Protein 2VXV (pdb70)

Foldseek 3Di:
DWAKAKDAAAEAAFFAKDKIKIATDPDQLQVWKKWKWWAAVPGDIHTAWIARQVVGDIGGDPVNVVQWDWGHDVVRNMIMIMGNGDDQRSFTWMKMFTADDPPNHRDRPYIYPTYGYGYHPDDFDFWDKAKQAWDPVPDAQAKTKIWIKTDFGDDDDKDKDKPVNPDDPQKDWDDWDQDPVRGIITMIMGMDGPVCQVPDWIWMWMADVVVRDTDIHIHHHD/DKAKAKPDQEAAEAAQAKDKIKIFIPWWLFQQKWKWWDAPPDDTDTADGSFFHGDDPHDPQWGKDDGTTMIMIMGGRHDLVRQTKMKMKGCSPPPDMDIYPIYGYAYDDDWDFWDKDKDWFDPVVLVVFKTKIKMKTPFGPDPDKDKWKAFLRRTDDDQKDKDKDDQDSPRRTIMMMIIGMDTSVVVVVTFKIKIWMDDPVDPHIDIDIGTPPD

Structure (mmCIF, N/CA/C/O backbone):
data_2VXV
#
_entry.id   2VXV
#
_cell.length_a   64.406
_cell.length_b   74.069
_cell.length_c   107.271
_cell.angle_alpha   90.00
_cell.angle_beta   90.00
_cell.angle_gamma   90.00
#
_symmetry.space_group_name_H-M   'P 21 21 21'
#
loop_
_entity.id
_entity.type
_entity.pdbx_description
1 polymer 'HUMAN IGG ABT-325'
2 polymer 'HUMAN IGG ABT-325'
3 non-polymer '3-CYCLOHEXYL-1-PROPYLSULFONIC ACID'
4 non-polymer GLYCEROL
5 water water
#
loop_
_atom_site.group_PDB
_atom_site.id
_atom_site.type_symbol
_atom_site.label_atom_id
_atom_site.label_alt_id
_atom_site.label_comp_id
_atom_site.label_asym_id
_atom_site.label_entity_id
_atom_site.label_seq_id
_atom_site.pdbx_PDB_ins_code
_atom_site.Cartn_x
_atom_site.Cartn_y
_atom_site.Cartn_z
_atom_site.occupancy
_atom_site.B_iso_or_equiv
_atom_site.auth_seq_id
_atom_site.auth_comp_id
_atom_site.auth_asym_id
_atom_site.auth_atom_id
_atom_site.pdbx_PDB_model_num
ATOM 1 N N . GLU A 1 1 ? 11.622 29.689 11.171 1.00 25.24 1 GLU H N 1
ATOM 2 C CA . GLU A 1 1 ? 12.424 28.484 11.529 1.00 24.01 1 GLU H CA 1
ATOM 3 C C . GLU A 1 1 ? 13.577 28.244 10.556 1.00 21.84 1 GLU H C 1
ATOM 4 O O . GLU A 1 1 ? 13.376 28.221 9.355 1.00 21.07 1 GLU H O 1
ATOM 10 N N . VAL A 1 2 ? 14.764 28.011 11.098 1.00 20.57 2 VAL H N 1
ATOM 11 C CA . VAL A 1 2 ? 15.958 27.789 10.278 1.00 19.89 2 VAL H CA 1
ATOM 12 C C . VAL A 1 2 ? 15.942 26.349 9.783 1.00 18.64 2 VAL H C 1
ATOM 13 O O . VAL A 1 2 ? 15.937 25.399 10.585 1.00 19.22 2 VAL H O 1
ATOM 17 N N . GLN A 1 3 ? 15.895 26.173 8.466 1.00 17.68 3 GLN H N 1
ATOM 18 C CA . GLN A 1 3 ? 15.873 24.834 7.920 1.00 18.02 3 GLN H CA 1
ATOM 19 C C . GLN A 1 3 ? 16.471 24.719 6.545 1.00 16.56 3 GLN H C 1
ATOM 20 O O . GLN A 1 3 ? 16.602 25.707 5.815 1.00 15.84 3 GLN H O 1
ATOM 26 N N . LEU A 1 4 ? 16.856 23.491 6.226 1.00 14.75 4 LEU H N 1
ATOM 27 C CA . LEU A 1 4 ? 17.291 23.083 4.910 1.00 14.21 4 LEU H CA 1
ATOM 28 C C . LEU A 1 4 ? 16.367 21.986 4.476 1.00 15.20 4 LEU H C 1
ATOM 29 O O . LEU A 1 4 ? 16.153 21.015 5.200 1.00 15.03 4 LEU H O 1
ATOM 34 N N . VAL A 1 5 ? 15.825 22.128 3.274 1.00 13.82 5 VAL H N 1
ATOM 35 C CA . VAL A 1 5 ? 14.849 21.161 2.725 1.00 13.58 5 VAL H CA 1
ATOM 36 C C . VAL A 1 5 ? 15.416 20.570 1.452 1.00 13.18 5 VAL H C 1
ATOM 37 O O . VAL A 1 5 ? 15.768 21.295 0.514 1.00 14.08 5 VAL H O 1
ATOM 41 N N . GLN A 1 6 ? 15.587 19.259 1.453 1.00 13.54 6 GLN H N 1
ATOM 42 C CA . GLN A 1 6 ? 16.147 18.549 0.318 1.00 13.51 6 GLN H CA 1
ATOM 43 C C . GLN A 1 6 ? 15.053 17.977 -0.587 1.00 13.49 6 GLN H C 1
ATOM 44 O O . GLN A 1 6 ? 13.909 17.779 -0.146 1.00 14.26 6 GLN H O 1
ATOM 50 N N . SER A 1 7 ? 15.429 17.711 -1.834 1.00 13.23 7 SER H N 1
ATOM 51 C CA . SER A 1 7 ? 14.539 17.141 -2.822 1.00 13.89 7 SER H CA 1
ATOM 52 C C . SER A 1 7 ? 14.262 15.657 -2.535 1.00 14.08 7 SER H C 1
ATOM 53 O O . SER A 1 7 ? 14.923 15.054 -1.675 1.00 13.89 7 SER H O 1
ATOM 56 N N . GLY A 1 8 ? 13.302 15.087 -3.243 1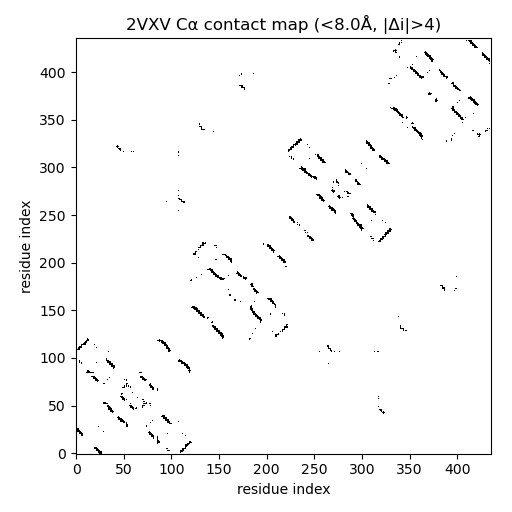.00 13.93 8 GLY H N 1
ATOM 57 C CA . GLY A 1 8 ? 12.792 13.792 -2.908 1.00 13.90 8 GLY H CA 1
ATOM 58 C C . GLY A 1 8 ? 13.627 12.605 -3.369 1.00 13.71 8 GLY H C 1
ATOM 59 O O . GLY A 1 8 ? 14.599 12.738 -4.109 1.00 13.97 8 GLY H O 1
ATOM 60 N N . THR A 1 9 ? 13.200 11.427 -2.925 1.00 14.38 9 THR H N 1
ATOM 61 C CA . THR A 1 9 ? 13.847 10.175 -3.227 1.00 14.75 9 THR H CA 1
ATOM 62 C C . THR A 1 9 ? 13.973 9.996 -4.737 1.00 14.43 9 THR H C 1
ATOM 63 O O . THR A 1 9 ? 13.052 10.302 -5.525 1.00 13.99 9 THR H O 1
ATOM 67 N N . GLU A 1 10 ? 15.142 9.512 -5.165 1.00 14.03 10 GLU H N 1
ATOM 68 C CA . GLU A 1 10 ? 15.477 9.238 -6.552 1.00 14.39 10 GLU H CA 1
ATOM 69 C C . GLU A 1 10 ? 15.770 7.760 -6.765 1.00 14.16 10 GLU H C 1
ATOM 70 O O . GLU A 1 10 ? 16.469 7.141 -5.967 1.00 14.12 10 GLU H O 1
ATOM 76 N N . VAL A 1 11 ? 15.283 7.220 -7.878 1.00 14.13 11 VAL H N 1
ATOM 77 C CA . VAL A 1 11 ? 15.631 5.867 -8.347 1.00 14.29 11 VAL H CA 1
ATOM 78 C C . VAL A 1 11 ? 16.033 6.008 -9.784 1.00 14.14 11 VAL H C 1
ATOM 79 O O . VAL A 1 11 ? 15.223 6.444 -10.607 1.00 15.02 11 VAL H O 1
ATOM 83 N N . LYS A 1 12 ? 17.299 5.699 -10.067 1.00 13.47 12 LYS H N 1
ATOM 84 C CA . LYS A 1 12 ? 17.886 5.933 -11.386 1.00 14.63 12 LYS H CA 1
ATOM 85 C C . LYS A 1 12 ? 18.635 4.724 -11.879 1.00 14.16 12 LYS H C 1
ATOM 86 O O . LYS A 1 12 ? 18.849 3.780 -11.129 1.00 15.01 12 LYS H O 1
ATOM 92 N N . LYS A 1 13 ? 18.992 4.752 -13.160 1.00 15.02 13 LYS H N 1
ATOM 93 C CA . LYS A 1 13 ? 19.780 3.715 -13.801 1.00 15.83 13 LYS H CA 1
ATOM 94 C C . LYS A 1 13 ? 21.207 4.194 -14.029 1.00 15.70 13 LYS H C 1
ATOM 95 O O . LYS A 1 13 ? 21.446 5.394 -14.181 1.00 14.92 13 LYS H O 1
ATOM 101 N N . PRO A 1 14 ? 22.170 3.269 -13.995 1.00 15.04 14 PRO H N 1
ATOM 102 C CA . PRO A 1 14 ? 23.554 3.648 -14.305 1.00 15.13 14 PRO H CA 1
ATOM 103 C C . PRO A 1 14 ? 23.628 4.377 -15.645 1.00 14.14 14 PRO H C 1
ATOM 104 O O . PRO A 1 14 ? 22.957 3.990 -16.622 1.00 14.56 14 PRO H O 1
ATOM 108 N N . GLY A 1 15 ? 24.431 5.440 -15.678 1.00 13.76 15 GLY H N 1
ATOM 109 C CA . GLY A 1 15 ? 24.612 6.240 -16.870 1.00 14.02 15 GLY H CA 1
ATOM 110 C C . GLY A 1 15 ? 23.704 7.448 -16.959 1.00 14.66 15 GLY H C 1
ATOM 111 O O . GLY A 1 15 ? 23.922 8.311 -17.803 1.00 16.34 15 GLY H O 1
ATOM 112 N N . GLU A 1 16 ? 22.639 7.491 -16.182 1.00 13.52 16 GLU H N 1
ATOM 113 C CA . GLU A 1 16 ? 21.755 8.650 -16.161 1.00 13.98 16 GLU H CA 1
ATOM 114 C C . GLU A 1 16 ? 22.401 9.823 -15.407 1.00 13.14 16 GLU H C 1
ATOM 115 O O . GLU A 1 16 ? 23.240 9.637 -14.496 1.00 13.65 16 GLU H O 1
ATOM 121 N N . SER A 1 17 ? 21.978 11.036 -15.739 1.00 13.95 17 SER H N 1
ATOM 122 C CA . SER A 1 17 ? 22.369 12.207 -14.978 1.00 14.84 17 SER H CA 1
ATOM 123 C C . SER A 1 17 ? 21.374 12.429 -13.847 1.00 15.00 17 SER H C 1
ATOM 124 O O . SER A 1 17 ? 20.241 11.911 -13.854 1.00 15.51 17 SER H O 1
ATOM 127 N N . LEU A 1 18 ? 21.793 13.228 -12.878 1.00 13.84 18 LEU H N 1
ATOM 128 C CA . LEU A 1 18 ? 20.952 13.513 -11.707 1.00 13.90 18 LEU H CA 1
ATOM 129 C C . LEU A 1 18 ? 21.412 14.80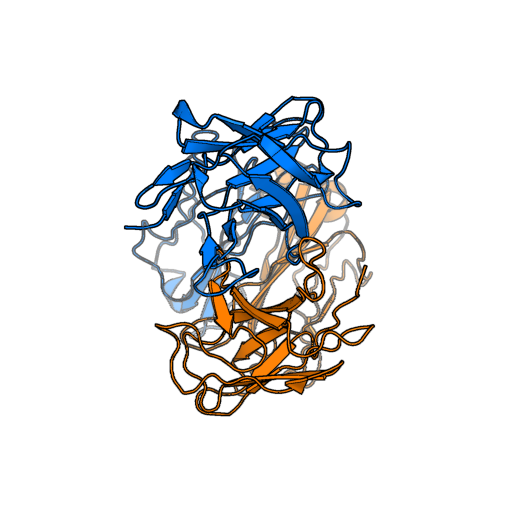8 -11.027 1.00 14.25 18 LEU H C 1
ATOM 130 O O . LEU A 1 18 ? 22.595 15.025 -10.903 1.00 15.44 18 LEU H O 1
ATOM 135 N N . LYS A 1 19 ? 20.454 15.646 -10.647 1.00 13.87 19 LYS H N 1
ATOM 136 C CA . LYS A 1 19 ? 20.702 16.871 -9.875 1.00 14.65 19 LYS H CA 1
ATOM 137 C C . LYS A 1 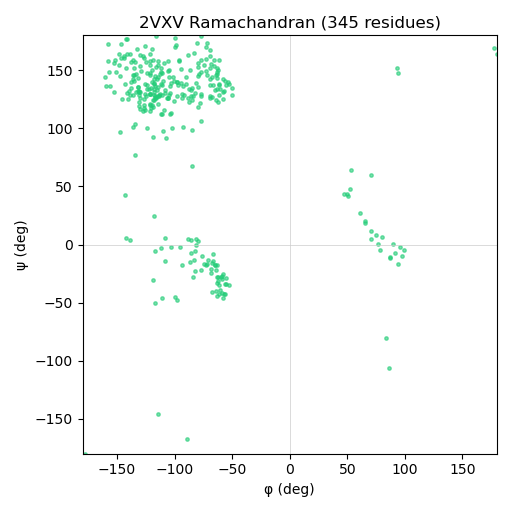19 ? 19.719 16.836 -8.726 1.00 15.51 19 LYS H C 1
ATOM 138 O O . LYS A 1 19 ? 18.505 16.684 -8.944 1.00 17.10 19 LYS H O 1
ATOM 144 N N . ILE A 1 20 ? 20.246 16.902 -7.503 1.00 14.81 20 ILE H N 1
ATOM 145 C CA . ILE A 1 20 ? 19.396 16.977 -6.304 1.00 14.58 20 ILE H CA 1
ATOM 146 C C . ILE A 1 20 ? 19.638 18.352 -5.649 1.00 14.28 20 ILE H C 1
ATOM 147 O O . ILE A 1 20 ? 20.656 18.980 -5.898 1.00 14.61 20 ILE H O 1
ATOM 152 N N . SER A 1 21 ? 18.685 18.803 -4.851 1.00 14.28 21 SER H N 1
ATOM 153 C CA . SER A 1 21 ? 18.709 20.164 -4.340 1.00 14.59 21 SER H CA 1
ATOM 154 C C . SER A 1 21 ? 18.547 20.243 -2.846 1.00 14.38 21 SER H C 1
ATOM 155 O O . SER A 1 21 ? 18.050 19.305 -2.197 1.00 13.95 21 SER H O 1
ATOM 158 N N A CYS A 1 22 ? 18.925 21.406 -2.319 0.30 14.04 22 CYS H N 1
ATOM 159 N N B CYS A 1 22 ? 18.942 21.389 -2.314 0.70 14.33 22 CYS H N 1
ATOM 160 C CA A CYS A 1 22 ? 18.971 21.719 -0.887 0.30 14.45 22 CYS H CA 1
ATOM 161 C CA B CYS A 1 22 ? 18.906 21.712 -0.891 0.70 14.94 22 CYS H CA 1
ATOM 162 C C A CYS A 1 22 ? 18.612 23.204 -0.720 0.30 14.69 22 CYS H C 1
ATOM 163 C C B CYS A 1 22 ? 18.570 23.201 -0.791 0.70 15.24 22 CYS H C 1
ATOM 164 O O A CYS A 1 22 ? 19.462 24.068 -0.969 0.30 14.89 22 CYS H O 1
ATOM 165 O O B CYS A 1 22 ? 19.368 24.058 -1.181 0.70 15.92 22 CYS H O 1
ATOM 170 N N . LYS A 1 23 ? 17.373 23.497 -0.315 1.00 14.35 23 LYS H N 1
ATOM 171 C CA . LYS A 1 23 ? 16.903 24.874 -0.198 1.00 15.08 23 LYS H CA 1
ATOM 172 C C . LYS A 1 23 ? 16.906 25.323 1.251 1.00 15.01 23 LYS H C 1
ATOM 173 O O . LYS A 1 23 ? 16.283 24.692 2.105 1.00 14.61 23 LYS H O 1
ATOM 179 N N . GLY A 1 24 ? 17.566 26.449 1.521 1.00 15.20 24 GLY H N 1
ATOM 180 C CA . GLY A 1 24 ? 17.559 27.055 2.837 1.00 14.63 24 GLY H CA 1
ATOM 181 C C . GLY A 1 24 ? 16.437 28.047 3.010 1.00 15.39 24 GLY H C 1
ATOM 182 O O . GLY A 1 24 ? 16.082 28.796 2.083 1.00 15.91 24 GLY H O 1
ATOM 183 N N . SER A 1 25 ? 15.903 28.075 4.220 1.00 15.12 25 SER H N 1
ATOM 184 C CA . SER A 1 25 ? 14.915 29.088 4.598 1.00 15.51 25 SER H CA 1
ATOM 185 C C . SER A 1 25 ? 15.049 29.463 6.056 1.00 14.63 25 SER H C 1
ATOM 186 O O . SER A 1 25 ? 15.607 28.712 6.838 1.00 14.56 25 SER H O 1
ATOM 189 N N . GLY A 1 26 ? 14.507 30.622 6.426 1.00 14.73 26 GLY H N 1
ATOM 190 C CA . GLY A 1 26 ? 14.549 31.058 7.818 1.00 14.82 26 GLY H CA 1
ATOM 191 C C . GLY A 1 26 ? 15.847 31.668 8.264 1.00 15.02 26 GLY H C 1
ATOM 192 O O . GLY A 1 26 ? 16.008 31.956 9.438 1.00 15.23 26 GLY H O 1
ATOM 193 N N . TYR A 1 27 ? 16.784 31.876 7.325 1.00 14.97 27 TYR H N 1
ATOM 194 C CA . TYR A 1 27 ? 18.062 32.502 7.590 1.00 15.25 27 TYR H CA 1
ATOM 195 C C . TYR A 1 27 ? 18.609 33.071 6.281 1.00 15.31 27 TYR H C 1
ATOM 196 O O . TYR A 1 27 ? 18.072 32.815 5.215 1.00 15.79 27 TYR H O 1
ATOM 205 N N . THR A 1 28 ? 19.697 33.817 6.384 1.00 16.01 28 THR H N 1
ATOM 206 C CA . THR A 1 28 ? 20.299 34.448 5.229 1.00 15.59 28 THR H CA 1
ATOM 207 C C . THR A 1 28 ? 21.236 33.449 4.555 1.00 15.19 28 THR H C 1
ATOM 208 O O . THR A 1 28 ? 22.370 33.287 4.984 1.00 14.08 28 THR H O 1
ATOM 212 N N . VAL A 1 29 ? 20.747 32.799 3.509 1.00 15.49 29 VAL H N 1
ATOM 213 C CA . VAL A 1 29 ? 21.432 31.660 2.905 1.00 15.38 29 VAL H CA 1
ATOM 214 C C . VAL A 1 29 ? 22.807 32.053 2.344 1.00 15.24 29 VAL H C 1
ATOM 215 O O . VAL A 1 29 ? 23.752 31.270 2.373 1.00 15.63 29 VAL H O 1
ATOM 219 N N . THR A 1 30 ? 22.937 33.280 1.891 1.00 13.32 30 THR H N 1
ATOM 220 C CA . THR A 1 30 ? 24.170 33.738 1.267 1.00 13.28 30 THR H CA 1
ATOM 221 C C . THR A 1 30 ? 25.269 34.122 2.256 1.00 14.09 30 THR H C 1
ATOM 222 O O . THR A 1 30 ? 26.323 34.585 1.847 1.00 15.49 30 THR H O 1
ATOM 226 N N . SER A 1 31 ? 25.000 33.944 3.544 1.00 12.70 31 SER H N 1
ATOM 227 C CA . SER A 1 31 ? 25.989 34.228 4.594 1.00 13.17 31 SER H CA 1
ATOM 228 C C . SER A 1 31 ? 26.661 32.983 5.198 1.00 12.79 31 SER H C 1
ATOM 229 O O . SER A 1 31 ? 27.532 33.156 6.070 1.00 13.71 31 SER H O 1
ATOM 232 N N . TYR A 1 32 ? 26.275 31.788 4.779 1.00 11.93 32 TYR H N 1
ATOM 233 C CA . TYR A 1 32 ? 26.809 30.557 5.326 1.00 11.86 32 TYR H CA 1
ATOM 234 C C . TYR A 1 32 ? 27.192 29.591 4.232 1.00 12.98 32 TYR H C 1
ATOM 235 O O . TYR A 1 32 ? 26.534 29.532 3.183 1.00 14.36 32 TYR H O 1
ATOM 244 N N . TRP A 1 33 ? 28.229 28.816 4.482 1.00 11.67 33 TRP H N 1
ATOM 245 C CA . TRP A 1 33 ? 28.534 27.680 3.618 1.00 12.10 33 TRP H CA 1
ATOM 246 C C . TRP A 1 33 ? 27.541 26.548 3.827 1.00 11.96 33 TRP H C 1
ATOM 247 O O . TRP A 1 33 ? 26.977 26.385 4.931 1.00 12.79 33 TRP H O 1
ATOM 258 N N A ILE A 1 34 ? 27.327 25.791 2.757 0.50 12.52 34 ILE H N 1
ATOM 259 N N B ILE A 1 34 ? 27.346 25.757 2.772 0.50 12.92 34 ILE H N 1
ATOM 260 C CA A ILE A 1 34 ? 26.614 24.522 2.816 0.50 12.59 34 ILE H CA 1
ATOM 261 C CA B ILE A 1 34 ? 26.564 24.512 2.822 0.50 12.89 34 ILE H CA 1
ATOM 262 C C A ILE A 1 34 ? 27.600 23.405 2.467 0.50 12.39 34 ILE H C 1
ATOM 263 C C B ILE A 1 34 ? 27.464 23.365 2.395 0.50 12.73 34 ILE H C 1
ATOM 264 O O A ILE A 1 34 ? 28.502 23.585 1.633 0.50 11.96 34 ILE H O 1
ATOM 265 O O B ILE A 1 34 ? 28.117 23.462 1.365 0.50 13.46 34 ILE H O 1
ATOM 274 N N . GLY A 1 35 ? 27.486 22.294 3.180 1.00 12.09 35 GLY H N 1
ATOM 275 C CA . GLY A 1 35 ? 28.225 21.091 2.874 1.00 12.24 35 GLY H CA 1
ATOM 276 C C . GLY A 1 35 ? 27.306 19.977 2.421 1.00 12.10 35 GLY H C 1
ATOM 277 O O . GLY A 1 35 ? 26.101 19.947 2.753 1.00 13.56 35 GLY H O 1
ATOM 278 N N . TRP A 1 36 ? 27.869 19.089 1.595 1.00 12.98 36 TRP H N 1
ATOM 279 C CA . TRP A 1 36 ? 27.236 17.851 1.201 1.00 12.57 36 TRP H CA 1
ATOM 280 C C . TRP A 1 36 ? 27.954 16.659 1.795 1.00 12.49 36 TRP H C 1
ATOM 281 O O . TRP A 1 36 ? 29.178 16.629 1.780 1.00 13.89 36 TRP H O 1
ATOM 292 N N . VAL A 1 37 ? 27.189 15.691 2.281 1.00 11.74 37 VAL H N 1
ATOM 293 C CA . VAL A 1 37 ? 27.695 14.523 3.015 1.00 12.25 37 VAL H CA 1
ATOM 294 C C . VAL A 1 37 ? 27.016 13.295 2.437 1.00 13.48 37 VAL H C 1
ATOM 295 O O . VAL A 1 37 ? 25.803 13.296 2.249 1.00 13.94 37 VAL H O 1
ATOM 299 N N . ARG A 1 38 ? 27.808 12.291 2.126 1.00 12.84 38 ARG H N 1
ATOM 300 C CA . ARG A 1 38 ? 27.329 11.011 1.603 1.00 12.57 38 ARG H CA 1
ATOM 301 C C . ARG A 1 38 ? 27.302 9.985 2.712 1.00 12.88 38 ARG H C 1
ATOM 302 O O . ARG A 1 38 ? 28.245 9.895 3.518 1.00 12.56 38 ARG H O 1
ATOM 310 N N . GLN A 1 39 ? 26.264 9.155 2.724 1.00 12.15 39 GLN H N 1
ATOM 311 C CA . GLN A 1 39 ? 26.188 8.027 3.659 1.00 12.80 39 GLN H CA 1
ATOM 312 C C . GLN A 1 39 ? 25.704 6.810 2.888 1.00 13.20 39 GLN H C 1
ATOM 313 O O . GLN A 1 39 ? 24.522 6.647 2.635 1.00 13.68 39 GLN H O 1
ATOM 319 N N . MET A 1 40 ? 26.655 5.941 2.541 1.00 13.89 40 MET H N 1
ATOM 320 C CA . MET A 1 40 ? 26.330 4.745 1.782 1.00 15.54 40 MET H CA 1
ATOM 321 C C . MET A 1 40 ? 25.604 3.764 2.687 1.00 15.93 40 MET H C 1
ATOM 322 O O . MET A 1 40 ? 25.714 3.870 3.922 1.00 15.55 40 MET H O 1
ATOM 327 N N . PRO A 1 41 ? 24.864 2.816 2.099 1.00 16.95 41 PRO H N 1
ATOM 328 C CA . PRO A 1 41 ? 24.068 1.918 2.941 1.00 17.23 41 PRO H CA 1
ATOM 329 C C . PRO A 1 41 ? 24.911 1.158 3.944 1.00 17.45 41 PRO H C 1
ATOM 330 O O . PRO A 1 41 ? 25.906 0.526 3.591 1.00 18.02 41 PRO H O 1
ATOM 334 N N . GLY A 1 42 ? 24.533 1.279 5.201 1.00 17.67 42 GLY H N 1
ATOM 335 C CA . GLY A 1 42 ? 25.217 0.612 6.294 1.00 16.84 42 GLY H CA 1
ATOM 336 C C . GLY A 1 42 ? 26.543 1.204 6.704 1.00 17.29 42 GLY H C 1
ATOM 337 O O . GLY A 1 42 ? 27.256 0.612 7.536 1.00 17.81 42 GLY H O 1
ATOM 338 N N . LYS A 1 43 ? 26.872 2.372 6.144 1.00 15.79 43 LYS H N 1
ATOM 339 C CA . LYS A 1 43 ? 28.159 3.017 6.384 1.00 15.80 43 LYS H CA 1
ATOM 340 C C . LYS A 1 43 ? 28.030 4.361 7.108 1.00 14.78 43 LYS H C 1
ATOM 341 O O . LYS A 1 43 ? 26.938 4.829 7.420 1.00 13.80 43 LYS H O 1
ATOM 347 N N . GLY A 1 44 ? 29.172 4.980 7.364 1.00 13.75 44 GLY H N 1
ATOM 348 C CA . GLY A 1 44 ? 29.237 6.252 8.059 1.00 14.71 44 GLY H CA 1
ATOM 349 C C . GLY A 1 44 ? 29.147 7.447 7.147 1.00 14.18 44 GLY H C 1
ATOM 350 O O . GLY A 1 44 ? 28.728 7.353 6.010 1.00 14.72 44 GLY H O 1
ATOM 351 N N . LEU A 1 45 ? 29.463 8.597 7.713 1.00 13.08 45 LEU H N 1
ATOM 352 C CA . LEU A 1 45 ? 29.327 9.879 7.032 1.00 13.67 45 LEU H CA 1
ATOM 353 C C . LEU A 1 45 ? 30.622 10.226 6.295 1.00 13.20 45 LEU H C 1
ATOM 354 O O . LEU A 1 45 ? 31.728 10.041 6.847 1.00 15.05 45 LEU H O 1
ATOM 359 N N . GLU A 1 46 ? 30.475 10.748 5.067 1.00 13.10 46 GLU H N 1
ATOM 360 C CA . GLU A 1 46 ? 31.616 11.190 4.284 1.00 13.86 46 GLU H CA 1
ATOM 361 C C . GLU A 1 46 ? 31.380 12.598 3.753 1.00 13.45 46 GLU H C 1
ATOM 362 O O . GLU A 1 46 ? 30.413 12.863 3.068 1.00 15.03 46 GLU H O 1
ATOM 368 N N . TRP A 1 47 ? 32.301 13.508 4.013 1.00 13.65 47 TRP H N 1
ATOM 369 C CA . TRP A 1 47 ? 32.210 14.850 3.495 1.00 13.83 47 TRP H CA 1
ATOM 370 C C . TRP A 1 47 ? 32.618 14.857 2.018 1.00 13.20 47 TRP H C 1
ATOM 371 O O . TRP A 1 47 ? 33.655 14.354 1.636 1.00 13.64 47 TRP H O 1
ATOM 382 N N . MET A 1 48 ? 31.747 15.468 1.207 1.00 12.33 48 MET H N 1
ATOM 383 C CA . MET A 1 48 ? 31.924 15.610 -0.262 1.00 12.59 48 MET H CA 1
ATOM 384 C C . MET A 1 48 ? 32.467 16.932 -0.677 1.00 13.40 48 MET H C 1
ATOM 385 O O . MET A 1 48 ? 33.325 16.986 -1.546 1.00 12.95 48 MET H O 1
ATOM 390 N N . GLY A 1 49 ? 31.893 17.993 -0.149 1.00 13.56 49 GLY H N 1
ATOM 391 C CA . GLY A 1 49 ? 32.368 19.382 -0.540 1.00 12.55 49 GLY H CA 1
ATOM 392 C C . GLY A 1 49 ? 31.528 20.418 0.128 1.00 12.86 49 GLY H C 1
ATOM 393 O O . GLY A 1 49 ? 30.494 20.111 0.700 1.00 13.36 49 GLY H O 1
ATOM 394 N N . PHE A 1 50 ? 32.000 21.650 0.032 1.00 12.98 50 PHE H N 1
ATOM 395 C CA . PHE A 1 50 ? 31.288 22.864 0.501 1.00 11.58 50 PHE H CA 1
ATOM 396 C C . PHE A 1 50 ? 31.054 23.806 -0.682 1.00 12.60 50 PHE H C 1
ATOM 397 O O . PHE A 1 50 ? 31.866 23.891 -1.586 1.00 12.93 50 PHE H O 1
ATOM 405 N N . ILE A 1 51 ? 29.970 24.567 -0.605 1.00 12.06 51 ILE H N 1
ATOM 406 C CA . ILE A 1 51 ? 29.767 25.738 -1.467 1.00 12.20 51 ILE H CA 1
ATOM 407 C C . ILE A 1 51 ? 29.258 26.911 -0.626 1.00 11.97 51 ILE H C 1
ATOM 408 O O . ILE A 1 51 ? 28.529 26.745 0.329 1.00 12.00 51 ILE H O 1
ATOM 413 N N . TYR A 1 52 ? 29.690 28.112 -1.018 1.00 11.48 52 TYR H N 1
ATOM 414 C CA . TYR A 1 52 ? 29.223 29.379 -0.427 1.00 11.71 52 TYR H CA 1
ATOM 415 C C . TYR A 1 52 ? 28.225 29.969 -1.400 1.00 12.29 52 TYR H C 1
ATOM 416 O O . TYR A 1 52 ? 28.599 30.507 -2.429 1.00 11.36 52 TYR H O 1
ATOM 425 N N . PRO A 1 53 A 26.920 29.807 -1.141 1.00 13.63 52 PRO H N 1
ATOM 426 C CA . PRO A 1 53 A 25.968 30.219 -2.154 1.00 13.98 52 PRO H CA 1
ATOM 427 C C . PRO A 1 53 A 26.022 31.675 -2.583 1.00 13.78 52 PRO H C 1
ATOM 428 O O . PRO A 1 53 A 25.591 32.019 -3.699 1.00 14.56 52 PRO H O 1
ATOM 432 N N . GLY A 1 54 ? 26.515 32.562 -1.730 1.00 13.26 53 GLY H N 1
ATOM 433 C CA . GLY A 1 54 ? 26.619 33.960 -2.090 1.00 14.05 53 GLY H CA 1
ATOM 434 C C . GLY A 1 54 ? 27.479 34.236 -3.310 1.00 14.13 53 GLY H C 1
ATOM 435 O O . GLY A 1 54 ? 27.249 35.199 -4.042 1.00 16.24 53 GLY H O 1
ATOM 436 N N . ASP A 1 55 ? 28.455 33.385 -3.576 1.00 13.92 54 ASP H N 1
ATOM 437 C CA . ASP A 1 55 ? 29.310 33.578 -4.755 1.00 13.56 54 ASP H CA 1
ATOM 438 C C . ASP A 1 55 ? 29.724 32.300 -5.479 1.00 14.00 54 ASP H C 1
ATOM 439 O O . ASP A 1 55 ? 30.505 32.362 -6.423 1.00 13.81 54 ASP H O 1
ATOM 444 N N . SER A 1 56 ? 29.187 31.169 -5.057 1.00 14.06 55 SER H N 1
ATOM 445 C CA . SER A 1 56 ? 29.463 29.872 -5.646 1.00 14.52 55 SER H CA 1
ATOM 446 C C . SER A 1 56 ? 30.912 29.387 -5.498 1.00 14.54 55 SER H C 1
ATOM 447 O O . SER A 1 56 ? 31.313 28.435 -6.189 1.00 15.31 55 SER H O 1
ATOM 450 N N . GLU A 1 57 ? 31.662 29.954 -4.578 1.00 14.37 56 GLU H N 1
ATOM 451 C CA . GLU A 1 57 ? 32.961 29.381 -4.243 1.00 14.30 56 GLU H CA 1
ATOM 452 C C . GLU A 1 57 ? 32.775 27.982 -3.724 1.00 13.83 56 GLU H C 1
ATOM 453 O O . GLU A 1 57 ? 31.918 27.743 -2.878 1.00 13.38 56 GLU H O 1
ATOM 459 N N . THR A 1 58 ? 33.599 27.051 -4.227 1.00 13.45 57 THR H N 1
ATOM 460 C CA . THR A 1 58 ? 33.502 25.659 -3.840 1.00 14.53 57 THR H CA 1
ATOM 461 C C . THR A 1 58 ? 34.810 25.182 -3.235 1.00 15.88 57 THR H C 1
ATOM 462 O O . THR A 1 58 ? 35.899 25.649 -3.617 1.00 17.37 57 THR H O 1
ATOM 466 N N . ARG A 1 59 ? 34.695 24.266 -2.284 1.00 14.11 58 ARG H N 1
ATOM 467 C CA . ARG A 1 59 ? 35.854 23.590 -1.709 1.00 15.11 58 ARG H CA 1
ATOM 468 C C . ARG A 1 59 ? 35.467 22.124 -1.670 1.00 15.27 58 ARG H C 1
ATOM 469 O O . ARG A 1 59 ? 34.652 21.718 -0.830 1.00 14.93 58 ARG H O 1
ATOM 477 N N . TYR A 1 60 ? 35.991 21.331 -2.586 1.00 14.88 59 TYR H N 1
ATOM 478 C CA . TYR A 1 60 ? 35.707 19.917 -2.660 1.00 14.89 59 TYR H CA 1
ATOM 479 C C . TYR A 1 60 ? 36.615 19.073 -1.796 1.00 15.89 59 TYR H C 1
ATOM 480 O O . TYR A 1 60 ? 37.791 19.392 -1.616 1.00 16.25 59 TYR H O 1
ATOM 489 N N . SER A 1 61 ? 36.101 17.946 -1.315 1.00 16.22 60 SER H N 1
ATOM 490 C CA . SER A 1 61 ? 36.950 16.923 -0.757 1.00 17.01 60 SER H CA 1
ATOM 491 C C . SER A 1 61 ? 37.799 16.329 -1.869 1.00 17.33 60 SER H C 1
ATOM 492 O O . SER A 1 61 ? 37.311 16.173 -2.974 1.00 16.89 60 SER H O 1
ATOM 495 N N . PRO A 1 62 ? 39.054 15.969 -1.558 1.00 17.68 61 PRO H N 1
ATOM 496 C CA . PRO A 1 62 ? 39.854 15.284 -2.562 1.00 18.43 61 PRO H CA 1
ATOM 497 C C . PRO A 1 62 ? 39.221 14.018 -3.129 1.00 18.80 61 PRO H C 1
ATOM 498 O O . PRO A 1 62 ? 39.459 13.692 -4.306 1.00 20.35 61 PRO H O 1
ATOM 502 N N . THR A 1 63 ? 38.481 13.279 -2.315 1.00 19.07 62 THR H N 1
ATOM 503 C CA . THR A 1 63 ? 37.819 12.061 -2.756 1.00 18.63 62 THR H CA 1
ATOM 504 C C . THR A 1 63 ? 36.770 12.327 -3.833 1.00 17.43 62 THR H C 1
ATOM 505 O O . THR A 1 63 ? 36.567 11.499 -4.689 1.00 17.63 62 THR H O 1
ATOM 509 N N . PHE A 1 64 ? 36.104 13.477 -3.785 1.00 16.30 63 PHE H N 1
ATOM 510 C CA . PHE A 1 64 ? 34.963 13.750 -4.651 1.00 16.24 63 PHE H CA 1
ATOM 511 C C . PHE A 1 64 ? 35.227 14.760 -5.753 1.00 16.41 63 PHE H C 1
ATOM 512 O O . PHE A 1 64 ? 34.425 14.890 -6.675 1.00 16.16 63 PHE H O 1
ATOM 520 N N . GLN A 1 65 ? 36.331 15.485 -5.640 1.00 17.61 64 GLN H N 1
ATOM 521 C CA . GLN A 1 65 ? 36.738 16.425 -6.669 1.00 18.73 64 GLN H CA 1
ATOM 522 C C . GLN A 1 65 ? 36.722 15.731 -8.025 1.00 19.18 64 GLN H C 1
ATOM 523 O O . GLN A 1 65 ? 37.303 14.655 -8.183 1.00 20.13 64 GLN H O 1
ATOM 529 N N . GLY A 1 66 ? 36.048 16.336 -9.000 1.00 19.21 65 GLY H N 1
ATOM 530 C CA . GLY A 1 66 ? 35.979 15.780 -10.356 1.00 19.43 65 GLY H CA 1
ATOM 531 C C . GLY A 1 66 ? 35.003 14.628 -10.553 1.00 20.00 65 GLY H C 1
ATOM 532 O O . GLY A 1 66 ? 34.837 14.164 -11.690 1.00 20.66 65 GLY H O 1
ATOM 533 N N . GLN A 1 67 ? 34.367 14.161 -9.469 1.00 19.01 66 GLN H N 1
ATOM 534 C CA . GLN A 1 67 ? 33.363 13.074 -9.495 1.00 18.45 66 GLN H CA 1
ATOM 535 C C . GLN A 1 67 ? 31.902 13.568 -9.434 1.00 17.96 66 GLN H C 1
ATOM 536 O O . GLN A 1 67 ? 30.978 12.865 -9.862 1.00 18.43 66 GLN H O 1
ATOM 542 N N A VAL A 1 68 ? 31.701 14.758 -8.879 0.50 16.88 67 VAL H N 1
ATOM 543 N N B VAL A 1 68 ? 31.723 14.767 -8.899 0.50 16.78 67 VAL H N 1
ATOM 544 C CA A VAL A 1 68 ? 30.379 15.346 -8.707 0.50 16.58 67 VAL H CA 1
ATOM 545 C CA B VAL A 1 68 ? 30.424 15.384 -8.752 0.50 16.53 67 VAL H CA 1
ATOM 546 C C A VAL A 1 68 ? 30.574 16.847 -8.853 0.50 16.39 67 VAL H C 1
ATOM 547 C C B VAL A 1 68 ? 30.613 16.865 -8.979 0.50 16.16 67 VAL H C 1
ATOM 548 O O A VAL A 1 68 ? 31.681 17.339 -8.644 0.50 16.33 67 VAL H O 1
ATOM 549 O O B VAL A 1 68 ? 31.740 17.368 -8.947 0.50 16.03 67 VAL H O 1
ATOM 556 N N . THR A 1 69 ? 29.513 17.571 -9.198 1.00 15.73 68 THR H N 1
ATOM 557 C CA . THR A 1 69 ? 29.540 19.022 -9.273 1.00 15.79 68 THR H CA 1
ATOM 558 C C . THR A 1 69 ? 28.611 19.568 -8.224 1.00 15.33 68 THR H C 1
ATOM 559 O O . THR A 1 69 ? 27.435 19.176 -8.169 1.00 15.04 68 THR H O 1
ATOM 563 N N . ILE A 1 70 ? 29.136 20.486 -7.408 1.00 14.76 69 ILE H N 1
ATOM 564 C CA . ILE A 1 70 ? 28.325 21.221 -6.426 1.00 14.44 69 ILE H CA 1
ATOM 565 C C . ILE A 1 70 ? 28.092 22.611 -6.966 1.00 14.69 69 ILE H C 1
ATOM 566 O O . ILE A 1 70 ? 29.037 23.271 -7.463 1.00 15.22 69 ILE H O 1
ATOM 571 N N . SER A 1 71 ? 26.830 23.053 -6.954 1.00 13.79 70 SER H N 1
ATOM 572 C CA . SER A 1 71 ? 26.505 24.373 -7.459 1.00 13.99 70 SER H CA 1
ATOM 573 C C . SER A 1 71 ? 25.435 25.046 -6.618 1.00 13.36 70 SER H C 1
ATOM 574 O O . SER A 1 71 ? 24.967 24.479 -5.624 1.00 13.70 70 SER H O 1
ATOM 577 N N . ALA A 1 72 ? 25.125 26.287 -6.966 1.00 14.90 71 ALA H N 1
ATOM 578 C CA . ALA A 1 72 ? 24.144 27.042 -6.223 1.00 15.14 71 ALA H CA 1
ATOM 579 C C . ALA A 1 72 ? 23.444 28.031 -7.093 1.00 16.43 71 ALA H C 1
ATOM 580 O O . ALA A 1 72 ? 24.041 28.532 -8.051 1.00 16.47 71 ALA H O 1
ATOM 582 N N . ASP A 1 73 ? 22.182 28.282 -6.766 1.00 17.48 72 ASP H N 1
ATOM 583 C CA . ASP A 1 73 ? 21.435 29.389 -7.346 1.00 18.45 72 ASP H CA 1
ATOM 584 C C . ASP A 1 73 ? 20.924 30.247 -6.227 1.00 17.55 72 ASP H C 1
ATOM 585 O O . ASP A 1 73 ? 19.916 29.933 -5.603 1.00 17.91 72 ASP H O 1
ATOM 590 N N . LYS A 1 74 ? 21.623 31.351 -5.988 1.00 17.44 73 LYS H N 1
ATOM 591 C CA . LYS A 1 74 ? 21.301 32.178 -4.843 1.00 18.41 73 LYS H CA 1
ATOM 592 C C . LYS A 1 74 ? 19.961 32.858 -4.985 1.00 17.78 73 LYS H C 1
ATOM 593 O O . LYS A 1 74 ? 19.342 33.111 -3.977 1.00 18.36 73 LYS H O 1
ATOM 599 N N . SER A 1 75 ? 19.479 33.066 -6.208 1.00 17.96 74 SER H N 1
ATOM 600 C CA . SER A 1 75 ? 18.135 33.629 -6.383 1.00 19.14 74 SER H CA 1
ATOM 601 C C . SER A 1 75 ? 17.030 32.707 -5.843 1.00 19.79 74 SER H C 1
ATOM 602 O O . SER A 1 75 ? 15.937 33.179 -5.524 1.00 20.4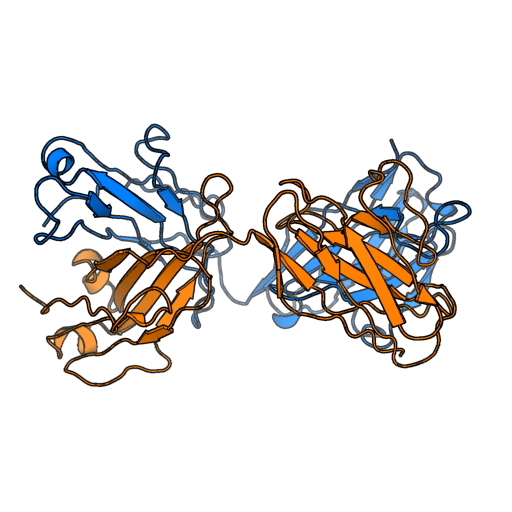1 74 SER H O 1
ATOM 605 N N . PHE A 1 76 ? 17.336 31.412 -5.723 1.00 19.06 75 PHE H N 1
ATOM 606 C CA . PHE A 1 76 ? 16.419 30.412 -5.187 1.00 19.54 75 PHE H CA 1
ATOM 607 C C . PHE A 1 76 ? 16.834 29.922 -3.796 1.00 18.72 75 PHE H C 1
ATOM 608 O O . PHE A 1 76 ? 16.235 28.970 -3.259 1.00 19.26 75 PHE H O 1
ATOM 616 N N . ASN A 1 77 ? 17.866 30.526 -3.217 1.00 17.65 76 ASN H N 1
ATOM 617 C CA . ASN A 1 77 ? 18.392 30.081 -1.906 1.00 17.45 76 ASN H CA 1
ATOM 618 C C . ASN A 1 77 ? 18.669 28.566 -1.876 1.00 16.64 76 ASN H C 1
ATOM 619 O O . ASN A 1 77 ? 18.504 27.898 -0.852 1.00 15.63 76 ASN H O 1
ATOM 624 N N . THR A 1 78 ? 19.240 28.069 -2.964 1.00 15.48 77 THR H N 1
ATOM 625 C CA . THR A 1 78 ? 19.353 26.628 -3.186 1.00 15.18 77 THR H CA 1
ATOM 626 C C . THR A 1 78 ? 20.755 26.211 -3.603 1.00 14.93 77 THR H C 1
ATOM 627 O O . THR A 1 78 ? 21.398 26.892 -4.413 1.00 15.19 77 THR H O 1
ATOM 631 N N . ALA A 1 79 ? 21.241 25.127 -3.000 1.00 13.68 78 ALA H N 1
ATOM 632 C CA . ALA A 1 79 ? 22.468 24.456 -3.425 1.00 13.59 78 ALA H CA 1
ATOM 633 C C . ALA A 1 79 ? 22.094 23.125 -4.062 1.00 14.00 78 ALA H C 1
ATOM 634 O O . ALA A 1 79 ? 21.011 22.569 -3.796 1.00 14.59 78 ALA H O 1
ATOM 636 N N . PHE A 1 80 ? 22.986 22.633 -4.908 1.00 13.70 79 PHE H N 1
ATOM 637 C CA . PHE A 1 80 ? 22.737 21.437 -5.686 1.00 13.59 79 PHE H CA 1
ATOM 638 C C . PHE A 1 80 ? 23.962 20.543 -5.716 1.00 13.75 79 PHE H C 1
ATOM 639 O O . PHE A 1 80 ? 25.110 20.995 -5.560 1.00 15.08 79 PHE H O 1
ATOM 647 N N . LEU A 1 81 ? 23.700 19.259 -5.966 1.00 14.31 80 LEU H N 1
ATOM 648 C CA . LEU A 1 81 ? 24.719 18.242 -6.179 1.00 15.16 80 LEU H CA 1
ATOM 649 C C . LEU A 1 81 ? 24.307 17.508 -7.452 1.00 16.27 80 LEU H C 1
ATOM 650 O O . LEU A 1 81 ? 23.135 17.154 -7.587 1.00 17.35 80 LEU H O 1
ATOM 655 N N . GLN A 1 82 ? 25.252 17.335 -8.364 1.00 15.88 81 GLN H N 1
ATOM 656 C CA . GLN A 1 82 ? 24.988 16.830 -9.723 1.00 17.70 81 GLN H CA 1
ATOM 657 C C . GLN A 1 82 ? 25.973 15.798 -10.156 1.00 17.17 81 GLN H C 1
ATOM 658 O O . GLN A 1 82 ? 27.185 15.938 -9.932 1.00 17.36 81 GLN H O 1
ATOM 664 N N . TRP A 1 83 ? 25.467 14.779 -10.845 1.00 15.22 82 TRP H N 1
ATOM 665 C CA . TRP A 1 83 ? 26.283 13.777 -11.507 1.00 15.69 82 TRP H CA 1
ATOM 666 C C . TRP A 1 83 ? 25.894 13.758 -12.972 1.00 15.18 82 TRP H C 1
ATOM 667 O O . TRP A 1 83 ? 24.711 13.846 -13.305 1.00 15.72 82 TRP H O 1
ATOM 678 N N . SER A 1 84 A 26.875 13.675 -13.855 1.00 17.24 82 SER H N 1
ATOM 679 C CA . SER A 1 84 A 26.552 13.508 -15.266 1.00 17.28 82 SER H CA 1
ATOM 680 C C . SER A 1 84 A 26.300 12.064 -15.662 1.00 17.50 82 SER H C 1
ATOM 681 O O . SER A 1 84 A 25.568 11.832 -16.617 1.00 19.05 82 SER H O 1
ATOM 684 N N . SER A 1 85 B 26.909 11.110 -14.951 1.00 16.02 82 SER H N 1
ATOM 685 C CA . SER A 1 85 B 26.773 9.691 -15.299 1.00 15.88 82 SER H CA 1
ATOM 686 C C . SER A 1 85 B 26.821 8.829 -14.045 1.00 15.64 82 SER H C 1
ATOM 687 O O . SER A 1 85 B 27.879 8.491 -13.567 1.00 16.33 82 SER H O 1
ATOM 690 N N . LEU A 1 86 C 25.657 8.464 -13.527 1.00 14.59 82 LEU H N 1
ATOM 691 C CA . LEU A 1 86 C 25.576 7.752 -12.254 1.00 14.93 82 LEU H CA 1
ATOM 692 C C . LEU A 1 86 C 26.111 6.334 -12.369 1.00 14.69 82 LEU H C 1
ATOM 693 O O . LEU A 1 86 C 26.035 5.715 -13.426 1.00 13.72 82 LEU H O 1
ATOM 698 N N . LYS A 1 87 ? 26.617 5.828 -11.241 1.00 14.92 83 LYS H N 1
ATOM 699 C CA . LYS A 1 87 ? 27.082 4.452 -11.095 1.00 16.22 83 LYS H CA 1
ATOM 700 C C . LYS A 1 87 ? 26.272 3.822 -9.984 1.00 14.83 83 LYS H C 1
ATOM 701 O O . LYS A 1 87 ? 25.788 4.512 -9.081 1.00 14.72 83 LYS H O 1
ATOM 707 N N . ALA A 1 88 ? 26.137 2.505 -10.019 1.00 15.11 84 ALA H N 1
ATOM 708 C CA . ALA A 1 88 ? 25.403 1.817 -8.954 1.00 15.27 84 ALA H CA 1
ATOM 709 C C . ALA A 1 88 ? 25.999 2.135 -7.584 1.00 16.04 84 ALA H C 1
ATOM 710 O O . ALA A 1 88 ? 25.289 2.259 -6.583 1.00 15.24 84 ALA H O 1
ATOM 712 N N . SER A 1 89 ? 27.319 2.301 -7.557 1.00 15.43 85 SER H N 1
ATOM 713 C CA . SER A 1 89 ? 28.036 2.639 -6.316 1.00 16.05 85 SER H CA 1
ATOM 714 C C . SER A 1 89 ? 27.711 4.028 -5.771 1.00 16.40 85 SER H C 1
ATOM 715 O O . SER A 1 89 ? 28.128 4.353 -4.657 1.00 17.31 85 SER H O 1
ATOM 718 N N . ASP A 1 90 ? 26.970 4.855 -6.527 1.00 15.32 86 ASP H N 1
ATOM 719 C CA . ASP A 1 90 ? 26.491 6.151 -6.016 1.00 15.15 86 ASP H CA 1
ATOM 720 C C . ASP A 1 90 ? 25.219 6.022 -5.161 1.00 14.56 86 ASP H C 1
ATOM 721 O O . ASP A 1 90 ? 24.711 6.997 -4.625 1.00 14.04 86 ASP H O 1
ATOM 726 N N . THR A 1 91 ? 24.727 4.805 -5.001 1.00 13.34 87 THR H N 1
ATOM 727 C CA . THR A 1 91 ? 23.569 4.542 -4.161 1.00 14.22 87 THR H CA 1
ATOM 728 C C . THR A 1 91 ? 23.927 4.936 -2.740 1.00 14.06 87 THR H C 1
ATOM 729 O O . THR A 1 91 ? 24.883 4.396 -2.156 1.00 16.32 87 THR H O 1
ATOM 733 N N . ALA A 1 92 ? 23.155 5.835 -2.139 1.00 13.43 88 ALA H N 1
ATOM 734 C CA . ALA A 1 92 ? 23.469 6.425 -0.851 1.00 13.20 88 ALA H CA 1
ATOM 735 C C . ALA A 1 92 ? 22.432 7.397 -0.430 1.00 13.33 88 ALA H C 1
ATOM 736 O O . ALA A 1 92 ? 21.631 7.881 -1.269 1.00 14.10 88 ALA H O 1
ATOM 738 N N . MET A 1 93 ? 22.449 7.734 0.861 1.00 13.26 89 MET H N 1
ATOM 739 C CA . MET A 1 93 ? 21.735 8.893 1.382 1.00 13.30 89 MET H CA 1
ATOM 740 C C . MET A 1 93 ? 22.681 10.074 1.233 1.00 13.69 89 MET H C 1
ATOM 741 O O . MET A 1 93 ? 23.859 9.963 1.537 1.00 14.77 89 MET H O 1
ATOM 746 N N . TYR A 1 94 ? 22.154 11.191 0.714 1.00 13.05 90 TYR H N 1
ATOM 747 C CA . TYR A 1 94 ? 22.915 12.435 0.608 1.00 12.73 90 TYR H CA 1
ATOM 748 C C . TYR A 1 94 ? 22.296 13.487 1.508 1.00 13.07 90 TYR H C 1
ATOM 749 O O . TYR A 1 94 ? 21.067 13.727 1.426 1.00 14.44 90 TYR H O 1
ATOM 758 N N . TYR A 1 95 ? 23.133 14.085 2.354 1.00 12.82 91 TYR H N 1
ATOM 759 C CA . TYR A 1 95 ? 22.706 15.142 3.272 1.00 12.35 91 TYR H CA 1
ATOM 760 C C . TYR A 1 95 ? 23.338 16.443 2.836 1.00 13.33 91 TYR H C 1
ATOM 761 O O . TYR A 1 95 ? 24.499 16.482 2.439 1.00 13.30 91 TYR H O 1
ATOM 770 N N A CYS A 1 96 ? 22.558 17.503 2.982 0.30 14.73 92 CYS H N 1
ATOM 771 N N B CYS A 1 96 ? 22.582 17.521 2.930 0.70 12.55 92 CYS H N 1
ATOM 772 C CA A CYS A 1 96 ? 23.055 18.866 2.964 0.30 14.41 92 CYS H CA 1
ATOM 773 C CA B CYS A 1 96 ? 23.204 18.851 2.944 0.70 12.69 92 CYS H CA 1
ATOM 774 C C A CYS A 1 96 ? 23.164 19.281 4.430 0.30 13.71 92 CYS H C 1
ATOM 775 C C B CYS A 1 96 ? 23.075 19.402 4.352 0.70 13.09 92 CYS H C 1
ATOM 776 O O A CYS A 1 96 ? 22.500 18.705 5.305 0.30 12.42 92 CYS H O 1
ATOM 777 O O B CYS A 1 96 ? 22.132 19.098 5.091 0.70 13.25 92 CYS H O 1
ATOM 782 N N . ALA A 1 97 ? 24.029 20.245 4.728 1.00 12.65 93 ALA H N 1
ATOM 783 C CA . ALA A 1 97 ? 24.085 20.790 6.074 1.00 12.42 93 ALA H CA 1
ATOM 784 C C . ALA A 1 97 ? 24.739 22.152 6.076 1.00 13.55 93 ALA H C 1
ATOM 785 O O . ALA A 1 97 ? 25.667 22.407 5.302 1.00 14.57 93 ALA H O 1
ATOM 787 N N . ARG A 1 98 ? 24.269 23.044 6.914 1.00 12.52 94 ARG H N 1
ATOM 788 C CA . ARG A 1 98 ? 24.861 24.360 7.026 1.00 12.62 94 ARG H CA 1
ATOM 789 C C . ARG A 1 98 ? 26.081 24.309 7.914 1.00 12.23 94 ARG H C 1
ATOM 790 O O . ARG A 1 98 ? 26.042 23.664 8.972 1.00 12.61 94 ARG H O 1
ATOM 798 N N . VAL A 1 99 ? 27.130 25.019 7.517 1.00 12.23 95 VAL H N 1
ATOM 799 C CA . VAL A 1 99 ? 28.333 25.168 8.365 1.00 12.41 95 VAL H CA 1
ATOM 800 C C . VAL A 1 99 ? 28.104 26.331 9.312 1.00 12.19 95 VAL H C 1
ATOM 801 O O . VAL A 1 99 ? 27.750 27.434 8.883 1.00 12.70 95 VAL H O 1
ATOM 805 N N . GLY A 1 100 ? 28.303 26.112 10.602 1.00 13.12 96 GLY H N 1
ATOM 806 C CA . GLY A 1 100 ? 28.114 27.167 11.531 1.00 13.78 96 GLY H CA 1
ATOM 807 C C . GLY A 1 100 ? 29.055 28.327 11.340 1.00 14.46 96 GLY H C 1
ATOM 808 O O . GLY A 1 100 ? 30.224 28.153 10.961 1.00 14.17 96 GLY H O 1
ATOM 809 N N . SER A 1 101 ? 28.542 29.514 11.638 1.00 16.12 97 SER H N 1
ATOM 810 C CA . SER A 1 101 ? 29.325 30.739 11.578 1.00 17.21 97 SER H CA 1
ATOM 811 C C . SER A 1 101 ? 28.914 31.583 12.764 1.00 17.58 97 SER H C 1
ATOM 812 O O . SER A 1 101 ? 27.722 31.824 12.971 1.00 17.57 97 SER H O 1
ATOM 815 N N . GLY A 1 102 ? 29.885 31.989 13.576 1.00 18.53 98 GLY H N 1
ATOM 816 C CA . GLY A 1 102 ? 29.574 32.711 14.790 1.00 18.93 98 GLY H CA 1
ATOM 817 C C . GLY A 1 102 ? 29.230 31.728 15.887 1.00 18.62 98 GLY H C 1
ATOM 818 O O . GLY A 1 102 ? 30.064 31.425 16.724 1.00 20.25 98 GLY H O 1
ATOM 819 N N . TRP A 1 103 ? 28.002 31.238 15.866 1.00 18.59 99 TRP H N 1
ATOM 820 C CA . TRP A 1 103 ? 27.588 30.133 16.697 1.00 18.03 99 TRP H CA 1
ATOM 821 C C . TRP A 1 103 ? 28.062 28.814 16.070 1.00 16.97 99 TRP H C 1
ATOM 822 O O . TRP A 1 103 ? 27.936 28.592 14.869 1.00 15.86 99 TRP H O 1
ATOM 833 N N . TYR A 1 104 ? 28.595 27.941 16.914 1.00 15.35 100 TYR H N 1
ATOM 834 C CA . TYR A 1 104 ? 28.982 26.605 16.469 1.00 14.92 100 TYR H CA 1
ATOM 835 C C . TYR A 1 104 ? 29.900 26.638 15.243 1.00 14.09 100 TYR H C 1
ATOM 836 O O . TYR A 1 104 ? 29.671 25.916 14.264 1.00 13.71 100 TYR H O 1
ATOM 845 N N . PRO A 1 105 A 30.959 27.476 15.270 1.00 14.23 100 PRO H N 1
ATOM 846 C CA . PRO A 1 105 A 31.709 27.638 14.051 1.00 14.51 100 PRO H CA 1
ATOM 847 C C . PRO A 1 105 A 32.350 26.354 13.526 1.00 13.61 100 PRO H C 1
ATOM 848 O O . PRO A 1 105 A 32.854 25.565 14.316 1.00 12.90 100 PRO H O 1
ATOM 852 N N . TYR A 1 106 B 32.270 26.139 12.207 1.00 13.37 100 TYR H N 1
ATOM 853 C CA . TYR A 1 106 B 32.936 25.061 11.486 1.00 12.93 100 TYR H CA 1
ATOM 854 C C . TYR A 1 106 B 32.277 23.692 11.655 1.00 12.81 100 TYR H C 1
ATOM 855 O O . TYR A 1 106 B 32.733 22.723 11.068 1.00 13.85 100 TYR H O 1
ATOM 864 N N . THR A 1 107 C 31.183 23.630 12.408 1.00 12.27 100 THR H N 1
ATOM 865 C CA . THR A 1 107 C 30.420 22.405 12.576 1.00 12.33 100 THR H CA 1
ATOM 866 C C . THR A 1 107 C 29.238 22.453 11.659 1.00 13.35 100 THR H C 1
ATOM 867 O O . THR A 1 107 C 28.972 23.476 11.054 1.00 15.02 100 THR H O 1
ATOM 871 N N . PHE A 1 108 D 28.540 21.340 11.519 1.00 12.10 100 PHE H N 1
ATOM 872 C CA . PHE A 1 108 D 27.278 21.292 10.785 1.00 11.34 100 PHE H CA 1
ATOM 873 C C . PHE A 1 108 D 26.139 21.511 11.766 1.00 12.45 100 PHE H C 1
ATOM 874 O O . PHE A 1 108 D 25.737 20.600 12.499 1.00 12.66 100 PHE H O 1
ATOM 882 N N . ASP A 1 109 ? 25.602 22.728 11.794 1.00 12.93 101 ASP H N 1
ATOM 883 C CA . ASP A 1 109 ? 24.675 23.117 12.838 1.00 13.75 101 ASP H CA 1
ATOM 884 C C . ASP A 1 109 ? 23.205 22.920 12.482 1.00 14.90 101 ASP H C 1
ATOM 885 O O . ASP A 1 109 ? 22.355 22.894 13.382 1.00 17.95 101 ASP H O 1
ATOM 890 N N . ILE A 1 110 ? 22.918 22.785 11.197 1.00 14.28 102 ILE H N 1
ATOM 891 C CA . ILE A 1 110 ? 21.585 22.576 10.666 1.00 13.71 102 ILE H CA 1
ATOM 892 C C . ILE A 1 110 ? 21.712 21.538 9.567 1.00 13.07 102 ILE H C 1
ATOM 893 O O . ILE A 1 110 ? 22.554 21.674 8.689 1.00 14.64 102 ILE H O 1
ATOM 898 N N . TRP A 1 111 ? 20.903 20.484 9.596 1.00 12.90 103 TRP H N 1
ATOM 899 C CA . TRP A 1 111 ? 20.952 19.472 8.568 1.00 12.62 103 TRP H CA 1
ATOM 900 C C . TRP A 1 111 ? 19.658 19.397 7.793 1.00 13.20 103 TRP H C 1
ATOM 901 O O . TRP A 1 111 ? 18.569 19.563 8.352 1.00 14.64 103 TRP H O 1
ATOM 912 N N . GLY A 1 112 ? 19.777 19.111 6.504 1.00 13.63 104 GLY H N 1
ATOM 913 C CA . GLY A 1 112 ? 18.626 18.707 5.741 1.00 13.36 104 GLY H CA 1
ATOM 914 C C . GLY A 1 112 ? 18.187 17.307 6.118 1.00 13.94 104 GLY H C 1
ATOM 915 O O . GLY A 1 112 ? 18.869 16.600 6.855 1.00 14.00 104 GLY H O 1
ATOM 916 N N . GLN A 1 113 ? 17.061 16.882 5.570 1.00 12.85 105 GLN H N 1
ATOM 917 C CA . GLN A 1 113 ? 16.463 15.614 5.993 1.00 13.00 105 GLN H CA 1
ATOM 918 C C . GLN A 1 113 ? 17.026 14.398 5.254 1.00 13.63 105 GLN H C 1
ATOM 919 O O . GLN A 1 113 ? 16.724 13.245 5.642 1.00 14.94 105 GLN H O 1
ATOM 925 N N . GLY A 1 114 ? 17.844 14.653 4.248 1.00 13.78 106 GLY H N 1
ATOM 926 C CA . GLY A 1 114 ? 18.439 13.636 3.417 1.00 13.19 106 GLY H CA 1
ATOM 927 C C . GLY A 1 114 ? 17.621 13.386 2.161 1.00 13.91 106 GLY H C 1
ATOM 928 O O . GLY A 1 114 ? 16.401 13.486 2.169 1.00 15.29 106 GLY H O 1
ATOM 929 N N . THR A 1 115 ? 18.348 13.041 1.109 1.00 13.56 107 THR H N 1
ATOM 930 C CA . THR A 1 115 ? 17.809 12.549 -0.158 1.00 13.11 107 THR H CA 1
ATOM 931 C C . THR A 1 115 ? 18.379 11.172 -0.416 1.00 13.92 107 THR H C 1
ATOM 932 O O . THR A 1 115 ? 19.609 11.026 -0.560 1.00 13.15 107 THR H O 1
ATOM 936 N N . MET A 1 116 ? 17.511 10.166 -0.480 1.00 14.78 108 MET H N 1
ATOM 937 C CA . MET A 1 116 ? 17.942 8.815 -0.804 1.00 15.25 108 MET H CA 1
ATOM 938 C C . MET A 1 116 ? 18.022 8.655 -2.297 1.00 14.87 108 MET H C 1
ATOM 939 O O . MET A 1 116 ? 17.071 8.989 -3.018 1.00 15.19 108 MET H O 1
ATOM 944 N N . VAL A 1 117 ? 19.163 8.183 -2.775 1.00 14.21 109 VAL H N 1
ATOM 945 C CA . VAL A 1 117 ? 19.410 7.931 -4.192 1.00 14.11 109 VAL H CA 1
ATOM 946 C C . VAL A 1 117 ? 19.760 6.462 -4.397 1.00 14.49 109 VAL H C 1
ATOM 947 O O . VAL A 1 117 ? 20.710 5.971 -3.796 1.00 15.23 109 VAL H O 1
ATOM 951 N N . THR A 1 118 ? 18.970 5.761 -5.205 1.00 14.33 110 THR H N 1
ATOM 952 C CA . THR A 1 118 ? 19.254 4.374 -5.559 1.00 14.58 110 THR H CA 1
ATOM 953 C C . THR A 1 118 ? 19.560 4.336 -7.027 1.00 14.51 110 THR H C 1
ATOM 954 O O . THR A 1 118 ? 18.780 4.861 -7.827 1.00 14.11 110 THR H O 1
ATOM 958 N N . VAL A 1 119 ? 20.686 3.733 -7.393 1.00 13.30 111 VAL H N 1
ATOM 959 C CA . VAL A 1 119 ? 21.090 3.572 -8.776 1.00 14.03 111 VAL H CA 1
ATOM 960 C C . VAL A 1 119 ? 21.250 2.083 -9.049 1.00 14.74 111 VAL H C 1
ATOM 961 O O . VAL A 1 119 ? 22.000 1.401 -8.371 1.00 15.23 111 VAL H O 1
ATOM 965 N N . SER A 1 120 ? 20.463 1.598 -9.996 1.00 13.14 112 SER H N 1
ATOM 966 C CA . SER A 1 120 ? 20.403 0.191 -10.342 1.00 14.15 112 SER H CA 1
ATOM 967 C C . SER A 1 120 ? 19.906 -0.015 -11.749 1.00 14.15 112 SER H C 1
ATOM 968 O O . SER A 1 120 ? 19.118 0.770 -12.250 1.00 14.60 112 SER H O 1
ATOM 971 N N A SER A 1 121 ? 20.354 -1.105 -12.363 0.50 15.64 113 SER H N 1
ATOM 972 N N B SER A 1 121 ? 20.347 -1.090 -12.399 0.50 15.38 113 SER H N 1
ATOM 973 C CA A SER A 1 121 ? 19.888 -1.544 -13.664 0.50 15.96 113 SER H CA 1
ATOM 974 C CA B SER A 1 121 ? 19.830 -1.480 -13.708 0.50 15.57 113 SER H CA 1
ATOM 975 C C A SER A 1 121 ? 18.502 -2.181 -13.604 0.50 15.66 113 SER H C 1
ATOM 976 C C B SER A 1 121 ? 18.479 -2.178 -13.614 0.50 15.44 113 SER H C 1
ATOM 977 O O A SER A 1 121 ? 17.868 -2.395 -14.631 0.50 15.87 113 SER H O 1
ATOM 978 O O B SER A 1 121 ? 17.847 -2.444 -14.631 0.50 15.66 113 SER H O 1
ATOM 983 N N . ALA A 1 122 ? 18.043 -2.500 -12.394 1.00 15.60 114 ALA H N 1
ATOM 984 C CA . ALA A 1 122 ? 16.750 -3.170 -12.218 1.00 16.11 114 ALA H CA 1
ATOM 985 C C . ALA A 1 122 ? 15.628 -2.259 -12.637 1.00 16.81 114 ALA H C 1
ATOM 986 O O . ALA A 1 122 ? 15.767 -1.024 -12.589 1.00 17.55 114 ALA H O 1
ATOM 988 N N A SER A 1 123 ? 14.505 -2.884 -12.942 0.50 16.39 115 SER H N 1
ATOM 989 N N B SER A 1 123 ? 14.532 -2.846 -13.112 0.50 17.08 115 SER H N 1
ATOM 990 C CA A SER A 1 123 ? 13.307 -2.191 -13.321 0.50 16.25 115 SER H CA 1
ATOM 991 C CA B SER A 1 123 ? 13.312 -2.090 -13.372 0.50 17.11 115 SER H CA 1
ATOM 992 C C A SER A 1 123 ? 12.227 -2.446 -12.289 0.50 14.81 115 SER H C 1
ATOM 993 C C B SER A 1 123 ? 12.233 -2.438 -12.350 0.50 15.46 115 SER H C 1
ATOM 994 O O A SER A 1 123 ? 12.216 -3.472 -11.584 0.50 14.64 115 SER H O 1
ATOM 995 O O B SER A 1 123 ? 12.243 -3.506 -11.718 0.50 15.79 115 SER H O 1
ATOM 1000 N N . THR A 1 124 ? 11.292 -1.518 -12.208 1.00 14.79 116 THR H N 1
ATOM 1001 C CA . THR A 1 124 ? 10.184 -1.643 -11.289 1.00 14.34 116 THR H CA 1
ATOM 1002 C C . THR A 1 124 ? 9.483 -2.971 -11.460 1.00 14.37 116 THR H C 1
ATOM 1003 O O . THR A 1 124 ? 9.134 -3.376 -12.584 1.00 15.78 116 THR H O 1
ATOM 1007 N N . LYS A 1 125 ? 9.278 -3.648 -10.333 1.00 13.88 117 LYS H N 1
ATOM 1008 C CA . LYS A 1 125 ? 8.677 -4.984 -10.314 1.00 14.02 117 LYS H CA 1
ATOM 1009 C C . LYS A 1 125 ? 7.979 -5.178 -8.993 1.00 13.52 117 LYS H C 1
ATOM 1010 O O . LYS A 1 125 ? 8.588 -4.924 -7.970 1.00 12.91 117 LYS H O 1
ATOM 1016 N N . GLY A 1 126 ? 6.717 -5.636 -8.984 1.00 13.52 118 GLY H N 1
ATOM 1017 C CA . GLY A 1 126 ? 6.044 -5.969 -7.758 1.00 13.93 118 GLY H CA 1
ATOM 1018 C C . GLY A 1 126 ? 6.425 -7.340 -7.205 1.00 13.85 118 GLY H C 1
ATOM 1019 O O . GLY A 1 126 ? 6.878 -8.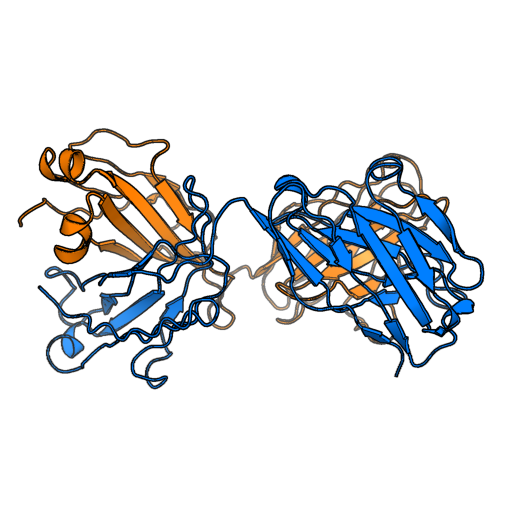224 -7.955 1.00 15.34 118 GLY H O 1
ATOM 1020 N N . PRO A 1 127 ? 6.248 -7.510 -5.903 1.00 14.35 119 PRO H N 1
ATOM 1021 C CA . PRO A 1 127 ? 6.640 -8.744 -5.265 1.00 14.52 119 PRO H CA 1
ATOM 1022 C C . PRO A 1 127 ? 5.663 -9.888 -5.501 1.00 14.48 119 PRO H C 1
ATOM 1023 O O . PRO A 1 127 ? 4.482 -9.696 -5.814 1.00 14.82 119 PRO H O 1
ATOM 1027 N N . SER A 1 128 ? 6.210 -11.089 -5.323 1.00 15.21 120 SER H N 1
ATOM 1028 C CA . SER A 1 128 ? 5.429 -12.292 -5.119 1.00 14.89 120 SER H CA 1
ATOM 1029 C C . SER A 1 128 ? 5.370 -12.554 -3.632 1.00 15.52 120 SER H C 1
ATOM 1030 O O . SER A 1 128 ? 6.354 -12.300 -2.921 1.00 16.97 120 SER H O 1
ATOM 1033 N N . VAL A 1 129 ? 4.226 -12.971 -3.129 1.00 13.24 121 VAL H N 1
ATOM 1034 C CA . VAL A 1 129 ? 4.075 -13.154 -1.695 1.00 13.46 121 VAL H CA 1
ATOM 1035 C C . VAL A 1 129 ? 3.794 -14.622 -1.462 1.00 13.40 121 VAL H C 1
ATOM 1036 O O . VAL A 1 129 ? 2.890 -15.203 -2.057 1.00 14.79 121 VAL H O 1
ATOM 1040 N N . PHE A 1 130 ? 4.573 -15.223 -0.571 1.00 12.68 122 PHE H N 1
ATOM 1041 C CA . PHE A 1 130 ? 4.473 -16.636 -0.228 1.00 12.88 122 PHE H CA 1
ATOM 1042 C C . PHE A 1 130 ? 4.260 -16.823 1.269 1.00 11.85 122 PHE H C 1
ATOM 1043 O O . PHE A 1 130 ? 4.770 -16.060 2.066 1.00 12.69 122 PHE H O 1
ATOM 1051 N N . PRO A 1 131 ? 3.521 -17.879 1.671 1.00 12.32 123 PRO H N 1
ATOM 1052 C CA . PRO A 1 131 ? 3.313 -18.090 3.086 1.00 12.67 123 PRO H CA 1
ATOM 1053 C C . PRO A 1 131 ? 4.541 -18.732 3.727 1.00 12.95 123 PRO H C 1
ATOM 1054 O O . PRO A 1 131 ? 5.218 -19.580 3.119 1.00 13.94 123 PRO H O 1
ATOM 1058 N N . LEU A 1 132 ? 4.764 -18.355 4.966 1.00 11.99 124 LEU H N 1
ATOM 1059 C CA . LEU A 1 132 ? 5.666 -19.035 5.915 1.00 11.87 124 LEU H CA 1
ATOM 1060 C C . LEU A 1 132 ? 4.712 -19.708 6.904 1.00 11.78 124 LEU H C 1
ATOM 1061 O O . LEU A 1 132 ? 4.244 -19.111 7.881 1.00 12.39 124 LEU H O 1
ATOM 1066 N N . ALA A 1 133 ? 4.364 -20.945 6.604 1.00 13.30 125 ALA H N 1
ATOM 1067 C CA . ALA A 1 133 ? 3.226 -21.570 7.304 1.00 13.38 125 ALA H CA 1
ATOM 1068 C C . ALA A 1 133 ? 3.633 -22.064 8.684 1.00 14.34 125 ALA H C 1
ATOM 1069 O O . ALA A 1 133 ? 4.755 -22.528 8.852 1.00 14.18 125 ALA H O 1
ATOM 1071 N N . PRO A 1 134 ? 2.730 -21.984 9.681 1.00 14.80 126 PRO H N 1
ATOM 1072 C CA . PRO A 1 134 ? 3.067 -22.438 11.018 1.00 16.61 126 PRO H CA 1
ATOM 1073 C C . PRO A 1 134 ? 3.278 -23.937 11.016 1.00 18.28 126 PRO H C 1
ATOM 1074 O O . PRO A 1 134 ? 2.514 -24.649 10.363 1.00 19.04 126 PRO H O 1
ATOM 1078 N N . SER A 1 135 ? 4.325 -24.374 11.728 1.00 20.27 127 SER H N 1
ATOM 1079 C CA . SER A 1 135 ? 4.795 -25.767 11.766 1.00 21.31 127 SER H CA 1
ATOM 1080 C C . SER A 1 135 ? 3.748 -26.658 12.353 1.00 22.84 127 SER H C 1
ATOM 1081 O O . SER A 1 135 ? 3.088 -26.268 13.308 1.00 22.58 127 SER H O 1
ATOM 1084 N N . SER A 1 136 ? 3.653 -27.875 11.811 1.00 24.28 128 SER H N 1
ATOM 1085 C CA . SER A 1 136 ? 2.780 -28.904 12.368 1.00 25.89 128 SER H CA 1
ATOM 1086 C C . SER A 1 136 ? 3.289 -29.393 13.728 1.00 27.30 128 SER H C 1
ATOM 1087 O O . SER A 1 136 ? 2.514 -29.965 14.517 1.00 27.94 128 SER H O 1
ATOM 1090 N N . LYS A 1 137 ? 4.583 -29.178 14.001 1.00 28.46 129 LYS H N 1
ATOM 1091 C CA . LYS A 1 137 ? 5.175 -29.534 15.301 1.00 29.69 129 LYS H CA 1
ATOM 1092 C C . LYS A 1 137 ? 5.005 -28.430 16.371 1.00 29.93 129 LYS H C 1
ATOM 1093 O O . LYS A 1 137 ? 5.529 -28.581 17.479 1.00 30.59 129 LYS H O 1
ATOM 1099 N N . SER A 1 138 ? 4.295 -27.333 16.049 1.00 29.64 130 SER H N 1
ATOM 1100 C CA . SER A 1 138 ? 4.133 -26.191 16.974 1.00 29.18 130 SER H CA 1
ATOM 1101 C C . SER A 1 138 ? 3.693 -26.703 18.326 1.00 29.83 130 SER H C 1
ATOM 1102 O O . SER A 1 138 ? 2.792 -27.546 18.398 1.00 29.50 130 SER H O 1
ATOM 1105 N N . THR A 1 139 ? 4.330 -26.192 19.386 1.00 30.37 131 THR H N 1
ATOM 1106 C CA . THR A 1 139 ? 4.115 -26.695 20.747 1.00 30.43 131 THR H CA 1
ATOM 1107 C C . THR A 1 139 ? 2.682 -26.451 21.212 1.00 30.43 131 THR H C 1
ATOM 1108 O O . THR A 1 139 ? 2.199 -25.308 21.211 1.00 29.18 131 THR H O 1
ATOM 1112 N N . SER A 1 140 ? 2.022 -27.541 21.611 1.00 30.02 132 SER H N 1
ATOM 1113 C CA . SER A 1 140 ? 0.649 -27.506 22.095 1.00 29.56 132 SER H CA 1
ATOM 1114 C C . SER A 1 140 ? 0.595 -26.629 23.355 1.00 29.13 132 SER H C 1
ATOM 1115 O O . SER A 1 140 ? 1.396 -26.819 24.294 1.00 29.28 132 SER H O 1
ATOM 1118 N N . GLY A 1 141 ? -0.323 -25.662 23.358 1.00 28.03 133 GLY H N 1
ATOM 1119 C CA . GLY A 1 141 ? -0.443 -24.703 24.457 1.00 27.19 133 GLY H CA 1
ATOM 1120 C C . GLY A 1 141 ? 0.708 -23.702 24.522 1.00 26.63 133 GLY H C 1
ATOM 1121 O O . GLY A 1 141 ? 0.874 -22.972 25.521 1.00 27.79 133 GLY H O 1
ATOM 1122 N N . GLY A 1 142 ? 1.510 -23.676 23.463 1.00 24.69 134 GLY H N 1
ATOM 1123 C CA . GLY A 1 142 ? 2.695 -22.854 23.414 1.00 23.06 134 GLY H CA 1
ATOM 1124 C C . GLY A 1 142 ? 2.531 -21.788 22.349 1.00 21.57 134 GLY H C 1
ATOM 1125 O O . GLY A 1 142 ? 1.431 -21.284 22.101 1.00 20.30 134 GLY H O 1
ATOM 1126 N N . THR A 1 143 ? 3.652 -21.466 21.720 1.00 20.14 135 THR H N 1
ATOM 1127 C CA . THR A 1 143 ? 3.750 -20.336 20.806 1.00 19.55 135 THR H CA 1
ATOM 1128 C C . THR A 1 143 ? 4.162 -20.831 19.438 1.00 17.89 135 THR H C 1
ATOM 1129 O O . THR A 1 143 ? 5.084 -21.633 19.321 1.00 18.26 135 THR H O 1
ATOM 1133 N N . ALA A 1 144 ? 3.479 -20.334 18.416 1.00 16.30 136 ALA H N 1
ATOM 1134 C CA . ALA A 1 144 ? 3.780 -20.670 17.037 1.00 15.80 136 ALA H CA 1
ATOM 1135 C C . ALA A 1 144 ? 4.243 -19.421 16.285 1.00 15.10 136 ALA H C 1
ATOM 1136 O O . ALA A 1 144 ? 3.870 -18.293 16.642 1.00 16.23 136 ALA H O 1
ATOM 1138 N N . ALA A 1 145 ? 5.042 -19.632 15.258 1.00 13.92 137 ALA H N 1
ATOM 1139 C CA . ALA A 1 145 ? 5.450 -18.566 14.356 1.00 12.59 137 ALA H CA 1
ATOM 1140 C C . ALA A 1 145 ? 4.906 -18.805 12.944 1.00 11.89 137 ALA H C 1
ATOM 1141 O O . ALA A 1 145 ? 4.869 -19.954 12.475 1.00 12.42 137 ALA H O 1
ATOM 1143 N N . LEU A 1 146 ? 4.504 -17.735 12.286 1.00 11.78 138 LEU H N 1
ATOM 1144 C CA . LEU A 1 146 ? 4.085 -17.812 10.920 1.00 12.63 138 LEU H CA 1
ATOM 1145 C C . LEU A 1 146 ? 4.481 -16.503 10.253 1.00 11.97 138 LEU H C 1
ATOM 1146 O O . LEU A 1 146 ? 4.888 -15.558 10.904 1.00 12.64 138 LEU H O 1
ATOM 1151 N N . GLY A 1 147 ? 4.330 -16.409 8.952 1.00 11.68 139 GLY H N 1
ATOM 1152 C CA . GLY A 1 147 ? 4.719 -15.180 8.271 1.00 12.26 139 GLY H CA 1
ATOM 1153 C C . GLY A 1 147 ? 4.445 -15.182 6.804 1.00 12.13 139 GLY H C 1
ATOM 1154 O O . GLY A 1 147 ? 3.788 -16.076 6.272 1.00 12.24 139 GLY H O 1
ATOM 1155 N N A CYS A 1 148 ? 4.975 -14.148 6.149 0.50 12.16 140 CYS H N 1
ATOM 1156 N N B CYS A 1 148 ? 4.956 -14.155 6.133 0.50 13.60 140 CYS H N 1
ATOM 1157 C CA A CYS A 1 148 ? 4.901 -13.987 4.701 0.50 11.93 140 CYS H CA 1
ATOM 1158 C CA B CYS A 1 148 ? 4.909 -14.108 4.683 0.50 14.41 140 CYS H CA 1
ATOM 1159 C C A CYS A 1 148 ? 6.303 -13.646 4.195 0.50 12.53 140 CYS H C 1
ATOM 1160 C C B CYS A 1 148 ? 6.242 -13.596 4.136 0.50 13.90 140 CYS H C 1
ATOM 1161 O O A CYS A 1 148 ? 7.017 -12.855 4.813 0.50 12.82 140 CYS H O 1
ATOM 1162 O O B CYS A 1 148 ? 6.831 -12.632 4.642 0.50 13.50 140 CYS H O 1
ATOM 1167 N N . LEU A 1 149 ? 6.685 -14.257 3.082 1.00 13.08 141 LEU H N 1
ATOM 1168 C CA . LEU A 1 149 ? 7.918 -13.932 2.358 1.00 13.22 141 LEU H CA 1
ATOM 1169 C C . LEU A 1 149 ? 7.491 -13.085 1.178 1.00 13.06 141 LEU H C 1
ATOM 1170 O O . LEU A 1 149 ? 6.654 -13.506 0.375 1.00 13.12 141 LEU H O 1
ATOM 1175 N N . VAL A 1 150 ? 8.054 -11.889 1.095 1.00 12.81 142 VAL H N 1
ATOM 1176 C CA . VAL A 1 150 ? 7.746 -10.895 0.076 1.00 14.03 142 VAL H CA 1
ATOM 1177 C C . VAL A 1 150 ? 8.950 -10.800 -0.818 1.00 14.23 142 VAL H C 1
ATOM 1178 O O . VAL A 1 150 ? 9.924 -10.123 -0.480 1.00 14.99 142 VAL H O 1
ATOM 1182 N N . LYS A 1 151 ? 8.903 -11.497 -1.941 1.00 14.47 143 LYS H N 1
ATOM 1183 C CA . LYS A 1 151 ? 10.092 -11.752 -2.756 1.00 14.95 143 LYS H CA 1
ATOM 1184 C C . LYS A 1 151 ? 10.100 -11.012 -4.083 1.00 14.52 143 LYS H C 1
ATOM 1185 O O . LYS A 1 151 ? 9.084 -10.956 -4.781 1.00 15.58 143 LYS H O 1
ATOM 1191 N N . ASP A 1 152 ? 11.280 -10.523 -4.449 1.00 13.70 144 ASP H N 1
ATOM 1192 C CA . ASP A 1 152 ? 11.607 -10.115 -5.818 1.00 13.23 144 ASP H CA 1
ATOM 1193 C C . ASP A 1 152 ? 10.887 -8.854 -6.261 1.00 12.58 144 ASP H C 1
ATOM 1194 O O . ASP A 1 152 ? 10.129 -8.843 -7.216 1.00 14.10 144 ASP H O 1
ATOM 1199 N N . TYR A 1 153 ? 11.127 -7.772 -5.545 1.00 11.04 145 TYR H N 1
ATOM 1200 C CA . TYR A 1 153 ? 10.521 -6.477 -5.904 1.00 11.93 145 TYR H CA 1
ATOM 1201 C C . TYR A 1 153 ? 11.586 -5.391 -6.045 1.00 11.34 145 TYR H C 1
ATOM 1202 O O . TYR A 1 153 ? 12.732 -5.516 -5.558 1.00 12.48 145 TYR H O 1
ATOM 1211 N N . PHE A 1 154 ? 11.214 -4.323 -6.750 1.00 11.94 146 PHE H N 1
ATOM 1212 C CA . PHE A 1 154 ? 12.094 -3.183 -6.912 1.00 12.31 146 PHE H CA 1
ATOM 1213 C C . PHE A 1 154 ? 11.230 -2.004 -7.321 1.00 12.35 146 PHE H C 1
ATOM 1214 O O . PHE A 1 154 ? 10.302 -2.164 -8.125 1.00 11.32 146 PHE H O 1
ATOM 1222 N N . PRO A 1 155 ? 11.547 -0.791 -6.855 1.00 12.68 147 PRO H N 1
ATOM 1223 C CA . PRO A 1 155 ? 12.512 -0.442 -5.828 1.00 12.75 147 PRO H CA 1
ATOM 1224 C C . PRO A 1 155 ? 11.880 -0.623 -4.463 1.00 13.09 147 PRO H C 1
ATOM 1225 O O . PRO A 1 155 ? 10.764 -1.110 -4.369 1.00 13.53 147 PRO H O 1
ATOM 1229 N N A GLU A 1 156 ? 12.582 -0.272 -3.392 0.50 13.35 148 GLU H N 1
ATOM 1230 N N B GLU A 1 156 ? 12.592 -0.241 -3.410 0.50 13.23 148 GLU H N 1
ATOM 1231 C CA A GLU A 1 156 ? 11.920 -0.217 -2.089 0.50 13.85 148 GLU H CA 1
ATOM 1232 C CA B GLU A 1 156 ? 11.978 -0.114 -2.092 0.50 13.53 148 GLU H CA 1
ATOM 1233 C C A GLU A 1 156 ? 10.966 0.978 -2.123 0.50 14.35 148 GLU H C 1
ATOM 1234 C C B GLU A 1 156 ? 10.946 1.009 -2.146 0.50 14.29 148 GLU H C 1
ATOM 1235 O O A GLU A 1 156 ? 11.138 1.884 -2.949 0.50 14.65 148 GLU H O 1
ATOM 1236 O O B GLU A 1 156 ? 11.036 1.891 -3.008 0.50 14.72 148 GLU H O 1
ATOM 1247 N N . PRO A 1 157 ? 9.996 1.024 -1.202 1.00 14.77 149 PRO H N 1
ATOM 1248 C CA . PRO A 1 157 ? 9.684 0.066 -0.168 1.00 14.44 149 PRO H CA 1
ATOM 1249 C C . PRO A 1 157 ? 8.426 -0.756 -0.382 1.00 15.34 149 PRO H C 1
ATOM 1250 O O . PRO A 1 157 ? 7.591 -0.437 -1.242 1.00 14.98 149 PRO H O 1
ATOM 1254 N N . VAL A 1 158 ? 8.282 -1.799 0.409 1.00 15.67 150 VAL H N 1
ATOM 1255 C CA . VAL A 1 158 ? 6.991 -2.476 0.571 1.00 16.33 150 VAL H CA 1
ATOM 1256 C C . VAL A 1 158 ? 6.527 -2.210 1.992 1.00 16.95 150 VAL H C 1
ATOM 1257 O O . VAL A 1 158 ? 7.364 -2.058 2.921 1.00 18.52 150 VAL H O 1
ATOM 1261 N N . THR A 1 159 ? 5.214 -2.146 2.157 1.00 15.87 151 THR H N 1
ATOM 1262 C CA . THR A 1 159 ? 4.640 -2.141 3.511 1.00 16.45 151 THR H CA 1
ATOM 1263 C C . THR A 1 159 ? 3.873 -3.434 3.740 1.00 15.12 151 THR H C 1
ATOM 1264 O O . THR A 1 159 ? 3.319 -4.026 2.829 1.00 14.48 151 THR H O 1
ATOM 1268 N N . VAL A 1 160 ? 3.903 -3.891 4.983 1.00 15.03 152 VAL H N 1
ATOM 1269 C CA . VAL A 1 160 ? 3.181 -5.085 5.405 1.00 14.44 152 VAL H CA 1
ATOM 1270 C C . VAL A 1 160 ? 2.407 -4.816 6.680 1.00 14.19 152 VAL H C 1
ATOM 1271 O O . VAL A 1 160 ? 2.924 -4.217 7.609 1.00 15.54 152 VAL H O 1
ATOM 1275 N N . SER A 1 161 ? 1.145 -5.214 6.695 1.00 12.93 153 SER H N 1
ATOM 1276 C CA . SER A 1 161 ? 0.384 -5.286 7.915 1.00 12.90 153 SER H CA 1
ATOM 1277 C C . SER A 1 161 ? -0.187 -6.684 8.037 1.00 13.02 153 SER H C 1
ATOM 1278 O O . SER A 1 161 ? -0.128 -7.480 7.104 1.00 13.29 153 SER H O 1
ATOM 1281 N N . TRP A 1 162 ? -0.748 -6.961 9.202 1.00 12.63 154 TRP H N 1
ATOM 1282 C CA . TRP A 1 162 ? -1.385 -8.247 9.485 1.00 12.48 154 TRP H CA 1
ATOM 1283 C C . TRP A 1 162 ? -2.821 -7.991 9.913 1.00 12.11 154 TRP H C 1
ATOM 1284 O O . TRP A 1 162 ? -3.087 -7.108 10.755 1.00 13.28 154 TRP H O 1
ATOM 1295 N N . ASN A 1 163 ? -3.746 -8.754 9.364 1.00 11.54 155 ASN H N 1
ATOM 1296 C CA . ASN A 1 163 ? -5.152 -8.617 9.696 1.00 12.07 155 ASN H CA 1
ATOM 1297 C C . ASN A 1 163 ? -5.636 -7.171 9.621 1.00 12.13 155 ASN H C 1
ATOM 1298 O O . ASN A 1 163 ? -6.371 -6.701 10.509 1.00 12.71 155 ASN H O 1
ATOM 1303 N N . SER A 1 164 ? -5.211 -6.481 8.572 1.00 12.76 156 SER H N 1
ATOM 1304 C CA . SER A 1 164 ? -5.660 -5.131 8.263 1.00 14.02 156 SER H CA 1
ATOM 1305 C C . SER A 1 164 ? -5.310 -4.155 9.360 1.00 14.81 156 SER H C 1
ATOM 1306 O O . SER A 1 164 ? -5.958 -3.121 9.524 1.00 17.22 156 SER H O 1
ATOM 1309 N N . GLY A 1 165 ? -4.248 -4.478 10.093 1.00 14.83 157 GLY H N 1
ATOM 1310 C CA . GLY A 1 165 ? -3.738 -3.609 11.140 1.00 15.33 157 GLY H CA 1
ATOM 1311 C C . GLY A 1 165 ? -4.195 -4.020 12.521 1.00 15.25 157 GLY H C 1
ATOM 1312 O O . GLY A 1 165 ? -3.752 -3.435 13.523 1.00 17.01 157 GLY H O 1
ATOM 1313 N N . ALA A 1 166 ? -5.049 -5.032 12.602 1.00 14.89 158 ALA H N 1
ATOM 1314 C CA . ALA A 1 166 ? -5.572 -5.482 13.893 1.00 15.15 158 ALA H CA 1
ATOM 1315 C C . ALA A 1 166 ? -4.577 -6.307 14.687 1.00 15.64 158 ALA H C 1
ATOM 1316 O O . ALA A 1 166 ? -4.728 -6.413 15.914 1.00 17.84 158 ALA H O 1
ATOM 1318 N N . LEU A 1 167 ? -3.601 -6.901 14.011 1.00 14.50 159 LEU H N 1
ATOM 1319 C CA . LEU A 1 167 ? -2.577 -7.710 14.661 1.00 14.54 159 LEU H CA 1
ATOM 1320 C C . LEU A 1 167 ? -1.244 -6.956 14.564 1.00 14.41 159 LEU H C 1
ATOM 1321 O O . LEU A 1 167 ? -0.697 -6.782 13.485 1.00 14.55 159 LEU H O 1
ATOM 1326 N N . THR A 1 168 ? -0.731 -6.504 15.704 1.00 14.70 160 THR H N 1
ATOM 1327 C CA . THR A 1 168 ? 0.556 -5.825 15.762 1.00 15.98 160 THR H CA 1
ATOM 1328 C C . THR A 1 168 ? 1.519 -6.428 16.777 1.00 15.84 160 THR H C 1
ATOM 1329 O O . THR A 1 168 ? 2.720 -6.381 16.561 1.00 17.10 160 THR H O 1
ATOM 1333 N N A SER A 1 169 ? 1.020 -6.994 17.859 0.50 16.40 161 SER H N 1
ATOM 1334 N N B SER A 1 169 ? 0.993 -6.991 17.856 0.50 16.44 161 SER H N 1
ATOM 1335 C CA A SER A 1 169 ? 1.918 -7.528 18.873 0.50 16.39 161 SER H CA 1
ATOM 1336 C CA B SER A 1 169 ? 1.810 -7.633 18.886 0.50 16.45 161 SER H CA 1
ATOM 1337 C C A SER A 1 169 ? 2.566 -8.792 18.349 0.50 16.61 161 SER H C 1
ATOM 1338 C C B SER A 1 169 ? 2.574 -8.780 18.253 0.50 16.65 161 SER H C 1
ATOM 1339 O O A SER A 1 169 ? 1.896 -9.683 17.828 0.50 16.69 161 SER H O 1
ATOM 1340 O O B SER A 1 169 ? 1.983 -9.583 17.532 0.50 17.04 161 SER H O 1
ATOM 1345 N N . GLY A 1 170 ? 3.877 -8.867 18.518 1.00 16.74 162 GLY H N 1
ATOM 1346 C CA . GLY A 1 170 ? 4.635 -10.024 18.090 1.00 15.91 162 GLY H CA 1
ATOM 1347 C C . GLY A 1 170 ? 5.052 -9.977 16.651 1.00 15.87 162 GLY H C 1
ATOM 1348 O O . GLY A 1 170 ? 5.664 -10.910 16.184 1.00 16.27 162 GLY H O 1
ATOM 1349 N N . VAL A 1 171 ? 4.732 -8.909 15.929 1.00 14.17 163 VAL H N 1
ATOM 1350 C CA . VAL A 1 171 ? 5.085 -8.816 14.519 1.00 13.88 163 VAL H CA 1
ATOM 1351 C C . VAL A 1 171 ? 6.518 -8.278 14.367 1.00 13.79 163 VAL H C 1
ATOM 1352 O O . VAL A 1 171 ? 6.853 -7.271 15.010 1.00 14.78 163 VAL H O 1
ATOM 1356 N N . HIS A 1 172 ? 7.311 -8.919 13.485 1.00 13.68 164 HIS H N 1
ATOM 1357 C CA . HIS A 1 172 ? 8.601 -8.408 13.045 1.00 14.28 164 HIS H CA 1
ATOM 1358 C C . HIS A 1 172 ? 8.616 -8.388 11.555 1.00 14.28 164 HIS H C 1
ATOM 1359 O O . HIS A 1 172 ? 8.575 -9.436 10.926 1.00 14.90 164 HIS H O 1
ATOM 1366 N N . THR A 1 173 ? 8.684 -7.205 10.969 1.00 14.26 165 THR H N 1
ATOM 1367 C CA . THR A 1 173 ? 8.880 -7.077 9.562 1.00 13.83 165 THR H CA 1
ATOM 1368 C C . THR A 1 173 ? 10.316 -6.683 9.332 1.00 14.02 165 THR H C 1
ATOM 1369 O O . THR A 1 173 ? 10.754 -5.614 9.751 1.00 15.17 165 THR H O 1
ATOM 1373 N N . PHE A 1 174 ? 11.073 -7.601 8.729 1.00 13.09 166 PHE H N 1
ATOM 1374 C CA . PHE A 1 174 ? 12.524 -7.429 8.612 1.00 12.93 166 PHE H CA 1
ATOM 1375 C C . PHE A 1 174 ? 12.909 -6.382 7.606 1.00 13.11 166 PHE H C 1
ATOM 1376 O O . PHE A 1 174 ? 12.193 -6.235 6.598 1.00 13.50 166 PHE H O 1
ATOM 1384 N N . PRO A 1 175 ? 14.040 -5.698 7.816 1.00 12.97 167 PRO H N 1
ATOM 1385 C CA . PRO A 1 175 ? 14.630 -4.882 6.738 1.00 13.44 167 PRO H CA 1
ATOM 1386 C C . PRO A 1 175 ? 14.834 -5.704 5.485 1.00 14.01 167 PRO H C 1
ATOM 1387 O O . PRO A 1 175 ? 15.263 -6.860 5.548 1.00 14.20 167 PRO H O 1
ATOM 1391 N N . ALA A 1 176 ? 14.561 -5.109 4.334 1.00 13.53 168 ALA H N 1
ATOM 1392 C CA . ALA A 1 176 ? 14.785 -5.801 3.076 1.00 14.52 168 ALA H CA 1
ATOM 1393 C C . ALA A 1 176 ? 16.250 -6.075 2.834 1.00 14.78 168 ALA H C 1
ATOM 1394 O O . ALA A 1 176 ? 17.119 -5.315 3.305 1.00 16.48 168 ALA H O 1
ATOM 1396 N N A VAL A 1 177 ? 16.504 -7.180 2.118 0.50 14.78 169 VAL H N 1
ATOM 1397 N N B VAL A 1 177 ? 16.534 -7.100 2.049 0.50 15.06 169 VAL H N 1
ATOM 1398 C CA A VAL A 1 177 ? 17.827 -7.531 1.604 0.50 14.15 169 VAL H CA 1
ATOM 1399 C CA B VAL A 1 177 ? 17.893 -7.339 1.634 0.50 14.67 169 VAL H CA 1
ATOM 1400 C C A VAL A 1 177 ? 17.826 -7.315 0.090 0.50 13.46 169 VAL H C 1
ATOM 1401 C C B VAL A 1 177 ? 17.899 -7.423 0.125 0.50 14.01 169 VAL H C 1
ATOM 1402 O O A VAL A 1 177 ? 16.799 -7.513 -0.588 0.50 12.61 169 VAL H O 1
ATOM 1403 O O B VAL A 1 177 ? 16.969 -7.958 -0.502 0.50 14.15 169 VAL H O 1
ATOM 1410 N N . LEU A 1 178 ? 18.957 -6.858 -0.436 1.00 13.51 170 LEU H N 1
ATOM 1411 C CA . LEU A 1 178 ? 19.156 -6.793 -1.872 1.00 13.37 170 LEU H CA 1
ATOM 1412 C C . LEU A 1 178 ? 19.785 -8.098 -2.309 1.00 13.38 170 LEU H C 1
ATOM 1413 O O . LEU A 1 178 ? 20.866 -8.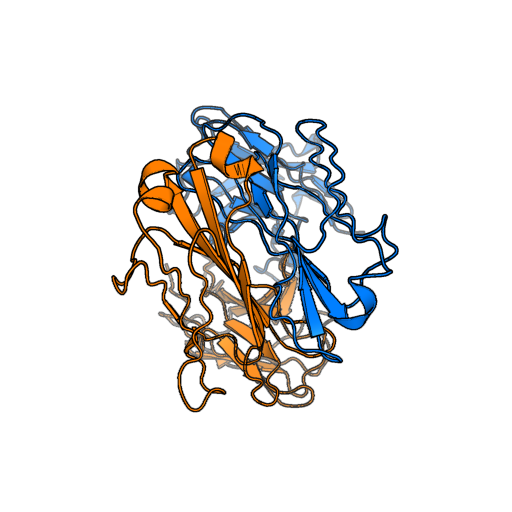496 -1.822 1.00 12.95 170 LEU H O 1
ATOM 1418 N N . GLN A 1 179 ? 19.094 -8.790 -3.195 1.00 13.65 171 GLN H N 1
ATOM 1419 C CA . GLN A 1 179 ? 19.574 -10.069 -3.718 1.00 14.86 171 GLN H CA 1
ATOM 1420 C C . GLN A 1 179 ? 20.565 -9.863 -4.863 1.00 15.25 171 GLN H C 1
ATOM 1421 O O . GLN A 1 179 ? 20.620 -8.783 -5.469 1.00 14.84 171 GLN H O 1
ATOM 1427 N N . SER A 1 180 ? 21.317 -10.906 -5.228 1.00 17.26 172 SER H N 1
ATOM 1428 C CA . SER A 1 180 ? 22.276 -10.796 -6.318 1.00 17.77 172 SER H CA 1
ATOM 1429 C C . SER A 1 180 ? 21.603 -10.540 -7.662 1.00 17.40 172 SER H C 1
ATOM 1430 O O . SER A 1 180 ? 22.234 -10.056 -8.586 1.00 19.34 172 SER H O 1
ATOM 1433 N N . SER A 1 181 ? 20.297 -10.811 -7.765 1.00 16.66 173 SER H N 1
ATOM 1434 C CA . SER A 1 181 ? 19.509 -10.463 -8.937 1.00 16.24 173 SER H CA 1
ATOM 1435 C C . SER A 1 181 ? 19.243 -8.966 -9.125 1.00 15.28 173 SER H C 1
ATOM 1436 O O . SER A 1 181 ? 18.732 -8.552 -10.171 1.00 17.61 173 SER H O 1
ATOM 1439 N N . GLY A 1 182 ? 19.512 -8.175 -8.079 1.00 14.48 174 GLY H N 1
ATOM 1440 C CA . GLY A 1 182 ? 19.171 -6.760 -8.092 1.00 13.37 174 GLY H CA 1
ATOM 1441 C C . GLY A 1 182 ? 17.772 -6.452 -7.570 1.00 13.21 174 GLY H C 1
ATOM 1442 O O . GLY A 1 182 ? 17.338 -5.295 -7.546 1.00 14.12 174 GLY H O 1
ATOM 1443 N N . LEU A 1 183 ? 17.045 -7.489 -7.155 1.00 11.71 175 LEU H N 1
ATOM 1444 C CA . LEU A 1 183 ? 15.718 -7.322 -6.587 1.00 11.88 175 LEU H CA 1
ATOM 1445 C C . LEU A 1 183 ? 15.780 -7.501 -5.078 1.00 12.09 175 LEU H C 1
ATOM 1446 O O . LEU A 1 183 ? 16.618 -8.255 -4.525 1.00 12.68 175 LEU H O 1
ATOM 1451 N N . TYR A 1 184 ? 14.874 -6.815 -4.398 1.00 12.57 176 TYR H N 1
ATOM 1452 C CA . TYR A 1 184 ? 14.773 -6.911 -2.952 1.00 11.99 176 TYR H CA 1
ATOM 1453 C C . TYR A 1 184 ? 13.851 -8.029 -2.503 1.00 12.63 176 TYR H C 1
ATOM 1454 O O . TYR A 1 184 ? 12.964 -8.477 -3.233 1.00 13.23 176 TYR H O 1
ATOM 1463 N N A SER A 1 185 ? 14.019 -8.412 -1.238 0.50 12.56 177 SER H N 1
ATOM 1464 N N B SER A 1 185 ? 14.064 -8.501 -1.284 0.50 13.02 177 SER H N 1
ATOM 1465 C CA A SER A 1 185 ? 13.241 -9.466 -0.612 0.50 12.63 177 SER H CA 1
ATOM 1466 C CA B SER A 1 185 ? 13.096 -9.356 -0.628 0.50 13.41 177 SER H CA 1
ATOM 1467 C C A SER A 1 185 ? 13.180 -9.256 0.906 0.50 12.58 177 SER H C 1
ATOM 1468 C C B SER A 1 185 ? 13.101 -9.070 0.859 0.50 13.04 177 SER H C 1
ATOM 1469 O O A SER A 1 185 ? 14.220 -8.964 1.541 0.50 11.86 177 SER H O 1
ATOM 1470 O O B SER A 1 185 ? 14.072 -8.515 1.401 0.50 12.32 177 SER H O 1
ATOM 1475 N N . LEU A 1 186 ? 11.997 -9.415 1.506 1.00 13.11 178 LEU H N 1
ATOM 1476 C CA . LEU A 1 186 ? 11.917 -9.385 2.964 1.00 13.96 178 LEU H CA 1
ATOM 1477 C C . LEU A 1 186 ? 10.908 -10.391 3.433 1.00 14.21 178 LEU H C 1
ATOM 1478 O O . LEU A 1 186 ? 10.160 -10.927 2.621 1.00 15.23 178 LEU H O 1
ATOM 1483 N N A SER A 1 187 ? 10.969 -10.744 4.726 0.50 13.97 179 SER H N 1
ATOM 1484 N N B SER A 1 187 ? 10.902 -10.649 4.732 0.50 14.41 179 SER H N 1
ATOM 1485 C CA A SER A 1 187 ? 9.920 -11.534 5.390 0.50 12.86 179 SER H CA 1
ATOM 1486 C CA B SER A 1 187 ? 9.823 -11.391 5.324 0.50 13.79 179 SER H CA 1
ATOM 1487 C C A SER A 1 187 ? 9.310 -10.728 6.531 0.50 12.02 179 SER H C 1
ATOM 1488 C C B SER A 1 187 ? 9.234 -10.585 6.436 0.50 12.68 179 SER H C 1
ATOM 1489 O O A SER A 1 187 ? 10.013 -9.945 7.188 0.50 11.30 179 SER H O 1
ATOM 1490 O O B SER A 1 187 ? 9.838 -9.638 6.937 0.50 12.89 179 SER H O 1
ATOM 1495 N N . SER A 1 188 ? 8.023 -10.960 6.773 1.00 12.61 180 SER H N 1
ATOM 1496 C CA . SER A 1 188 ? 7.344 -10.451 7.929 1.00 12.87 180 SER H CA 1
ATOM 1497 C C . SER A 1 188 ? 6.829 -11.661 8.695 1.00 12.93 180 SER H C 1
ATOM 1498 O O . SER A 1 188 ? 6.162 -12.519 8.106 1.00 13.58 180 SER H O 1
ATOM 1501 N N . VAL A 1 189 ? 7.106 -11.718 9.984 1.00 13.02 181 VAL H N 1
ATOM 1502 C CA . VAL A 1 189 ? 6.685 -12.845 10.794 1.00 13.36 181 VAL H CA 1
ATOM 1503 C C . VAL A 1 189 ? 5.923 -12.348 12.000 1.00 13.48 181 VAL H C 1
ATOM 1504 O O . VAL A 1 189 ? 6.038 -11.188 12.406 1.00 14.40 181 VAL H O 1
ATOM 1508 N N . VAL A 1 190 ? 5.184 -13.262 12.608 1.00 13.59 182 VAL H N 1
ATOM 1509 C CA . VAL A 1 190 ? 4.468 -12.982 13.859 1.00 13.61 182 VAL H CA 1
ATOM 1510 C C . VAL A 1 190 ? 4.415 -14.258 14.682 1.00 14.23 182 VAL H C 1
ATOM 1511 O O . VAL A 1 190 ? 4.321 -15.358 14.138 1.00 14.70 182 VAL H O 1
ATOM 1515 N N . THR A 1 191 ? 4.501 -14.115 16.005 1.00 14.49 183 THR H N 1
ATOM 1516 C CA . THR A 1 191 ? 4.321 -15.247 16.904 1.00 15.13 183 THR H CA 1
ATOM 1517 C C . THR A 1 191 ? 2.932 -15.114 17.522 1.00 14.75 183 THR H C 1
ATOM 1518 O O . THR A 1 191 ? 2.492 -14.016 17.848 1.00 15.77 183 THR H O 1
ATOM 1522 N N . VAL A 1 192 ? 2.219 -16.230 17.589 1.00 15.58 184 VAL H N 1
ATOM 1523 C CA . VAL A 1 192 ? 0.840 -16.284 18.073 1.00 15.88 184 VAL H CA 1
ATOM 1524 C C . VAL A 1 192 ? 0.672 -17.527 18.958 1.00 16.93 184 VAL H C 1
ATOM 1525 O O . VAL A 1 192 ? 1.497 -18.434 18.948 1.00 16.83 184 VAL H O 1
ATOM 1529 N N . PRO A 1 193 ? -0.407 -17.568 19.742 1.00 17.69 185 PRO H N 1
ATOM 1530 C CA . PRO A 1 193 ? -0.629 -18.807 20.491 1.00 17.87 185 PRO H CA 1
ATOM 1531 C C . PRO A 1 193 ? -0.902 -19.984 19.540 1.00 17.37 185 PRO H C 1
ATOM 1532 O O . PRO A 1 193 ? -1.709 -19.861 18.636 1.00 17.23 185 PRO H O 1
ATOM 1536 N N . SER A 1 194 ? -0.249 -21.118 19.750 1.00 18.21 186 SER H N 1
ATOM 1537 C CA . SER A 1 194 ? -0.551 -22.327 18.976 1.00 19.25 186 SER H CA 1
ATOM 1538 C C . SER A 1 194 ? -2.043 -22.705 18.996 1.00 19.52 186 SER H C 1
ATOM 1539 O O . SER A 1 194 ? -2.585 -23.216 18.012 1.00 19.53 186 SER H O 1
ATOM 1542 N N . SER A 1 195 ? -2.710 -22.456 20.112 1.00 20.45 187 SER H N 1
ATOM 1543 C CA . SER A 1 195 ? -4.132 -22.802 20.196 1.00 21.08 187 SER H CA 1
ATOM 1544 C C . SER A 1 195 ? -5.031 -21.967 19.291 1.00 21.73 187 SER H C 1
ATOM 1545 O O . SER A 1 195 ? -6.186 -22.332 19.055 1.00 23.35 187 SER H O 1
ATOM 1548 N N . SER A 1 196 ? -4.517 -20.844 18.803 1.00 22.21 188 SER H N 1
ATOM 1549 C CA . SER A 1 196 ? -5.288 -19.960 17.934 1.00 22.27 188 SER H CA 1
ATOM 1550 C C . SER A 1 196 ? -5.255 -20.414 16.472 1.00 22.79 188 SER H C 1
ATOM 1551 O O . SER A 1 196 ? -6.024 -19.901 15.668 1.00 23.56 188 SER H O 1
ATOM 1554 N N . LEU A 1 197 ? -4.362 -21.343 16.120 1.00 23.07 189 LEU H N 1
ATOM 1555 C CA . LEU A 1 197 ? -4.156 -21.710 14.717 1.00 23.66 189 LEU H CA 1
ATOM 1556 C C . LEU A 1 197 ? -5.395 -22.311 14.053 1.00 24.62 189 LEU H C 1
ATOM 1557 O O . LEU A 1 197 ? -5.585 -22.195 12.839 1.00 25.43 189 LEU H O 1
ATOM 1562 N N . GLY A 1 198 ? -6.242 -22.946 14.845 1.00 25.97 190 GLY H N 1
ATOM 1563 C CA . GLY A 1 198 ? -7.467 -23.539 14.297 1.00 26.77 190 GLY H CA 1
ATOM 1564 C C . GLY A 1 198 ? -8.619 -22.558 14.127 1.00 27.71 190 GLY H C 1
ATOM 1565 O O . GLY A 1 198 ? -9.557 -22.811 13.357 1.00 29.46 190 GLY H O 1
ATOM 1566 N N . THR A 1 199 ? -8.582 -21.459 14.875 1.00 26.97 191 THR H N 1
ATOM 1567 C CA . THR A 1 199 ? -9.750 -20.593 15.018 1.00 25.56 191 THR H CA 1
ATOM 1568 C C . THR A 1 199 ? -9.510 -19.170 14.502 1.00 24.30 191 THR H C 1
ATOM 1569 O O . THR A 1 199 ? -10.445 -18.516 14.025 1.00 25.41 191 THR H O 1
ATOM 1573 N N . GLN A 1 200 ? -8.273 -18.691 14.579 1.00 21.26 192 GLN H N 1
ATOM 1574 C CA . GLN A 1 200 ? -7.959 -17.334 14.133 1.00 19.31 192 GLN H CA 1
ATOM 1575 C C . GLN A 1 200 ? -7.364 -17.311 12.717 1.00 17.64 192 GLN H C 1
ATOM 1576 O O . GLN A 1 200 ? -6.421 -18.052 12.425 1.00 18.23 192 GLN H O 1
ATOM 1582 N N A THR A 1 201 ? -7.923 -16.453 11.867 0.50 15.70 193 THR H N 1
ATOM 1583 N N B THR A 1 201 ? -7.931 -16.478 11.846 0.50 15.97 193 THR H N 1
ATOM 1584 C CA A THR A 1 201 ? -7.427 -16.212 10.506 0.50 15.12 193 THR H CA 1
ATOM 1585 C CA B THR A 1 201 ? -7.362 -16.253 10.514 0.50 15.63 193 THR H CA 1
ATOM 1586 C C A THR A 1 201 ? -6.248 -15.229 10.561 0.50 14.16 193 THR H C 1
ATOM 1587 C C B THR A 1 201 ? -6.202 -15.278 10.623 0.50 14.33 193 THR H C 1
ATOM 1588 O O A THR A 1 201 ? -6.331 -14.213 11.257 0.50 14.31 193 THR H O 1
ATOM 1589 O O B THR A 1 201 ? -6.244 -14.330 11.412 0.50 14.45 193 THR H O 1
ATOM 1596 N N . TYR A 1 202 ? -5.168 -15.527 9.826 1.00 13.15 194 TYR H N 1
ATOM 1597 C CA . TYR A 1 202 ? -3.995 -14.667 9.767 1.00 12.49 194 TYR H CA 1
ATOM 1598 C C . TYR A 1 202 ? -3.782 -14.341 8.295 1.00 12.73 194 TYR H C 1
ATOM 1599 O O . TYR A 1 202 ? -3.539 -15.238 7.491 1.00 12.75 194 TYR H O 1
ATOM 1608 N N . ILE A 1 203 ? -3.851 -13.052 7.956 1.00 12.29 195 ILE H N 1
ATOM 1609 C CA . ILE A 1 203 ? -3.662 -12.584 6.601 1.00 12.11 195 ILE H CA 1
ATOM 1610 C C . ILE A 1 203 ? -2.623 -11.476 6.615 1.00 12.17 195 ILE H C 1
ATOM 1611 O O . ILE A 1 203 ? -2.742 -10.530 7.391 1.00 12.17 195 ILE H O 1
ATOM 1616 N N A CYS A 1 204 ? -1.575 -11.600 5.816 0.50 10.46 196 CYS H N 1
ATOM 1617 N N B CYS A 1 204 ? -1.651 -11.584 5.722 0.50 13.60 196 CYS H N 1
ATOM 1618 C CA A CYS A 1 204 ? -0.663 -10.471 5.645 0.50 11.07 196 CYS H CA 1
ATOM 1619 C CA B CYS A 1 204 ? -0.602 -10.581 5.552 0.50 13.53 196 CYS H CA 1
ATOM 1620 C C A CYS A 1 204 ? -1.160 -9.654 4.479 0.50 11.91 196 CYS H C 1
ATOM 1621 C C B CYS A 1 204 ? -0.956 -9.657 4.367 0.50 13.36 196 CYS H C 1
ATOM 1622 O O A CYS A 1 204 ? -1.674 -10.191 3.500 0.50 12.16 196 CYS H O 1
ATOM 1623 O O B CYS A 1 204 ? -1.167 -10.137 3.239 0.50 12.79 196 CYS H O 1
ATOM 1628 N N . ASN A 1 205 ? -1.055 -8.338 4.642 1.00 11.86 197 ASN H N 1
ATOM 1629 C CA . ASN A 1 205 ? -1.476 -7.353 3.655 1.00 11.73 197 ASN H CA 1
ATOM 1630 C C . ASN A 1 205 ? -0.223 -6.652 3.148 1.00 12.66 197 ASN H C 1
ATOM 1631 O O . ASN A 1 205 ? 0.443 -6.003 3.932 1.00 13.11 197 ASN H O 1
ATOM 1636 N N . VAL A 1 206 ? 0.102 -6.810 1.891 1.00 12.38 198 VAL H N 1
ATOM 1637 C CA . VAL A 1 206 ? 1.319 -6.293 1.308 1.00 12.37 198 VAL H CA 1
ATOM 1638 C C . VAL A 1 206 ? 0.973 -5.236 0.261 1.00 12.31 198 VAL H C 1
ATOM 1639 O O . VAL A 1 206 ? 0.075 -5.425 -0.554 1.00 13.10 198 VAL H O 1
ATOM 1643 N N . ASN A 1 207 ? 1.667 -4.095 0.324 1.00 13.32 199 ASN H N 1
ATOM 1644 C CA . ASN A 1 207 ? 1.521 -3.059 -0.715 1.00 13.17 199 ASN H CA 1
ATOM 1645 C C . ASN A 1 207 ? 2.890 -2.616 -1.201 1.00 14.01 199 ASN H C 1
ATOM 1646 O O . ASN A 1 207 ? 3.758 -2.301 -0.401 1.00 15.01 199 ASN H O 1
ATOM 1651 N N . HIS A 1 208 ? 3.050 -2.639 -2.510 1.00 13.79 200 HIS H N 1
ATOM 1652 C CA . HIS A 1 208 ? 4.232 -2.104 -3.187 1.00 12.94 200 HIS H CA 1
ATOM 1653 C C . HIS A 1 208 ? 3.752 -0.982 -4.095 1.00 12.72 200 HIS H C 1
ATOM 1654 O O . HIS A 1 208 ? 3.359 -1.214 -5.220 1.00 14.29 200 HIS H O 1
ATOM 1661 N N . LYS A 1 209 ? 3.780 0.238 -3.554 1.00 13.55 201 LYS H N 1
ATOM 1662 C CA . LYS A 1 209 ? 3.247 1.356 -4.311 1.00 13.49 201 LYS H CA 1
ATOM 1663 C C . LYS A 1 209 ? 3.966 1.599 -5.641 1.00 13.14 201 LYS H C 1
ATOM 1664 O O . LYS A 1 209 ? 3.321 1.929 -6.636 1.00 14.26 201 LYS H O 1
ATOM 1670 N N . PRO A 1 210 ? 5.297 1.447 -5.678 1.00 13.14 202 PRO H N 1
ATOM 1671 C CA . PRO A 1 210 ? 5.924 1.726 -6.965 1.00 13.53 202 PRO H CA 1
ATOM 1672 C C . PRO A 1 210 ? 5.427 0.961 -8.202 1.00 13.34 202 PRO H C 1
ATOM 1673 O O . PRO A 1 210 ? 5.509 1.467 -9.319 1.00 15.78 202 PRO H O 1
ATOM 1677 N N . SER A 1 211 ? 4.922 -0.256 -7.992 1.00 13.57 203 SER H N 1
ATOM 1678 C CA . SER A 1 211 ? 4.379 -1.081 -9.053 1.00 13.55 203 SER H CA 1
ATOM 1679 C C . SER A 1 211 ? 2.869 -1.208 -8.969 1.00 14.23 203 SER H C 1
ATOM 1680 O O . SER A 1 211 ? 2.255 -1.920 -9.746 1.00 15.16 203 SER H O 1
ATOM 1683 N N A ASN A 1 212 ? 2.309 -0.528 -7.971 0.50 13.92 204 ASN H N 1
ATOM 1684 N N B ASN A 1 212 ? 2.241 -0.520 -8.023 0.50 14.99 204 ASN H N 1
ATOM 1685 C CA A ASN A 1 212 ? 0.884 -0.575 -7.680 0.50 14.00 204 ASN H CA 1
ATOM 1686 C CA B ASN A 1 212 ? 0.793 -0.671 -7.855 0.50 15.02 204 ASN H CA 1
ATOM 1687 C C A ASN A 1 212 ? 0.377 -2.004 -7.476 0.50 14.26 204 ASN H C 1
ATOM 1688 C C B ASN A 1 212 ? 0.444 -2.138 -7.645 0.50 15.01 204 ASN H C 1
ATOM 1689 O O A ASN A 1 212 ? -0.709 -2.342 -7.930 0.50 14.57 204 ASN H O 1
ATOM 1690 O O B ASN A 1 212 ? -0.421 -2.684 -8.342 0.50 15.23 204 ASN H O 1
ATOM 1699 N N . THR A 1 213 ? 1.157 -2.795 -6.737 1.00 14.39 205 THR H N 1
ATOM 1700 C CA . THR A 1 213 ? 0.883 -4.209 -6.425 1.00 14.22 205 THR H CA 1
ATOM 1701 C C . THR A 1 213 ? 0.412 -4.320 -5.001 1.00 14.24 205 THR H C 1
ATOM 1702 O O . THR A 1 213 ? 1.171 -4.041 -4.107 1.00 15.14 205 THR H O 1
ATOM 1706 N N A LYS A 1 214 ? -0.814 -4.803 -4.820 0.50 12.62 206 LYS H N 1
ATOM 1707 N N B LYS A 1 214 ? -0.865 -4.685 -4.809 0.50 13.20 206 LYS H N 1
ATOM 1708 C CA A LYS A 1 214 ? -1.419 -4.949 -3.527 0.50 12.78 206 LYS H CA 1
ATOM 1709 C CA B LYS A 1 214 ? -1.416 -5.015 -3.500 0.50 13.88 206 LYS H CA 1
ATOM 1710 C C A LYS A 1 214 ? -1.913 -6.399 -3.419 0.50 12.00 206 LYS H C 1
ATOM 1711 C C B LYS A 1 214 ? -1.825 -6.467 -3.469 0.50 12.67 206 LYS H C 1
ATOM 1712 O O A LYS A 1 214 ? -2.691 -6.824 -4.284 0.50 12.83 206 LYS H O 1
ATOM 1713 O O B LYS A 1 214 ? -2.491 -6.956 -4.386 0.50 13.79 206 LYS H O 1
ATOM 1724 N N . VAL A 1 215 ? -1.454 -7.133 -2.387 1.00 12.73 207 VAL H N 1
ATOM 1725 C CA . VAL A 1 215 ? -1.738 -8.554 -2.206 1.00 13.50 207 VAL H CA 1
ATOM 1726 C C . VAL A 1 215 ? -2.123 -8.851 -0.789 1.00 13.39 207 VAL H C 1
ATOM 1727 O O . VAL A 1 215 ? -1.511 -8.305 0.131 1.00 14.06 207 VAL H O 1
ATOM 1731 N N . ASP A 1 216 ? -3.114 -9.706 -0.587 1.00 13.13 208 ASP H N 1
ATOM 1732 C CA . ASP A 1 216 ? -3.438 -10.259 0.733 1.00 12.92 208 ASP H CA 1
ATOM 1733 C C . ASP A 1 216 ? -3.196 -11.761 0.683 1.00 13.02 208 ASP H C 1
ATOM 1734 O O . ASP A 1 216 ? -3.748 -12.429 -0.207 1.00 14.96 208 ASP H O 1
ATOM 1739 N N A LYS A 1 217 ? -2.386 -12.272 1.611 0.50 12.67 209 LYS H N 1
ATOM 1740 N N B LYS A 1 217 ? -2.428 -12.286 1.626 0.50 12.50 209 LYS H N 1
ATOM 1741 C CA A LYS A 1 217 ? -2.064 -13.703 1.703 0.50 12.26 209 LYS H CA 1
ATOM 1742 C CA B LYS A 1 217 ? -2.119 -13.709 1.644 0.50 12.16 209 LYS H CA 1
ATOM 1743 C C A LYS A 1 217 ? -2.574 -14.281 3.008 0.50 11.90 209 LYS H C 1
ATOM 1744 C C B LYS A 1 217 ? -2.528 -14.317 2.972 0.50 11.75 209 LYS H C 1
ATOM 1745 O O A LYS A 1 217 ? -2.163 -13.854 4.078 0.50 11.32 209 LYS H O 1
ATOM 1746 O O B LYS A 1 217 ? -2.018 -13.932 4.011 0.50 10.86 209 LYS H O 1
ATOM 1757 N N . LYS A 1 218 ? -3.470 -15.252 2.923 1.00 11.67 210 LYS H N 1
ATOM 1758 C CA . LYS A 1 218 ? -3.899 -16.025 4.098 1.00 11.96 210 LYS H CA 1
ATOM 1759 C C . LYS A 1 218 ? -2.862 -17.088 4.359 1.00 13.05 210 LYS H C 1
ATOM 1760 O O . LYS A 1 218 ? -2.449 -17.791 3.444 1.00 14.55 210 LYS H O 1
ATOM 1766 N N . VAL A 1 219 ? -2.407 -17.152 5.605 1.00 11.95 211 VAL H N 1
ATOM 1767 C CA . VAL A 1 219 ? -1.363 -18.080 6.038 1.00 13.04 211 VAL H CA 1
ATOM 1768 C C . VAL A 1 219 ? -1.974 -19.055 7.031 1.00 14.12 211 VAL H C 1
ATOM 1769 O O . VAL A 1 219 ? -2.507 -18.649 8.066 1.00 14.06 211 VAL H O 1
ATOM 1773 N N . GLU A 1 220 ? -1.915 -20.337 6.705 1.00 16.04 212 GLU H N 1
ATOM 1774 C CA . GLU A 1 220 ? -2.536 -21.334 7.556 1.00 18.05 212 GLU H CA 1
ATOM 1775 C C . GLU A 1 220 ? -1.688 -22.583 7.652 1.00 18.30 212 GLU H C 1
ATOM 1776 O O . GLU A 1 220 ? -0.793 -22.769 6.864 1.00 17.09 212 GLU H O 1
ATOM 1782 N N . PRO A 1 221 ? -1.966 -23.425 8.640 1.00 19.78 213 PRO H N 1
ATOM 1783 C CA . PRO A 1 221 ? -1.215 -24.671 8.748 1.00 21.94 213 PRO H CA 1
ATOM 1784 C C . PRO A 1 221 ? -1.467 -25.559 7.545 1.00 23.59 213 PRO H C 1
ATOM 1785 O O . PRO A 1 221 ? -2.561 -25.540 7.011 1.00 22.78 213 PRO H O 1
ATOM 1789 N N . LYS A 1 222 ? -0.453 -26.309 7.109 1.00 26.23 214 LYS H N 1
ATOM 1790 C CA . LYS A 1 222 ? -0.643 -27.345 6.074 1.00 27.95 214 LYS H CA 1
ATOM 1791 C C . LYS A 1 222 ? -1.430 -28.526 6.611 1.00 28.90 214 LYS H C 1
ATOM 1792 O O . LYS A 1 222 ? -1.629 -28.669 7.830 1.00 29.89 214 LYS H O 1
ATOM 1798 N N . GLU B 2 1 ? 44.778 13.572 4.759 1.00 22.04 1 GLU L N 1
ATOM 1799 C CA . GLU B 2 1 ? 43.668 13.957 5.673 1.00 21.70 1 GLU L CA 1
ATOM 1800 C C . GLU B 2 1 ? 43.833 13.301 7.027 1.00 19.83 1 GLU L C 1
ATOM 1801 O O . GLU B 2 1 ? 44.398 12.215 7.143 1.00 21.35 1 GLU L O 1
ATOM 1807 N N . ILE B 2 2 ? 43.334 13.967 8.060 1.00 16.76 2 ILE L N 1
ATOM 1808 C CA . ILE B 2 2 ? 43.472 13.482 9.430 1.00 16.20 2 ILE L CA 1
ATOM 1809 C C . ILE B 2 2 ? 42.469 12.361 9.632 1.00 16.06 2 ILE L C 1
ATOM 1810 O O . ILE B 2 2 ? 41.287 12.507 9.348 1.00 16.11 2 ILE L O 1
ATOM 1815 N N . VAL B 2 3 ? 42.947 11.221 10.111 1.00 14.02 3 VAL L N 1
ATOM 1816 C CA . VAL B 2 3 ? 42.130 10.041 10.290 1.00 14.24 3 VAL L CA 1
ATOM 1817 C C . VAL B 2 3 ? 41.613 10.034 11.726 1.00 13.74 3 VAL L C 1
ATOM 1818 O O . VAL B 2 3 ? 42.390 10.154 12.674 1.00 13.39 3 VAL L O 1
ATOM 1822 N N . MET B 2 4 ? 40.298 9.917 11.856 1.00 13.65 4 MET L N 1
ATOM 1823 C CA . MET B 2 4 ? 39.604 9.854 13.118 1.00 13.67 4 MET L CA 1
ATOM 1824 C C . MET B 2 4 ? 39.161 8.411 13.348 1.00 14.30 4 MET L C 1
ATOM 1825 O O . MET B 2 4 ? 38.504 7.803 12.487 1.00 14.62 4 MET L O 1
ATOM 1830 N N . THR B 2 5 ? 39.537 7.863 14.500 1.00 14.77 5 THR L N 1
ATOM 1831 C CA . THR B 2 5 ? 39.256 6.474 14.845 1.00 13.97 5 THR L CA 1
ATOM 1832 C C . THR B 2 5 ? 38.445 6.424 16.115 1.00 14.39 5 THR L C 1
ATOM 1833 O O . THR B 2 5 ? 38.923 6.824 17.158 1.00 15.69 5 THR L O 1
ATOM 1837 N N . GLN B 2 6 ? 37.218 5.942 16.031 1.00 13.82 6 GLN L N 1
ATOM 1838 C CA . GLN B 2 6 ? 36.354 5.770 17.168 1.00 13.89 6 GLN L CA 1
ATOM 1839 C C . GLN B 2 6 ? 36.402 4.370 17.729 1.00 14.87 6 GLN L C 1
ATOM 1840 O O . GLN B 2 6 ? 36.580 3.400 16.999 1.00 16.22 6 GLN L O 1
ATOM 1846 N N A SER B 2 7 ? 36.220 4.277 19.042 0.50 14.91 7 SER L N 1
ATOM 1847 N N B SER B 2 7 ? 36.219 4.286 19.047 0.50 15.55 7 SER L N 1
ATOM 1848 C CA A SER B 2 7 ? 36.137 3.001 19.709 0.50 15.15 7 SER L CA 1
ATOM 1849 C CA B SER B 2 7 ? 36.200 3.029 19.773 0.50 16.38 7 SER L CA 1
ATOM 1850 C C A SER B 2 7 ? 35.215 3.095 20.920 0.50 15.80 7 SER L C 1
ATOM 1851 C C B SER B 2 7 ? 35.181 3.114 20.913 0.50 16.38 7 SER L C 1
ATOM 1852 O O A SER B 2 7 ? 35.073 4.153 21.532 0.50 16.38 7 SER L O 1
ATOM 1853 O O B SER B 2 7 ? 34.905 4.190 21.438 0.50 16.75 7 SER L O 1
ATOM 1858 N N . PRO B 2 8 ? 34.550 1.984 21.267 1.00 16.35 8 PRO L N 1
ATOM 1859 C CA . PRO B 2 8 ? 34.550 0.732 20.515 1.00 16.45 8 PRO L CA 1
ATOM 1860 C C . PRO B 2 8 ? 33.581 0.911 19.325 1.00 16.82 8 PRO L C 1
ATOM 1861 O O . PRO B 2 8 ? 32.893 1.925 19.213 1.00 17.06 8 PRO L O 1
ATOM 1865 N N . ALA B 2 9 ? 33.503 -0.065 18.453 1.00 16.36 9 ALA L N 1
ATOM 1866 C CA . ALA B 2 9 ? 32.538 -0.037 17.363 1.00 16.56 9 ALA L CA 1
ATOM 1867 C C . ALA B 2 9 ? 31.091 -0.059 17.880 1.00 16.30 9 ALA L C 1
ATOM 1868 O O . ALA B 2 9 ? 30.225 0.669 17.374 1.00 17.07 9 ALA L O 1
ATOM 1870 N N . THR B 2 10 ? 30.837 -0.924 18.848 1.00 16.47 10 THR L N 1
ATOM 1871 C CA . THR B 2 10 ? 29.554 -1.023 19.517 1.00 16.45 10 THR L CA 1
ATOM 1872 C C . THR B 2 10 ? 29.776 -0.996 21.008 1.00 16.10 10 THR L C 1
ATOM 1873 O O . THR B 2 10 ? 30.657 -1.700 21.521 1.00 17.33 10 THR L O 1
ATOM 1877 N N . LEU B 2 11 ? 29.019 -0.157 21.699 1.00 14.83 11 LEU L N 1
ATOM 1878 C CA . LEU B 2 11 ? 29.059 -0.061 23.158 1.00 15.83 11 LEU L CA 1
ATOM 1879 C C . LEU B 2 11 ? 27.675 -0.482 23.683 1.00 16.12 11 LEU L C 1
ATOM 1880 O O . LEU B 2 11 ? 26.669 0.007 23.210 1.00 16.49 11 LEU L O 1
ATOM 1885 N N . SER B 2 12 ? 27.644 -1.427 24.598 1.00 15.18 12 SER L N 1
ATOM 1886 C CA . SER B 2 12 ? 26.424 -1.939 25.197 1.00 14.92 12 SER L CA 1
ATOM 1887 C C . SER B 2 12 ? 26.345 -1.463 26.632 1.00 15.14 12 SER L C 1
ATOM 1888 O O . SER B 2 12 ? 27.233 -1.811 27.414 1.00 15.40 12 SER L O 1
ATOM 1891 N N . VAL B 2 13 ? 25.350 -0.651 26.949 1.00 15.05 13 VAL L N 1
ATOM 1892 C CA . VAL B 2 13 ? 25.206 -0.077 28.287 1.00 15.98 13 VAL L CA 1
ATOM 1893 C C . VAL B 2 13 ? 23.755 -0.151 28.744 1.00 15.58 13 VAL L C 1
ATOM 1894 O O . VAL B 2 13 ? 22.834 -0.021 27.958 1.00 15.18 13 VAL L O 1
ATOM 1898 N N . SER B 2 14 ? 23.552 -0.426 30.034 1.00 15.55 14 SER L N 1
ATOM 1899 C CA . SER B 2 14 ? 22.223 -0.520 30.580 1.00 16.53 14 SER L CA 1
ATOM 1900 C C . SER B 2 14 ? 21.628 0.854 30.787 1.00 16.71 14 SER L C 1
ATOM 1901 O O . SER B 2 14 ? 22.342 1.780 31.136 1.00 15.97 14 SER L O 1
ATOM 1904 N N . PRO B 2 15 ? 20.304 0.974 30.649 1.00 17.20 15 PRO L N 1
ATOM 1905 C CA . PRO B 2 15 ? 19.692 2.274 30.903 1.00 16.82 15 PRO L CA 1
ATOM 1906 C C . PRO B 2 15 ? 20.006 2.731 32.317 1.00 16.68 15 PRO L C 1
ATOM 1907 O O . PRO B 2 15 ? 20.012 1.906 33.272 1.00 15.09 15 PRO L O 1
ATOM 1911 N N . GLY B 2 16 ? 20.224 4.033 32.458 1.00 16.39 16 GLY L N 1
ATOM 1912 C CA . GLY B 2 16 ? 20.563 4.607 33.743 1.00 17.18 16 GLY L CA 1
ATOM 1913 C C . GLY B 2 16 ? 22.044 4.595 34.073 1.00 18.18 16 GLY L C 1
ATOM 1914 O O . GLY B 2 16 ? 22.463 5.249 35.031 1.00 20.45 16 GLY L O 1
ATOM 1915 N N . GLU B 2 17 ? 22.845 3.885 33.285 1.00 17.59 17 GLU L N 1
ATOM 1916 C CA . GLU B 2 17 ? 24.277 3.778 33.559 1.00 18.09 17 GLU L CA 1
ATOM 1917 C C . GLU B 2 17 ? 25.067 4.749 32.674 1.00 17.84 17 GLU L C 1
ATOM 1918 O O . GLU B 2 17 ? 24.477 5.454 31.831 1.00 17.01 17 GLU L O 1
ATOM 1924 N N . ARG B 2 18 ? 26.387 4.792 32.861 1.00 17.78 18 ARG L N 1
ATOM 1925 C CA . ARG B 2 18 ? 27.263 5.743 32.150 1.00 18.66 18 ARG L CA 1
ATOM 1926 C C . ARG B 2 18 ? 27.895 5.093 30.945 1.00 17.59 18 ARG L C 1
ATOM 1927 O O . ARG B 2 18 ? 28.371 3.966 31.025 1.00 18.34 18 ARG L O 1
ATOM 1935 N N . ALA B 2 19 ? 27.944 5.825 29.826 1.00 16.35 19 ALA L N 1
ATOM 1936 C CA . ALA B 2 19 ? 28.615 5.363 28.610 1.00 16.39 19 ALA L CA 1
ATOM 1937 C C . ALA B 2 19 ? 29.771 6.307 28.315 1.00 15.59 19 ALA L C 1
ATOM 1938 O O . ALA B 2 19 ? 29.590 7.520 28.391 1.00 16.54 19 ALA L O 1
ATOM 1940 N N . THR B 2 20 ? 30.921 5.763 27.946 1.00 16.43 20 THR L N 1
ATOM 1941 C CA . THR B 2 20 ? 32.066 6.603 27.519 1.00 16.44 20 THR L CA 1
ATOM 1942 C C . THR B 2 20 ? 32.533 6.129 26.157 1.00 15.84 20 THR L C 1
ATOM 1943 O O . THR B 2 20 ? 32.882 4.957 25.941 1.00 16.85 20 THR L O 1
ATOM 1947 N N . LEU B 2 21 ? 32.426 7.029 25.176 1.00 14.46 21 LEU L N 1
ATOM 1948 C CA . LEU B 2 21 ? 32.791 6.767 23.810 1.00 15.44 21 LEU L CA 1
ATOM 1949 C C . LEU B 2 21 ? 34.110 7.471 23.540 1.00 14.73 21 LEU L C 1
ATOM 1950 O O . LEU B 2 21 ? 34.300 8.564 24.039 1.00 14.23 21 LEU L O 1
ATOM 1955 N N . SER B 2 22 ? 34.985 6.872 22.733 1.00 14.52 22 SER L N 1
ATOM 1956 C CA . SER B 2 22 ? 36.314 7.402 22.495 1.00 14.47 22 SER L CA 1
ATOM 1957 C C . SER B 2 22 ? 36.532 7.747 21.023 1.00 14.40 22 SER L C 1
ATOM 1958 O O . SER B 2 22 ? 35.987 7.118 20.124 1.00 13.83 22 SER L O 1
ATOM 1961 N N A CYS B 2 23 ? 37.336 8.781 20.765 0.50 14.96 23 CYS L N 1
ATOM 1962 N N B CYS B 2 23 ? 37.394 8.734 20.830 0.50 14.53 23 CYS L N 1
ATOM 1963 C CA A CYS B 2 23 ? 37.703 9.172 19.384 0.50 15.48 23 CYS L CA 1
ATOM 1964 C CA B CYS B 2 23 ? 37.768 9.239 19.532 0.50 15.09 23 CYS L CA 1
ATOM 1965 C C A CYS B 2 23 ? 39.146 9.700 19.408 0.50 15.86 23 CYS L C 1
ATOM 1966 C C B CYS B 2 23 ? 39.271 9.493 19.602 0.50 15.44 23 CYS L C 1
ATOM 1967 O O A CYS B 2 23 ? 39.489 10.587 20.221 0.50 14.44 23 CYS L O 1
ATOM 1968 O O B CYS B 2 23 ? 39.788 9.986 20.624 0.50 13.58 23 CYS L O 1
ATOM 1973 N N . ARG B 2 24 ? 39.982 9.117 18.545 1.00 15.93 24 ARG L N 1
ATOM 1974 C CA . ARG B 2 24 ? 41.412 9.394 18.423 1.00 16.13 24 ARG L CA 1
ATOM 1975 C C . ARG B 2 24 ? 41.683 10.023 17.076 1.00 15.65 24 ARG L C 1
ATOM 1976 O O . ARG B 2 24 ? 41.130 9.575 16.077 1.00 17.33 24 ARG L O 1
ATOM 1984 N N . ALA B 2 25 ? 42.486 11.077 17.054 1.00 13.63 25 ALA L N 1
ATOM 1985 C CA . ALA B 2 25 ? 42.928 11.718 15.807 1.00 13.36 25 ALA L CA 1
ATOM 1986 C C . ALA B 2 25 ? 44.346 11.301 15.463 1.00 13.56 25 ALA L C 1
ATOM 1987 O O . ALA B 2 25 ? 45.180 11.166 16.342 1.00 14.70 25 ALA L O 1
ATOM 1989 N N . SER B 2 26 ? 44.633 11.152 14.174 1.00 12.91 26 SER L N 1
ATOM 1990 C CA . SER B 2 26 ? 45.990 10.771 13.734 1.00 14.23 26 SER L CA 1
ATOM 1991 C C . SER B 2 26 ? 47.046 11.886 13.895 1.00 15.46 26 SER L C 1
ATOM 1992 O O . SER B 2 26 ? 48.241 11.602 13.860 1.00 16.39 26 SER L O 1
ATOM 1995 N N . GLU B 2 27 ? 46.604 13.127 14.068 1.00 15.76 27 GLU L N 1
ATOM 1996 C CA . GLU B 2 27 ? 47.462 14.308 14.255 1.00 16.81 27 GLU L CA 1
ATOM 1997 C C . GLU B 2 27 ? 46.751 15.138 15.304 1.00 16.12 27 GLU L C 1
ATOM 1998 O O . GLU B 2 27 ? 45.536 14.993 15.492 1.00 14.84 27 GLU L O 1
ATOM 2004 N N A SER B 2 28 ? 47.472 16.015 15.993 0.50 15.61 28 SER L N 1
ATOM 2005 N N B SER B 2 28 ? 47.481 16.022 15.965 0.50 15.70 28 SER L N 1
ATOM 2006 C CA A SER B 2 28 ? 46.792 16.894 16.951 0.50 16.15 28 SER L CA 1
ATOM 2007 C CA B SER B 2 28 ? 46.890 16.928 16.960 0.50 16.44 28 SER L CA 1
ATOM 2008 C C A SER B 2 28 ? 45.800 17.784 16.236 0.50 16.06 28 SER L C 1
ATOM 2009 C C B SER B 2 28 ? 45.898 17.898 16.339 0.50 16.21 28 SER L C 1
ATOM 2010 O O A SER B 2 28 ? 46.019 18.248 15.108 0.50 16.57 28 SER L O 1
ATOM 2011 O O B SER B 2 28 ? 46.264 18.582 15.379 0.50 16.94 28 SER L O 1
ATOM 2016 N N . ILE B 2 29 ? 44.684 17.978 16.906 1.00 15.27 29 ILE L N 1
ATOM 2017 C CA . ILE B 2 29 ? 43.626 18.851 16.409 1.00 14.51 29 ILE L CA 1
ATOM 2018 C C . ILE B 2 29 ? 43.185 19.866 17.485 1.00 13.72 29 ILE L C 1
ATOM 2019 O O . ILE B 2 29 ? 42.099 20.456 17.384 1.00 13.42 29 ILE L O 1
ATOM 2024 N N A SER B 2 30 ? 44.037 20.097 18.474 0.50 13.10 30 SER L N 1
ATOM 2025 N N B SER B 2 30 ? 44.023 20.075 18.491 0.50 13.45 30 SER L N 1
ATOM 2026 C CA A SER B 2 30 ? 43.708 20.969 19.592 0.50 13.35 30 SER L CA 1
ATOM 2027 C CA B SER B 2 30 ? 43.702 20.971 19.592 0.50 13.99 30 SER L CA 1
ATOM 2028 C C A SER B 2 30 ? 42.334 20.564 20.140 0.50 13.80 30 SER L C 1
ATOM 2029 C C B SER B 2 30 ? 42.354 20.588 20.204 0.50 14.12 30 SER L C 1
ATOM 2030 O O A SER B 2 30 ? 42.159 19.399 20.513 0.50 14.14 30 SER L O 1
ATOM 2031 O O B SER B 2 30 ? 42.225 19.470 20.701 0.50 14.45 30 SER L O 1
ATOM 2036 N N . SER B 2 31 ? 41.360 21.474 20.158 1.00 13.27 31 SER L N 1
ATOM 2037 C CA . SER B 2 31 ? 40.014 21.146 20.664 1.00 13.49 31 SER L CA 1
ATOM 2038 C C . SER B 2 31 ? 39.007 21.208 19.523 1.00 13.24 31 SER L C 1
ATOM 2039 O O . SER B 2 31 ? 37.807 21.346 19.769 1.00 13.30 31 SER L O 1
ATOM 2042 N N . ASN B 2 32 ? 39.483 21.107 18.278 1.00 12.90 32 ASN L N 1
ATOM 2043 C CA . ASN B 2 32 ? 38.621 21.281 17.095 1.00 13.43 32 ASN L CA 1
ATOM 2044 C C . ASN B 2 32 ? 37.896 19.992 16.704 1.00 13.25 32 ASN L C 1
ATOM 2045 O O . ASN B 2 32 ? 38.139 19.384 15.661 1.00 12.71 32 ASN L O 1
ATOM 2050 N N . LEU B 2 33 ? 36.984 19.588 17.563 1.00 13.17 33 LEU L N 1
ATOM 2051 C CA . LEU B 2 33 ? 36.325 18.272 17.514 1.00 13.46 33 LEU L CA 1
ATOM 2052 C C . LEU B 2 33 ? 34.845 18.435 17.891 1.00 13.61 33 LEU L C 1
ATOM 2053 O O . LEU B 2 33 ? 34.509 19.107 18.890 1.00 15.07 33 LEU L O 1
ATOM 2058 N N . ALA B 2 34 ? 33.968 17.870 17.055 1.00 13.47 34 ALA L N 1
ATOM 2059 C CA . ALA B 2 34 ? 32.533 17.868 17.302 1.00 13.31 34 ALA L CA 1
ATOM 2060 C C . ALA B 2 34 ? 32.029 16.433 17.361 1.00 13.21 34 ALA L C 1
ATOM 2061 O O . ALA B 2 34 ? 32.634 15.552 16.805 1.00 12.44 34 ALA L O 1
ATOM 2063 N N . TRP B 2 35 ? 30.890 16.241 18.017 1.00 12.67 35 TRP L N 1
ATOM 2064 C CA . TRP B 2 35 ? 30.204 14.965 18.061 1.00 12.59 35 TRP L CA 1
ATOM 2065 C C . TRP B 2 35 ? 28.768 15.129 17.605 1.00 12.74 35 TRP L C 1
ATOM 2066 O O . TRP B 2 35 ? 28.100 16.095 18.004 1.00 12.50 35 TRP L O 1
ATOM 2077 N N . TYR B 2 36 ? 28.315 14.167 16.796 1.00 12.23 36 TYR L N 1
ATOM 2078 C CA . TYR B 2 36 ? 26.968 14.127 16.290 1.00 12.16 36 TYR L CA 1
ATOM 2079 C C . TYR B 2 36 ? 26.295 12.833 16.718 1.00 13.11 36 TYR L C 1
ATOM 2080 O O . TYR B 2 36 ? 26.934 11.810 16.793 1.00 14.56 36 TYR L O 1
ATOM 2089 N N . GLN B 2 37 ? 24.995 12.910 16.971 1.00 12.65 37 GLN L N 1
ATOM 2090 C CA . GLN B 2 37 ? 24.148 11.731 17.179 1.00 12.18 37 GLN L CA 1
ATOM 2091 C C . GLN B 2 37 ? 23.335 11.473 15.933 1.00 11.97 37 GLN L C 1
ATOM 2092 O O . GLN B 2 37 ? 22.844 12.417 15.323 1.00 12.38 37 GLN L O 1
ATOM 2098 N N . GLN B 2 38 ? 23.193 10.224 15.559 1.00 11.05 38 GLN L N 1
ATOM 2099 C CA . GLN B 2 38 ? 22.316 9.838 14.446 1.00 11.20 38 GLN L CA 1
ATOM 2100 C C . GLN B 2 38 ? 21.488 8.622 14.781 1.00 12.37 38 GLN L C 1
ATOM 2101 O O . GLN B 2 38 ? 22.027 7.571 15.130 1.00 13.29 38 GLN L O 1
ATOM 2107 N N . LYS B 2 39 ? 20.197 8.750 14.561 1.00 14.03 39 LYS L N 1
ATOM 2108 C CA . LYS B 2 39 ? 19.287 7.610 14.744 1.00 16.07 39 LYS L CA 1
ATOM 2109 C C . LYS B 2 39 ? 18.856 7.065 13.429 1.00 17.31 39 LYS L C 1
ATOM 2110 O O . LYS B 2 39 ? 18.910 7.774 12.446 1.00 17.26 39 LYS L O 1
ATOM 2116 N N . PRO B 2 40 ? 18.408 5.790 13.393 1.00 18.72 40 PRO L N 1
ATOM 2117 C CA . PRO B 2 40 ? 18.103 5.196 12.090 1.00 20.26 40 PRO L CA 1
ATOM 2118 C C . PRO B 2 40 ? 17.067 5.972 11.305 1.00 20.78 40 PRO L C 1
ATOM 2119 O O . PRO B 2 40 ? 16.028 6.330 11.854 1.00 22.59 40 PRO L O 1
ATOM 2123 N N . GLY B 2 41 ? 17.366 6.249 10.047 1.00 21.54 41 GLY L N 1
ATOM 2124 C CA . GLY B 2 41 ? 16.420 6.953 9.195 1.00 20.98 41 GLY L CA 1
ATOM 2125 C C . GLY B 2 41 ? 16.492 8.463 9.269 1.00 21.98 41 GLY L C 1
ATOM 2126 O O . GLY B 2 41 ? 15.926 9.114 8.401 1.00 23.36 41 GLY L O 1
ATOM 2127 N N . GLN B 2 42 ? 17.219 9.020 10.253 1.00 18.79 42 GLN L N 1
ATOM 2128 C CA . GLN B 2 42 ? 17.213 10.441 10.542 1.00 18.17 42 GLN L CA 1
ATOM 2129 C C . GLN B 2 42 ? 18.575 11.092 10.273 1.00 15.19 42 GLN L C 1
ATOM 2130 O O . GLN B 2 42 ? 19.586 10.422 10.291 1.00 13.38 42 GLN L O 1
ATOM 2136 N N . ALA B 2 43 ? 18.587 12.392 9.996 1.00 14.73 43 ALA L N 1
ATOM 2137 C CA . ALA B 2 43 ? 19.823 13.143 9.886 1.00 13.78 43 ALA L CA 1
ATOM 2138 C C . ALA B 2 43 ? 20.607 13.192 11.185 1.00 12.95 43 ALA L C 1
ATOM 2139 O O . ALA B 2 43 ? 20.024 13.152 12.281 1.00 12.59 43 ALA L O 1
ATOM 2141 N N . PRO B 2 44 ? 21.933 13.325 11.108 1.00 12.79 44 PRO L N 1
ATOM 2142 C CA . PRO B 2 44 ? 22.721 13.613 12.271 1.00 12.86 44 PRO L CA 1
ATOM 2143 C C . PRO B 2 44 ? 22.352 14.922 12.887 1.00 13.26 44 PRO L C 1
ATOM 2144 O O . PRO B 2 44 ? 21.762 15.781 12.239 1.00 13.53 44 PRO L O 1
ATOM 2148 N N . ARG B 2 45 ? 22.690 15.060 14.151 1.00 12.83 45 ARG L N 1
ATOM 2149 C CA . ARG B 2 45 ? 22.444 16.294 14.905 1.00 13.65 45 ARG L CA 1
ATOM 2150 C C . ARG B 2 45 ? 23.666 16.593 15.759 1.00 12.08 45 ARG L C 1
ATOM 2151 O O . ARG B 2 45 ? 24.197 15.716 16.412 1.00 13.55 45 ARG L O 1
ATOM 2159 N N . LEU B 2 46 ? 24.103 17.850 15.762 1.00 12.18 46 LEU L N 1
ATOM 2160 C CA . LEU B 2 46 ? 25.229 18.294 16.585 1.00 12.88 46 LEU L CA 1
ATOM 2161 C C . LEU B 2 46 ? 24.894 18.250 18.063 1.00 12.92 46 LEU L C 1
ATOM 2162 O O . LEU B 2 46 ? 23.920 18.851 18.504 1.00 12.81 46 LEU L O 1
ATOM 2167 N N . PHE B 2 47 ? 25.758 17.576 18.834 1.00 13.01 47 PHE L N 1
ATOM 2168 C CA . PHE B 2 47 ? 25.627 17.488 20.291 1.00 13.67 47 PHE L CA 1
ATOM 2169 C C . PHE B 2 47 ? 26.711 18.240 21.064 1.00 13.38 47 PHE L C 1
ATOM 2170 O O . PHE B 2 47 ? 26.418 18.942 22.044 1.00 14.19 47 PHE L O 1
ATOM 2178 N N . ILE B 2 48 ? 27.966 18.079 20.657 1.00 13.50 48 ILE L N 1
ATOM 2179 C CA . ILE B 2 48 ? 29.115 18.708 21.321 1.00 13.56 48 ILE L CA 1
ATOM 2180 C C . ILE B 2 48 ? 29.984 19.349 20.293 1.00 13.02 48 ILE L C 1
ATOM 2181 O O . ILE B 2 48 ? 30.171 18.791 19.219 1.00 13.19 48 ILE L O 1
ATOM 2186 N N . TYR B 2 49 ? 30.564 20.493 20.590 1.00 13.25 49 TYR L N 1
ATOM 2187 C CA . TYR B 2 49 ? 31.534 21.105 19.702 1.00 13.10 49 TYR L CA 1
ATOM 2188 C C . TYR B 2 49 ? 32.657 21.684 20.541 1.00 12.75 49 TYR L C 1
ATOM 2189 O O . TYR B 2 49 ? 32.543 21.759 21.780 1.00 12.12 49 TYR L O 1
ATOM 2198 N N A THR B 2 50 ? 33.736 22.090 19.879 0.50 12.85 50 THR L N 1
ATOM 2199 N N B THR B 2 50 ? 33.743 22.052 19.869 0.50 12.44 50 THR L N 1
ATOM 2200 C CA A THR B 2 50 ? 34.990 22.481 20.543 0.50 13.17 50 THR L CA 1
ATOM 2201 C CA B THR B 2 50 ? 34.998 22.465 20.509 0.50 12.43 50 THR L CA 1
ATOM 2202 C C A THR B 2 50 ? 35.333 21.528 21.707 0.50 12.42 50 THR L C 1
ATOM 2203 C C B THR B 2 50 ? 35.386 21.526 21.671 0.50 12.01 50 THR L C 1
ATOM 2204 O O A THR B 2 50 ? 35.673 21.956 22.809 0.50 12.79 50 THR L O 1
ATOM 2205 O O B THR B 2 50 ? 35.837 21.962 22.720 0.50 12.27 50 THR L O 1
ATOM 2212 N N . ALA B 2 51 ? 35.206 20.228 21.426 1.00 12.44 51 ALA L N 1
ATOM 2213 C CA . ALA B 2 51 ? 35.557 19.128 22.330 1.00 12.79 51 ALA L CA 1
ATOM 2214 C C . ALA B 2 51 ? 34.699 18.951 23.566 1.00 13.97 51 ALA L C 1
ATOM 2215 O O . ALA B 2 51 ? 34.468 17.832 23.959 1.00 14.24 51 ALA L O 1
ATOM 2217 N N . SER B 2 52 ? 34.222 20.016 24.188 1.00 12.87 52 SER L N 1
ATOM 2218 C CA . SER B 2 52 ? 33.582 19.905 25.493 1.00 13.34 52 SER L CA 1
ATOM 2219 C C . SER B 2 52 ? 32.344 20.762 25.658 1.00 14.89 52 SER L C 1
ATOM 2220 O O . SER B 2 52 ? 31.795 20.796 26.745 1.00 15.18 52 SER L O 1
ATOM 2223 N N . THR B 2 53 ? 31.887 21.465 24.626 1.00 13.17 53 THR L N 1
ATOM 2224 C CA . THR B 2 53 ? 30.764 22.388 24.798 1.00 14.12 53 THR L CA 1
ATOM 2225 C C . THR B 2 53 ? 29.492 21.811 24.208 1.00 14.29 53 THR L C 1
ATOM 2226 O O . THR B 2 53 ? 29.444 21.391 23.052 1.00 13.17 53 THR L O 1
ATOM 2230 N N . ARG B 2 54 ? 28.436 21.793 24.979 1.00 14.75 54 ARG L N 1
ATOM 2231 C CA . ARG B 2 54 ? 27.157 21.269 24.527 1.00 15.43 54 ARG L CA 1
ATOM 2232 C C . ARG B 2 54 ? 26.474 22.266 23.596 1.00 15.04 54 ARG L C 1
ATOM 2233 O O . ARG B 2 54 ? 26.522 23.488 23.828 1.00 16.08 54 ARG L O 1
ATOM 2241 N N A ALA B 2 55 ? 25.788 21.782 22.574 0.50 16.89 55 ALA L N 1
ATOM 2242 N N B ALA B 2 55 ? 25.856 21.712 22.550 0.50 15.72 55 ALA L N 1
ATOM 2243 C CA A ALA B 2 55 ? 24.901 22.669 21.834 0.50 18.13 55 ALA L CA 1
ATOM 2244 C CA B ALA B 2 55 ? 25.169 22.472 21.508 0.50 16.31 55 ALA L CA 1
ATOM 2245 C C A ALA B 2 55 ? 23.729 23.047 22.746 0.50 19.02 55 ALA L C 1
ATOM 2246 C C B ALA B 2 55 ? 23.715 22.735 21.919 0.50 16.85 55 ALA L C 1
ATOM 2247 O O A ALA B 2 55 ? 23.510 22.421 23.792 0.50 18.84 55 ALA L O 1
ATOM 2248 O O B ALA B 2 55 ? 23.349 22.529 23.089 0.50 17.64 55 ALA L O 1
ATOM 2251 N N A THR B 2 56 ? 22.953 24.047 22.338 0.50 20.13 56 THR L N 1
ATOM 2252 N N B THR B 2 56 ? 22.900 23.190 20.959 0.50 17.26 56 THR L N 1
ATOM 2253 C CA A THR B 2 56 ? 21.918 24.605 23.207 0.50 20.70 56 THR L CA 1
ATOM 2254 C CA B THR B 2 56 ? 21.563 23.710 21.247 0.50 17.90 56 THR L CA 1
ATOM 2255 C C A THR B 2 56 ? 20.852 23.666 23.783 0.50 21.37 56 THR L C 1
ATOM 2256 C C B THR B 2 56 ? 20.666 22.639 21.839 0.50 17.45 56 THR L C 1
ATOM 2257 O O A THR B 2 56 ? 20.522 23.777 24.967 0.50 22.51 56 THR L O 1
ATOM 2258 O O B THR B 2 56 ? 20.464 21.587 21.228 0.50 18.85 56 THR L O 1
ATOM 2265 N N A ASP B 2 57 ? 20.288 22.756 22.996 0.50 21.89 57 ASP L N 1
ATOM 2266 N N B ASP B 2 57 ? 20.149 22.930 23.036 0.50 19.14 57 ASP L N 1
ATOM 2267 C CA A ASP B 2 57 ? 19.184 21.936 23.543 0.50 21.03 57 ASP L CA 1
ATOM 2268 C CA B ASP B 2 57 ? 19.197 22.072 23.781 0.50 19.12 57 ASP L CA 1
ATOM 2269 C C A ASP B 2 57 ? 19.683 20.712 24.319 0.50 20.20 57 ASP L C 1
ATOM 2270 C C B ASP B 2 57 ? 19.694 20.632 23.996 0.50 19.08 57 ASP L C 1
ATOM 2271 O O A ASP B 2 57 ? 18.916 20.009 24.987 0.50 19.99 57 ASP L O 1
ATOM 2272 O O B ASP B 2 57 ? 18.917 19.656 23.883 0.50 19.48 57 ASP L O 1
ATOM 2281 N N . ILE B 2 58 ? 20.987 20.498 24.284 1.00 18.56 58 ILE L N 1
ATOM 2282 C CA . ILE B 2 58 ? 21.571 19.205 24.634 1.00 18.01 58 ILE L CA 1
ATOM 2283 C C . ILE B 2 58 ? 21.590 19.039 26.165 1.00 17.64 58 ILE L C 1
ATOM 2284 O O . ILE B 2 58 ? 22.090 19.911 26.874 1.00 16.36 58 ILE L O 1
ATOM 2289 N N . PRO B 2 59 ? 21.023 17.925 26.670 1.00 17.74 59 PRO L N 1
ATOM 2290 C CA . PRO B 2 59 ? 20.909 17.786 28.133 1.00 17.58 59 PRO L CA 1
ATOM 2291 C C . PRO B 2 59 ? 22.254 17.667 28.854 1.00 17.07 59 PRO L C 1
ATOM 2292 O O . PRO B 2 59 ? 23.243 17.215 28.261 1.00 16.12 59 PRO L O 1
ATOM 2296 N N . ALA B 2 60 ? 22.280 18.072 30.126 1.00 16.88 60 ALA L N 1
ATOM 2297 C CA . ALA B 2 60 ? 23.513 18.119 30.884 1.00 16.67 60 ALA L CA 1
ATOM 2298 C C . ALA B 2 60 ? 24.185 16.746 31.101 1.00 16.30 60 ALA L C 1
ATOM 2299 O O . ALA B 2 60 ? 25.391 16.701 31.401 1.00 16.40 60 ALA L O 1
ATOM 2301 N N . ARG B 2 61 ? 23.449 15.639 30.912 1.00 15.68 61 ARG L N 1
ATOM 2302 C CA . ARG B 2 61 ? 24.063 14.328 31.037 1.00 15.55 61 ARG L CA 1
ATOM 2303 C C . ARG B 2 61 ? 25.110 14.031 29.948 1.00 14.73 61 ARG L C 1
ATOM 2304 O O . ARG B 2 61 ? 25.904 13.099 30.082 1.00 15.31 61 ARG L O 1
ATOM 2312 N N . PHE B 2 62 ? 25.113 14.836 28.888 1.00 15.20 62 PHE L N 1
ATOM 2313 C CA . PHE B 2 62 ? 26.128 14.714 27.838 1.00 15.23 62 PHE L CA 1
ATOM 2314 C C . PHE B 2 62 ? 27.288 15.642 28.109 1.00 15.57 62 PHE L C 1
ATOM 2315 O O . PHE B 2 62 ? 27.104 16.837 28.345 1.00 16.11 62 PHE L O 1
ATOM 2323 N N . SER B 2 63 ? 28.499 15.097 28.055 1.00 16.00 63 SER L N 1
ATOM 2324 C CA . SER B 2 63 ? 29.690 15.929 28.170 1.00 16.06 63 SER L CA 1
ATOM 2325 C C . SER B 2 63 ? 30.771 15.390 27.269 1.00 15.43 63 SER L C 1
ATOM 2326 O O . SER B 2 63 ? 30.693 14.257 26.790 1.00 16.40 63 SER L O 1
ATOM 2329 N N . GLY B 2 64 ? 31.755 16.216 26.992 1.00 13.79 64 GLY L N 1
ATOM 2330 C CA . GLY B 2 64 ? 32.886 15.812 26.224 1.00 14.08 64 GLY L CA 1
ATOM 2331 C C . GLY B 2 64 ? 34.127 16.340 26.850 1.00 13.27 64 GLY L C 1
ATOM 2332 O O . GLY B 2 64 ? 34.103 17.338 27.589 1.00 13.74 64 GLY L O 1
ATOM 2333 N N A SER B 2 65 ? 35.226 15.635 26.642 0.50 13.21 65 SER L N 1
ATOM 2334 N N B SER B 2 65 ? 35.236 15.687 26.547 0.50 13.02 65 SER L N 1
ATOM 2335 C CA A SER B 2 65 ? 36.523 16.170 27.027 0.50 13.24 65 SER L CA 1
ATOM 2336 C CA B SER B 2 65 ? 36.512 16.077 27.117 0.50 12.76 65 SER L CA 1
ATOM 2337 C C A SER B 2 65 ? 37.630 15.681 26.106 0.50 12.92 65 SER L C 1
ATOM 2338 C C B SER B 2 65 ? 37.666 15.586 26.244 0.50 12.68 65 SER L C 1
ATOM 2339 O O A SER B 2 65 ? 37.467 14.785 25.281 0.50 13.36 65 SER L O 1
ATOM 2340 O O B SER B 2 65 ? 37.574 14.533 25.624 0.50 12.34 65 SER L O 1
ATOM 2345 N N . GLY B 2 66 ? 38.773 16.329 26.236 1.00 12.94 66 GLY L N 1
ATOM 2346 C CA . GLY B 2 66 ? 39.965 15.937 25.540 1.00 12.92 66 GLY L CA 1
ATOM 2347 C C . GLY B 2 66 ? 40.515 17.081 24.726 1.00 13.89 66 GLY L C 1
ATOM 2348 O O . GLY B 2 66 ? 39.827 18.054 24.443 1.00 13.60 66 GLY L O 1
ATOM 2349 N N . SER B 2 67 ? 41.770 16.934 24.342 1.00 13.59 67 SER L N 1
ATOM 2350 C CA . SER B 2 67 ? 42.466 17.865 23.474 1.00 14.14 67 SER L CA 1
ATOM 2351 C C . SER B 2 67 ? 43.627 17.115 22.844 1.00 15.21 67 SER L C 1
ATOM 2352 O O . SER B 2 67 ? 44.056 16.071 23.352 1.00 18.00 67 SER L O 1
ATOM 2355 N N . GLY B 2 68 ? 44.107 17.614 21.712 1.00 14.41 68 GLY L N 1
ATOM 2356 C CA . GLY B 2 68 ? 45.253 17.008 21.042 1.00 14.27 68 GLY L CA 1
ATOM 2357 C C . GLY B 2 68 ? 44.806 15.893 20.139 1.00 13.41 68 GLY L C 1
ATOM 2358 O O . GLY B 2 68 ? 44.232 16.148 19.070 1.00 14.19 68 GLY L O 1
ATOM 2359 N N . THR B 2 69 ? 45.056 14.651 20.557 1.00 13.42 69 THR L N 1
ATOM 2360 C CA . THR B 2 69 ? 44.698 13.476 19.767 1.00 13.62 69 THR L CA 1
ATOM 2361 C C . THR B 2 69 ? 43.668 12.539 20.401 1.00 13.15 69 THR L C 1
ATOM 2362 O O . THR B 2 69 ? 43.218 11.610 19.742 1.00 14.87 69 THR L O 1
ATOM 2366 N N . GLU B 2 70 ? 43.255 12.762 21.636 1.00 14.06 70 GLU L N 1
ATOM 2367 C CA . GLU B 2 70 ? 42.338 11.845 22.321 1.00 13.39 70 GLU L CA 1
ATOM 2368 C C . GLU B 2 70 ? 41.186 12.579 22.948 1.00 12.73 70 GLU L C 1
ATOM 2369 O O . GLU B 2 70 ? 41.382 13.570 23.646 1.00 13.13 70 GLU L O 1
ATOM 2375 N N . PHE B 2 71 ? 39.992 12.062 22.690 1.00 13.03 71 PHE L N 1
ATOM 2376 C CA . PHE B 2 71 ? 38.751 12.685 23.065 1.00 13.07 71 PHE L CA 1
ATOM 2377 C C . PHE B 2 71 ? 37.740 11.651 23.516 1.00 13.63 71 PHE L C 1
ATOM 2378 O O . PHE B 2 71 ? 37.763 10.516 23.070 1.00 13.49 71 PHE L O 1
ATOM 2386 N N . THR B 2 72 ? 36.840 12.072 24.384 1.00 12.48 72 THR L N 1
ATOM 2387 C CA . THR B 2 72 ? 35.743 11.249 24.818 1.00 12.68 72 THR L CA 1
ATOM 2388 C C . THR B 2 72 ? 34.440 12.030 24.833 1.00 14.13 72 THR L C 1
ATOM 2389 O O . THR B 2 72 ? 34.427 13.261 24.969 1.00 14.44 72 THR L O 1
ATOM 2393 N N . LEU B 2 73 ? 33.342 11.288 24.634 1.00 14.20 73 LEU L N 1
ATOM 2394 C CA . LEU B 2 73 ? 32.008 11.741 24.885 1.00 14.25 73 LEU L CA 1
ATOM 2395 C C . LEU B 2 73 ? 31.454 10.830 25.977 1.00 14.71 73 LEU L C 1
ATOM 2396 O O . LEU B 2 73 ? 31.491 9.597 25.861 1.00 14.68 73 LEU L O 1
ATOM 2401 N N . THR B 2 74 ? 30.924 11.433 27.025 1.00 15.42 74 THR L N 1
ATOM 2402 C CA . THR B 2 74 ? 30.362 10.682 28.144 1.00 15.69 74 THR L CA 1
ATOM 2403 C C . THR B 2 74 ? 28.886 11.010 28.244 1.00 16.71 74 THR L C 1
ATOM 2404 O O . THR B 2 74 ? 28.474 12.172 28.137 1.00 17.44 74 THR L O 1
ATOM 2408 N N . ILE B 2 75 ? 28.086 9.986 28.498 1.00 17.14 75 ILE L N 1
ATOM 2409 C CA . ILE B 2 75 ? 26.667 10.184 28.765 1.00 18.06 75 ILE L CA 1
ATOM 2410 C C . ILE B 2 75 ? 26.473 9.562 30.134 1.00 18.40 75 ILE L C 1
ATOM 2411 O O . ILE B 2 75 ? 26.622 8.361 30.281 1.00 20.33 75 ILE L O 1
ATOM 2416 N N A SER B 2 76 ? 26.223 10.402 31.139 0.50 18.57 76 SER L N 1
ATOM 2417 N N B SER B 2 76 ? 26.045 10.351 31.098 0.50 18.20 76 SER L N 1
ATOM 2418 C CA A SER B 2 76 ? 26.420 10.025 32.548 0.50 18.62 76 SER L CA 1
ATOM 2419 C CA B SER B 2 76 ? 25.635 9.796 32.368 0.50 18.23 76 SER L CA 1
ATOM 2420 C C A SER B 2 76 ? 25.289 9.174 33.096 0.50 18.83 76 SER L C 1
ATOM 2421 C C B SER B 2 76 ? 24.158 9.395 32.280 0.50 18.31 76 SER L C 1
ATOM 2422 O O A SER B 2 76 ? 25.513 8.366 33.987 0.50 19.08 76 SER L O 1
ATOM 2423 O O B SER B 2 76 ? 23.410 9.895 31.431 0.50 17.68 76 SER L O 1
ATOM 2428 N N A SER B 2 77 ? 24.080 9.360 32.568 0.50 19.07 77 SER L N 1
ATOM 2429 N N B SER B 2 77 ? 23.743 8.471 33.139 0.50 18.47 77 SER L N 1
ATOM 2430 C CA A SER B 2 77 ? 22.967 8.463 32.883 0.50 18.98 77 SER L CA 1
ATOM 2431 C CA B SER B 2 77 ? 22.326 8.194 33.292 0.50 18.62 77 SER L CA 1
ATOM 2432 C C A SER B 2 77 ? 22.078 8.240 31.669 0.50 18.48 77 SER L C 1
ATOM 2433 C C B SER B 2 77 ? 21.625 7.970 31.951 0.50 18.51 77 SER L C 1
ATOM 2434 O O A SER B 2 77 ? 21.355 9.135 31.231 0.50 18.46 77 SER L O 1
ATOM 2435 O O B SER B 2 77 ? 20.577 8.599 31.710 0.50 17.75 77 SER L O 1
ATOM 2440 N N . LEU B 2 78 ? 22.134 7.040 31.124 1.00 18.08 78 LEU L N 1
ATOM 2441 C CA . LEU B 2 78 ? 21.549 6.814 29.811 1.00 18.26 78 LEU L CA 1
ATOM 2442 C C . LEU B 2 78 ? 20.042 6.726 29.819 1.00 18.18 78 LEU L C 1
ATOM 2443 O O . LEU B 2 78 ? 19.466 5.977 30.619 1.00 17.97 78 LEU L O 1
ATOM 2448 N N . GLN B 2 79 ? 19.414 7.479 28.924 1.00 17.20 79 GLN L N 1
ATOM 2449 C CA . GLN B 2 79 ? 17.974 7.456 28.736 1.00 18.00 79 GLN L CA 1
ATOM 2450 C C . GLN B 2 79 ? 17.678 6.748 27.427 1.00 17.70 79 GLN L C 1
ATOM 2451 O O . GLN B 2 79 ? 18.548 6.640 26.560 1.00 16.84 79 GLN L O 1
ATOM 2457 N N A SER B 2 80 ? 16.452 6.261 27.268 0.50 17.70 80 SER L N 1
ATOM 2458 N N B SER B 2 80 ? 16.445 6.271 27.281 0.50 17.60 80 SER L N 1
ATOM 2459 C CA A SER B 2 80 ? 16.110 5.469 26.082 0.50 18.09 80 SER L CA 1
ATOM 2460 C CA B SER B 2 80 ? 16.043 5.525 26.085 0.50 17.94 80 SER L CA 1
ATOM 2461 C C A SER B 2 80 ? 16.369 6.208 24.760 0.50 17.97 80 SER L C 1
ATOM 2462 C C B SER B 2 80 ? 16.421 6.220 24.789 0.50 17.87 80 SER L C 1
ATOM 2463 O O A SER B 2 80 ? 16.731 5.579 23.760 0.50 17.61 80 SER L O 1
ATOM 2464 O O B SER B 2 80 ? 16.926 5.585 23.853 0.50 17.48 80 SER L O 1
ATOM 2469 N N . GLU B 2 81 ? 16.205 7.533 24.750 1.00 17.44 81 GLU L N 1
ATOM 2470 C CA . GLU B 2 81 ? 16.390 8.321 23.524 1.00 17.54 81 GLU L CA 1
ATOM 2471 C C . GLU B 2 81 ? 17.862 8.510 23.157 1.00 16.55 81 GLU L C 1
ATOM 2472 O O . GLU B 2 81 ? 18.171 9.048 22.090 1.00 17.57 81 GLU L O 1
ATOM 2478 N N . ASP B 2 82 ? 18.766 8.100 24.054 1.00 15.39 82 ASP L N 1
ATOM 2479 C CA . ASP B 2 82 ? 20.224 8.269 23.843 1.00 15.07 82 ASP L CA 1
ATOM 2480 C C . ASP B 2 82 ? 20.886 7.144 23.053 1.00 14.53 82 ASP L C 1
ATOM 2481 O O . ASP B 2 82 ? 22.035 7.263 22.630 1.00 14.59 82 ASP L O 1
ATOM 2486 N N . PHE B 2 83 ? 20.190 6.023 22.910 1.00 14.27 83 PHE L N 1
ATOM 2487 C CA . PHE B 2 83 ? 20.748 4.890 22.211 1.00 13.51 83 PHE L CA 1
ATOM 2488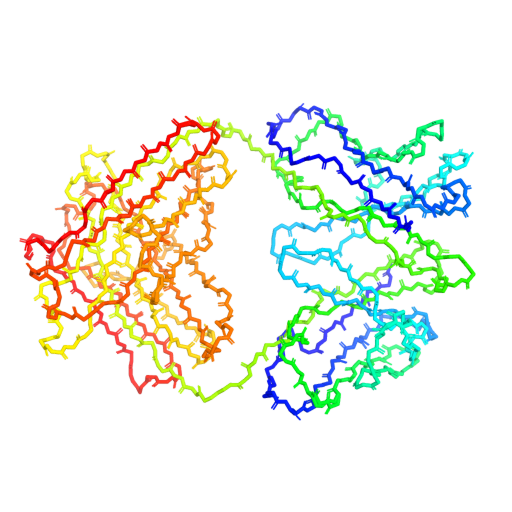 C C . PHE B 2 83 ? 20.637 5.214 20.707 1.00 13.86 83 PHE L C 1
ATOM 2489 O O . PHE B 2 83 ? 19.571 5.518 20.181 1.00 15.31 83 PHE L O 1
ATOM 2497 N N . ALA B 2 84 ? 21.799 5.204 20.050 1.00 13.15 84 ALA L N 1
ATOM 2498 C CA . ALA B 2 84 ? 21.977 5.782 18.728 1.00 12.69 84 ALA L CA 1
ATOM 2499 C C . ALA B 2 84 ? 23.422 5.524 18.272 1.00 12.74 84 ALA L C 1
ATOM 2500 O O . ALA B 2 84 ? 24.223 4.933 19.009 1.00 13.42 84 ALA L O 1
ATOM 2502 N N . VAL B 2 85 ? 23.753 5.999 17.067 1.00 12.26 85 VAL L N 1
ATOM 2503 C CA . VAL B 2 85 ? 25.135 6.025 16.576 1.00 12.54 85 VAL L CA 1
ATOM 2504 C C . VAL B 2 85 ? 25.682 7.422 16.816 1.00 13.06 85 VAL L C 1
ATOM 2505 O O . VAL B 2 85 ? 24.941 8.413 16.685 1.00 13.23 85 VAL L O 1
ATOM 2509 N N . TYR B 2 86 ? 26.938 7.516 17.236 1.00 12.85 86 TYR L N 1
ATOM 2510 C CA . TYR B 2 86 ? 27.603 8.806 17.463 1.00 12.72 86 TYR L CA 1
ATOM 2511 C C . TYR B 2 86 ? 28.839 8.869 16.598 1.00 12.81 86 TYR L C 1
ATOM 2512 O O . TYR B 2 86 ? 29.591 7.892 16.511 1.00 13.94 86 TYR L O 1
ATOM 2521 N N . TYR B 2 87 ? 29.027 10.000 15.918 1.00 13.33 87 TYR L N 1
ATOM 2522 C CA . TYR B 2 87 ? 30.175 10.257 15.059 1.00 12.82 87 TYR L CA 1
ATOM 2523 C C . TYR B 2 87 ? 30.923 11.452 15.582 1.00 13.91 87 TYR L C 1
ATOM 2524 O O . TYR B 2 87 ? 30.312 12.437 15.995 1.00 14.05 87 TYR L O 1
ATOM 2533 N N . CYS B 2 88 ? 32.243 11.371 15.553 1.00 13.23 88 CYS L N 1
ATOM 2534 C CA . CYS B 2 88 ? 33.100 12.530 15.815 1.00 13.36 88 CYS L CA 1
ATOM 2535 C C . CYS B 2 88 ? 33.502 13.136 14.479 1.00 14.07 88 CYS L C 1
ATOM 2536 O O . CYS B 2 88 ? 33.490 12.477 13.465 1.00 15.68 88 CYS L O 1
ATOM 2539 N N . GLN B 2 89 ? 33.874 14.411 14.501 1.00 13.37 89 GLN L N 1
ATOM 2540 C CA . GLN B 2 89 ? 34.252 15.170 13.289 1.00 13.18 89 GLN L CA 1
ATOM 2541 C C . GLN B 2 89 ? 35.341 16.141 13.715 1.00 12.92 89 GLN L C 1
ATOM 2542 O O . GLN B 2 89 ? 35.130 16.936 14.618 1.00 12.97 89 GLN L O 1
ATOM 2548 N N . GLN B 2 90 ? 36.481 16.111 13.045 1.00 12.19 90 GLN L N 1
ATOM 2549 C CA . GLN B 2 90 ? 37.496 17.124 13.257 1.00 11.56 90 GLN L CA 1
ATOM 2550 C C . GLN B 2 90 ? 37.386 18.273 12.248 1.00 12.12 90 GLN L C 1
ATOM 2551 O O . GLN B 2 90 ? 36.988 18.072 11.090 1.00 12.79 90 GLN L O 1
ATOM 2557 N N . TYR B 2 91 ? 37.823 19.449 12.696 1.00 11.70 91 TYR L N 1
ATOM 2558 C CA . TYR B 2 91 ? 37.871 20.652 11.894 1.00 12.63 91 TYR L CA 1
ATOM 2559 C C . TYR B 2 91 ? 39.104 21.492 12.215 1.00 13.38 91 TYR L C 1
ATOM 2560 O O . TYR B 2 91 ? 39.023 22.724 12.219 1.00 14.66 91 TYR L O 1
ATOM 2569 N N . ASN B 2 92 ? 40.250 20.842 12.373 1.00 13.11 92 ASN L N 1
ATOM 2570 C CA . ASN B 2 92 ? 41.461 21.562 12.760 1.00 13.35 92 ASN L CA 1
ATOM 2571 C C . ASN B 2 92 ? 41.823 22.703 11.803 1.00 13.64 92 ASN L C 1
ATOM 2572 O O . ASN B 2 92 ? 42.228 23.760 12.248 1.00 15.32 92 ASN L O 1
ATOM 2577 N N . ASN B 2 93 ? 41.717 22.462 10.509 1.00 13.84 93 ASN L N 1
ATOM 2578 C CA . ASN B 2 93 ? 41.956 23.499 9.517 1.00 13.66 93 ASN L CA 1
ATOM 2579 C C . ASN B 2 93 ? 40.835 23.436 8.494 1.00 13.70 93 ASN L C 1
ATOM 2580 O O . ASN B 2 93 ? 40.962 22.882 7.408 1.00 14.80 93 ASN L O 1
ATOM 2585 N N . TRP B 2 94 ? 39.687 23.957 8.895 1.00 13.58 94 TRP L N 1
ATOM 2586 C CA . TRP B 2 94 ? 38.530 24.004 8.025 1.00 13.31 94 TRP L CA 1
ATOM 2587 C C . TRP B 2 94 ? 38.939 24.739 6.776 1.00 13.18 94 TRP L C 1
ATOM 2588 O O . TRP B 2 94 ? 39.606 25.776 6.879 1.00 13.89 94 TRP L O 1
ATOM 2599 N N . PRO B 2 95 ? 38.479 24.301 5.582 1.00 13.00 95 PRO L N 1
ATOM 2600 C CA . PRO B 2 95 ? 37.478 23.270 5.230 1.00 13.76 95 PRO L CA 1
ATOM 2601 C C . PRO B 2 95 ? 37.882 21.823 5.219 1.00 13.78 95 PRO L C 1
ATOM 2602 O O . PRO B 2 95 ? 37.080 20.964 4.891 1.00 14.96 95 PRO L O 1
ATOM 2606 N N . SER B 2 96 A 39.106 21.514 5.622 1.00 13.77 95 SER L N 1
ATOM 2607 C CA . SER B 2 96 A 39.507 20.124 5.638 1.00 14.21 95 SER L CA 1
ATOM 2608 C C . SER B 2 96 A 38.870 19.520 6.858 1.00 15.47 95 SER L C 1
ATOM 2609 O O . SER B 2 96 A 39.263 19.867 7.974 1.00 18.12 95 SER L O 1
ATOM 2612 N N . ILE B 2 97 ? 37.838 18.710 6.674 1.00 12.21 96 ILE L N 1
ATOM 2613 C CA . ILE B 2 97 ? 37.180 18.011 7.773 1.00 12.27 96 ILE L CA 1
ATOM 2614 C C . ILE B 2 97 ? 37.171 16.530 7.480 1.00 13.27 96 ILE L C 1
ATOM 2615 O O . ILE B 2 97 ? 37.302 16.133 6.322 1.00 14.17 96 ILE L O 1
ATOM 2620 N N . THR B 2 98 ? 37.062 15.732 8.530 1.00 12.48 97 THR L N 1
ATOM 2621 C CA . THR B 2 98 ? 36.906 14.290 8.437 1.00 13.39 97 THR L CA 1
ATOM 2622 C C . THR B 2 98 ? 36.069 13.818 9.625 1.00 12.55 97 THR L C 1
ATOM 2623 O O . THR B 2 98 ? 36.018 14.453 10.677 1.00 13.87 97 THR L O 1
ATOM 2627 N N . PHE B 2 99 ? 35.404 12.684 9.416 1.00 14.19 98 PHE L N 1
ATOM 2628 C CA . PHE B 2 99 ? 34.573 12.015 10.407 1.00 13.98 98 PHE L CA 1
ATOM 2629 C C . PHE B 2 99 ? 35.183 10.698 10.867 1.00 14.47 98 PHE L C 1
ATOM 2630 O O . PHE B 2 99 ? 35.820 9.994 10.069 1.00 13.39 98 PHE L O 1
ATOM 2638 N N . GLY B 2 100 ? 34.939 10.347 12.122 1.00 13.64 99 GLY L N 1
ATOM 2639 C CA . GLY B 2 100 ? 35.156 8.989 12.634 1.00 13.74 99 GLY L CA 1
ATOM 2640 C C . GLY B 2 100 ? 34.134 8.063 12.008 1.00 14.42 99 GLY L C 1
ATOM 2641 O O . GLY B 2 100 ? 33.143 8.535 11.428 1.00 14.78 99 GLY L O 1
ATOM 2642 N N . GLN B 2 101 ? 34.328 6.758 12.145 1.00 13.28 100 GLN L N 1
ATOM 2643 C CA . GLN B 2 101 ? 33.436 5.804 11.519 1.00 14.13 100 GLN L CA 1
ATOM 2644 C C . GLN B 2 101 ? 32.235 5.396 12.337 1.00 13.66 100 GLN L C 1
ATOM 2645 O O . GLN B 2 101 ? 31.398 4.604 11.865 1.00 15.62 100 GLN L O 1
ATOM 2651 N N . GLY B 2 102 ? 32.072 6.020 13.479 1.00 13.70 101 GLY L N 1
ATOM 2652 C CA . GLY B 2 102 ? 30.909 5.847 14.316 1.00 15.02 101 GLY L CA 1
ATOM 2653 C C . GLY B 2 102 ? 31.047 4.794 15.391 1.00 14.85 101 GLY L C 1
ATOM 2654 O O . GLY B 2 102 ? 31.773 3.821 15.227 1.00 15.41 101 GLY L O 1
ATOM 2655 N N . THR B 2 103 ? 30.317 5.004 16.474 1.00 14.27 102 THR L N 1
ATOM 2656 C CA . THR B 2 103 ? 30.135 4.038 17.551 1.00 14.48 102 THR L CA 1
ATOM 2657 C C . THR B 2 103 ? 28.644 3.888 17.737 1.00 14.07 102 THR L C 1
ATOM 2658 O O . THR B 2 103 ? 27.952 4.862 17.941 1.00 14.90 102 THR L O 1
ATOM 2662 N N . ARG B 2 104 ? 28.161 2.649 17.666 1.00 13.46 103 ARG L N 1
ATOM 2663 C CA . ARG B 2 104 ? 26.764 2.337 17.996 1.00 14.28 103 ARG L CA 1
ATOM 2664 C C . ARG B 2 104 ? 26.608 2.063 19.476 1.00 14.42 103 ARG L C 1
ATOM 2665 O O . ARG B 2 104 ? 27.249 1.159 20.003 1.00 15.21 103 ARG L O 1
ATOM 2673 N N . LEU B 2 105 ? 25.745 2.820 20.131 1.00 14.57 104 LEU L N 1
ATOM 2674 C CA . LEU B 2 105 ? 25.435 2.627 21.538 1.00 14.64 104 LEU L CA 1
ATOM 2675 C C . LEU B 2 105 ? 24.093 1.941 21.622 1.00 14.12 104 LEU L C 1
ATOM 2676 O O . LEU B 2 105 ? 23.081 2.506 21.220 1.00 14.54 104 LEU L O 1
ATOM 2681 N N . GLU B 2 106 ? 24.101 0.700 22.099 1.00 13.21 105 GLU L N 1
ATOM 2682 C CA . GLU B 2 106 ? 22.903 -0.112 22.221 1.00 12.98 105 GLU L CA 1
ATOM 2683 C C . GLU B 2 106 ? 22.639 -0.511 23.657 1.00 13.03 105 GLU L C 1
ATOM 2684 O O . GLU B 2 106 ? 23.494 -0.322 24.528 1.00 13.34 105 GLU L O 1
ATOM 2690 N N . ILE B 2 107 ? 21.454 -1.036 23.907 1.00 13.14 106 ILE L N 1
ATOM 2691 C CA . ILE B 2 107 ? 20.979 -1.324 25.251 1.00 13.77 106 ILE L CA 1
ATOM 2692 C C . ILE B 2 107 ? 21.470 -2.687 25.718 1.00 12.89 106 ILE L C 1
ATOM 2693 O O . ILE B 2 107 ? 21.203 -3.697 25.067 1.00 13.22 106 ILE L O 1
ATOM 2698 N N . LYS B 2 108 ? 22.150 -2.721 26.860 1.00 13.34 107 LYS L N 1
ATOM 2699 C CA . LYS B 2 108 ? 22.523 -3.969 27.472 1.00 13.33 107 LYS L CA 1
ATOM 2700 C C . LYS B 2 108 ? 21.389 -4.472 28.343 1.00 13.05 107 LYS L C 1
ATOM 2701 O O . LYS B 2 108 ? 20.812 -3.714 29.137 1.00 13.44 107 LYS L O 1
ATOM 2707 N N . ARG B 2 109 ? 21.062 -5.744 28.196 1.00 11.32 108 ARG L N 1
ATOM 2708 C CA . ARG B 2 109 ? 20.102 -6.424 29.013 1.00 11.68 108 ARG L CA 1
ATOM 2709 C C . ARG B 2 109 ? 20.616 -7.843 29.272 1.00 11.56 108 ARG L C 1
ATOM 2710 O O . ARG B 2 109 ? 21.699 -8.190 28.798 1.00 11.35 108 ARG L O 1
ATOM 2718 N N . THR B 2 110 ? 19.893 -8.618 30.063 1.00 11.10 109 THR L N 1
ATOM 2719 C CA . THR B 2 110 ? 20.260 -10.007 30.291 1.00 11.88 109 THR L CA 1
ATOM 2720 C C . THR B 2 110 ? 20.211 -10.791 28.985 1.00 11.67 109 THR L C 1
ATOM 2721 O O . THR B 2 110 ? 19.457 -10.509 28.051 1.00 10.80 109 THR L O 1
ATOM 2725 N N . VAL B 2 111 ? 21.051 -11.801 28.910 1.00 11.41 110 VAL L N 1
ATOM 2726 C CA . VAL B 2 111 ? 21.081 -12.663 27.745 1.00 11.27 110 VAL L CA 1
ATOM 2727 C C . VAL B 2 111 ? 19.727 -13.349 27.603 1.00 12.33 110 VAL L C 1
ATOM 2728 O O . VAL B 2 111 ? 19.174 -13.844 28.581 1.00 14.00 110 VAL L O 1
ATOM 2732 N N . ALA B 2 112 ? 19.238 -13.423 26.367 1.00 12.52 111 ALA L N 1
ATOM 2733 C CA . ALA B 2 112 ? 18.010 -14.134 26.018 1.00 12.65 111 ALA L CA 1
ATOM 2734 C C . ALA B 2 112 ? 18.350 -15.021 24.823 1.00 12.76 111 ALA L C 1
ATOM 2735 O O . ALA B 2 112 ? 18.740 -14.517 23.777 1.00 11.81 111 ALA L O 1
ATOM 2737 N N . ALA B 2 113 ? 18.203 -16.330 24.967 1.00 12.90 112 ALA L N 1
ATOM 2738 C CA . ALA B 2 113 ? 18.430 -17.240 23.873 1.00 12.73 112 ALA L CA 1
ATOM 2739 C C . ALA B 2 113 ? 17.308 -17.120 22.831 1.00 12.75 112 ALA L C 1
ATOM 2740 O O . ALA B 2 113 ? 16.157 -16.859 23.202 1.00 13.68 112 ALA L O 1
ATOM 2742 N N . PRO B 2 114 ? 17.639 -17.286 21.546 1.00 12.76 113 PRO L N 1
ATOM 2743 C CA . PRO B 2 114 ? 16.604 -17.204 20.486 1.00 12.49 113 PRO L CA 1
ATOM 2744 C C . PRO B 2 114 ? 15.658 -18.387 20.541 1.00 13.18 113 PRO L C 1
ATOM 2745 O O . PRO B 2 114 ? 16.079 -19.513 20.811 1.00 14.02 113 PRO L O 1
ATOM 2749 N N . SER B 2 115 ? 14.397 -18.117 20.273 1.00 13.73 114 SER L N 1
ATOM 2750 C CA . SER B 2 115 ? 13.478 -19.148 19.798 1.00 13.52 114 SER L CA 1
ATOM 2751 C C . SER B 2 115 ? 13.664 -19.317 18.318 1.00 13.26 114 SER L C 1
ATOM 2752 O O . SER B 2 115 ? 13.640 -18.318 17.578 1.00 15.05 114 SER L O 1
ATOM 2755 N N . VAL B 2 116 ? 13.816 -20.559 17.879 1.00 13.21 115 VAL L N 1
ATOM 2756 C CA . VAL B 2 116 ? 14.188 -20.853 16.486 1.00 12.44 115 VAL L CA 1
ATOM 2757 C C . VAL B 2 116 ? 13.055 -21.587 15.762 1.00 12.32 115 VAL L C 1
ATOM 2758 O O . VAL B 2 116 ? 12.420 -22.481 16.298 1.00 12.30 115 VAL L O 1
ATOM 2762 N N . PHE B 2 117 ? 12.807 -21.141 14.543 1.00 11.85 116 PHE L N 1
ATOM 2763 C CA . PHE B 2 117 ? 11.744 -21.715 13.699 1.00 12.51 116 PHE L CA 1
ATOM 2764 C C . PHE B 2 117 ? 12.266 -21.864 12.278 1.00 13.00 116 PHE L C 1
ATOM 2765 O O . PHE B 2 117 ? 12.945 -20.972 11.767 1.00 13.61 116 PHE L O 1
ATOM 2773 N N . ILE B 2 118 ? 11.918 -22.968 11.628 1.00 13.13 117 ILE L N 1
ATOM 2774 C CA . ILE B 2 118 ? 12.252 -23.192 10.194 1.00 12.89 117 ILE L CA 1
ATOM 2775 C C . ILE B 2 118 ? 10.984 -23.316 9.367 1.00 12.75 117 ILE L C 1
ATOM 2776 O O . ILE B 2 118 ? 9.976 -23.877 9.823 1.00 12.79 117 ILE L O 1
ATOM 2781 N N . PHE B 2 119 ? 11.056 -22.752 8.156 1.00 12.16 118 PHE L N 1
ATOM 2782 C CA . PHE B 2 119 ? 9.930 -22.732 7.206 1.00 12.88 118 PHE L CA 1
ATOM 2783 C C . PHE B 2 119 ? 10.338 -23.295 5.869 1.00 13.89 118 PHE L C 1
ATOM 2784 O O . PHE B 2 119 ? 11.213 -22.761 5.220 1.00 13.75 118 PHE L O 1
ATOM 2792 N N . PRO B 2 120 ? 9.674 -24.351 5.436 1.00 13.45 119 PRO L N 1
ATOM 2793 C CA . PRO B 2 120 ? 9.912 -24.821 4.085 1.00 13.26 119 PRO L CA 1
ATOM 2794 C C . PRO B 2 120 ? 9.384 -23.892 2.999 1.00 13.80 119 PRO L C 1
ATOM 2795 O O . PRO B 2 120 ? 8.536 -23.040 3.268 1.00 13.28 119 PRO L O 1
ATOM 2799 N N . PRO B 2 121 ? 9.878 -24.057 1.765 1.00 13.31 120 PRO L N 1
ATOM 2800 C CA . PRO B 2 121 ? 9.300 -23.327 0.630 1.00 13.56 120 PRO L CA 1
ATOM 2801 C C . PRO B 2 121 ? 7.861 -23.748 0.424 1.00 14.37 120 PRO L C 1
ATOM 2802 O O . PRO B 2 121 ? 7.482 -24.899 0.646 1.00 13.91 120 PRO L O 1
ATOM 2806 N N . SER B 2 122 ? 7.065 -22.811 -0.053 1.00 14.11 121 SER L N 1
ATOM 2807 C CA . SER B 2 122 ? 5.679 -23.054 -0.346 1.00 14.86 121 SER L CA 1
ATOM 2808 C C . SER B 2 122 ? 5.569 -23.756 -1.680 1.00 15.39 121 SER L C 1
ATOM 2809 O O . SER B 2 122 ? 6.421 -23.610 -2.550 1.00 15.59 121 SER L O 1
ATOM 2812 N N . ASP B 2 123 ? 4.509 -24.533 -1.862 1.00 16.85 122 ASP L N 1
ATOM 2813 C CA . ASP B 2 123 ? 4.294 -25.183 -3.153 1.00 17.81 122 ASP L CA 1
ATOM 2814 C C . ASP B 2 123 ? 4.114 -24.173 -4.301 1.00 17.22 122 ASP L C 1
ATOM 2815 O O . ASP B 2 123 ? 4.577 -24.388 -5.406 1.00 18.47 122 ASP L O 1
ATOM 2820 N N . GLU B 2 124 ? 3.486 -23.048 -3.989 1.00 18.53 123 GLU L N 1
ATOM 2821 C CA . GLU B 2 124 ? 3.315 -21.974 -4.962 1.00 19.31 123 GLU L CA 1
ATOM 2822 C C . GLU B 2 124 ? 4.633 -21.415 -5.453 1.00 17.77 123 GLU L C 1
ATOM 2823 O O . GLU B 2 124 ? 4.812 -21.197 -6.642 1.00 18.71 123 GLU L O 1
ATOM 2829 N N . GLN B 2 125 ? 5.582 -21.216 -4.530 1.00 15.87 124 GLN L N 1
ATOM 2830 C CA . GLN B 2 125 ? 6.867 -20.718 -4.949 1.00 16.07 124 GLN L CA 1
ATOM 2831 C C . GLN B 2 125 ? 7.563 -21.704 -5.859 1.00 16.36 124 GLN L C 1
ATOM 2832 O O . GLN B 2 125 ? 8.203 -21.321 -6.821 1.00 17.09 124 GLN L O 1
ATOM 2838 N N . LEU B 2 126 ? 7.456 -22.984 -5.549 1.00 18.48 125 LEU L N 1
ATOM 2839 C CA . LEU B 2 126 ? 8.194 -23.980 -6.320 1.00 20.56 125 LEU L CA 1
ATOM 2840 C C . LEU B 2 126 ? 7.829 -23.946 -7.811 1.00 22.28 125 LEU L C 1
ATOM 2841 O O . LEU B 2 126 ? 8.683 -24.188 -8.658 1.00 24.13 125 LEU L O 1
ATOM 2846 N N . LYS B 2 127 ? 6.600 -23.548 -8.122 1.00 24.26 126 LYS L N 1
ATOM 2847 C CA . LYS B 2 127 ? 6.165 -23.391 -9.531 1.00 25.43 126 LYS L CA 1
ATOM 2848 C C . LYS B 2 127 ? 7.026 -22.394 -10.308 1.00 25.75 126 LYS L C 1
ATOM 2849 O O . LYS B 2 127 ? 7.105 -22.502 -11.538 1.00 28.09 126 LYS L O 1
ATOM 2855 N N . SER B 2 128 ? 7.617 -21.435 -9.593 1.00 24.76 127 SER L N 1
ATOM 2856 C CA . SER B 2 128 ? 8.499 -20.369 -10.111 1.00 23.86 127 SER L CA 1
ATOM 2857 C C . SER B 2 128 ? 9.904 -20.850 -10.504 1.00 23.35 127 SER L C 1
ATOM 2858 O O . SER B 2 128 ? 10.652 -20.109 -11.171 1.00 24.00 127 SER L O 1
ATOM 2861 N N . GLY B 2 129 ? 10.295 -22.039 -10.036 1.00 20.83 128 GLY L N 1
ATOM 2862 C CA . GLY B 2 129 ? 11.641 -22.551 -10.297 1.00 19.97 128 GLY L CA 1
ATOM 2863 C C . GLY B 2 129 ? 12.683 -22.299 -9.208 1.00 18.43 128 GLY L C 1
ATOM 2864 O O . GLY B 2 129 ? 13.849 -22.722 -9.324 1.00 17.45 128 GLY L O 1
ATOM 2865 N N . THR B 2 130 ? 12.256 -21.608 -8.161 1.00 18.72 129 THR L N 1
ATOM 2866 C CA . THR B 2 130 ? 13.134 -21.267 -7.047 1.00 17.51 129 THR L CA 1
ATOM 2867 C C . THR B 2 130 ? 12.478 -21.677 -5.764 1.00 17.12 129 THR L C 1
ATOM 2868 O O . THR B 2 130 ? 11.275 -21.711 -5.676 1.00 17.65 129 THR L O 1
ATOM 2872 N N . ALA B 2 131 ? 13.300 -22.025 -4.778 1.00 15.02 130 ALA L N 1
ATOM 2873 C CA . ALA B 2 131 ? 12.850 -22.401 -3.445 1.00 14.38 130 ALA L CA 1
ATOM 2874 C C . ALA B 2 131 ? 13.569 -21.527 -2.428 1.00 14.76 130 ALA L C 1
ATOM 2875 O O . ALA B 2 131 ? 14.794 -21.404 -2.487 1.00 15.38 130 ALA L O 1
ATOM 2877 N N . SER B 2 132 ? 12.829 -20.928 -1.525 1.00 13.03 131 SER L N 1
ATOM 2878 C CA . SER B 2 132 ? 13.400 -20.208 -0.381 1.00 12.65 131 SER L CA 1
ATOM 2879 C C . SER B 2 132 ? 13.097 -20.956 0.893 1.00 13.37 131 SER L C 1
ATOM 2880 O O . SER B 2 132 ? 11.924 -21.279 1.155 1.00 13.33 131 SER L O 1
ATOM 2883 N N . VAL B 2 133 ? 14.113 -21.204 1.690 1.00 12.40 132 VAL L N 1
ATOM 2884 C CA . VAL B 2 133 ? 13.954 -21.829 3.009 1.00 12.14 132 VAL L CA 1
ATOM 2885 C C . VAL B 2 133 ? 14.331 -20.760 4.053 1.00 11.93 132 VAL L C 1
ATOM 2886 O O . VAL B 2 133 ? 15.373 -20.118 3.931 1.00 12.76 132 VAL L O 1
ATOM 2890 N N . VAL B 2 134 ? 13.474 -20.553 5.049 1.00 12.60 133 VAL L N 1
ATOM 2891 C CA . VAL B 2 134 ? 13.661 -19.470 5.994 1.00 12.62 133 VAL L CA 1
ATOM 2892 C C . VAL B 2 134 ? 13.847 -19.991 7.413 1.00 13.38 133 VAL L C 1
ATOM 2893 O O . VAL B 2 134 ? 13.121 -20.847 7.861 1.00 13.22 133 VAL L O 1
ATOM 2897 N N . CYS B 2 135 ? 14.843 -19.451 8.114 1.00 13.30 134 CYS L N 1
ATOM 2898 C CA . CYS B 2 135 ? 15.121 -19.746 9.525 1.00 13.86 134 CYS L CA 1
ATOM 2899 C C . CYS B 2 135 ? 14.955 -18.457 10.272 1.00 14.03 134 CYS L C 1
ATOM 2900 O O . CYS B 2 135 ? 15.561 -17.437 9.894 1.00 14.84 134 CYS L O 1
ATOM 2903 N N . LEU B 2 136 ? 14.093 -18.463 11.297 1.00 12.65 135 LEU L N 1
ATOM 2904 C CA . LEU B 2 136 ? 13.840 -17.316 12.162 1.00 12.96 135 LEU L CA 1
ATOM 2905 C C . LEU B 2 136 ? 14.456 -17.555 13.547 1.00 13.72 135 LEU L C 1
ATOM 2906 O O . LEU B 2 136 ? 14.210 -18.581 14.193 1.00 12.68 135 LEU L O 1
ATOM 2911 N N . LEU B 2 137 ? 15.208 -16.571 14.028 1.00 12.53 136 LEU L N 1
ATOM 2912 C CA . LEU B 2 137 ? 15.725 -16.493 15.398 1.00 11.95 136 LEU L CA 1
ATOM 2913 C C . LEU B 2 137 ? 15.000 -15.346 16.029 1.00 12.16 136 LEU L C 1
ATOM 2914 O O . LEU B 2 137 ? 15.199 -14.182 15.639 1.00 12.57 136 LEU L O 1
ATOM 2919 N N . ASN B 2 138 ? 14.149 -15.644 16.990 1.00 12.18 137 ASN L N 1
ATOM 2920 C CA . ASN B 2 138 ? 13.258 -14.647 17.543 1.00 12.56 137 ASN L CA 1
ATOM 2921 C C . ASN B 2 138 ? 13.644 -14.225 18.960 1.00 12.65 137 ASN L C 1
ATOM 2922 O O . ASN B 2 138 ? 13.851 -15.065 19.862 1.00 13.03 137 ASN L O 1
ATOM 2927 N N . ASN B 2 139 ? 13.649 -12.898 19.144 1.00 12.90 138 ASN L N 1
ATOM 2928 C CA . ASN B 2 139 ? 13.709 -12.206 20.424 1.00 12.92 138 ASN L CA 1
ATOM 2929 C C . ASN B 2 139 ? 14.872 -12.648 21.305 1.00 12.71 138 ASN L C 1
ATOM 2930 O O . ASN B 2 139 ? 14.691 -13.182 22.415 1.00 14.18 138 ASN L O 1
ATOM 2935 N N . PHE B 2 140 ? 16.073 -12.386 20.804 1.00 11.85 139 PHE L N 1
ATOM 2936 C CA . PHE B 2 140 ? 17.303 -12.786 21.495 1.00 11.33 139 PHE L CA 1
ATOM 2937 C C . PHE B 2 140 ? 18.208 -11.587 21.815 1.00 11.02 139 PHE L C 1
ATOM 2938 O O . PHE B 2 140 ? 18.032 -10.486 21.287 1.00 11.88 139 PHE L O 1
ATOM 2946 N N . TYR B 2 141 ? 19.153 -11.805 22.713 1.00 10.57 140 TYR L N 1
ATOM 2947 C CA . TYR B 2 141 ? 20.114 -10.792 23.112 1.00 10.26 140 TYR L CA 1
ATOM 2948 C C . TYR B 2 141 ? 21.335 -11.546 23.656 1.00 10.96 140 TYR L C 1
ATOM 2949 O O . TYR B 2 141 ? 21.195 -12.474 24.446 1.00 11.12 140 TYR L O 1
ATOM 2958 N N . PRO B 2 142 ? 22.550 -11.137 23.289 1.00 11.20 141 PRO L N 1
ATOM 2959 C CA . PRO B 2 142 ? 22.936 -10.053 22.398 1.00 12.36 141 PRO L CA 1
ATOM 2960 C C . PRO B 2 142 ? 22.765 -10.404 20.927 1.00 12.16 141 PRO L C 1
ATOM 2961 O O . PRO B 2 142 ? 22.367 -11.503 20.583 1.00 13.10 141 PRO L O 1
ATOM 2965 N N . ARG B 2 143 ? 23.090 -9.438 20.073 1.00 12.89 142 ARG L N 1
ATOM 2966 C CA . ARG B 2 143 ? 22.869 -9.535 18.619 1.00 14.03 142 ARG L CA 1
ATOM 2967 C C . ARG B 2 143 ? 23.662 -10.641 17.946 1.00 14.47 142 ARG L C 1
ATOM 2968 O O . ARG B 2 143 ? 23.261 -11.172 16.934 1.00 15.47 142 ARG L O 1
ATOM 2976 N N . GLU B 2 144 ? 24.803 -10.979 18.512 1.00 14.05 143 GLU L N 1
ATOM 2977 C CA . GLU B 2 144 ? 25.710 -11.920 17.840 1.00 14.84 143 GLU L CA 1
ATOM 2978 C C . GLU B 2 144 ? 25.102 -13.325 17.831 1.00 14.46 143 GLU L C 1
ATOM 2979 O O . GLU B 2 144 ? 24.768 -13.873 18.896 1.00 15.67 143 GLU L O 1
ATOM 2985 N N . ALA B 2 145 ? 25.009 -13.900 16.643 1.00 15.01 144 ALA L N 1
ATOM 2986 C CA . ALA B 2 145 ? 24.514 -15.257 16.496 1.00 15.54 144 ALA L CA 1
ATOM 2987 C C . ALA B 2 145 ? 25.122 -15.860 15.256 1.00 17.03 144 ALA L C 1
ATOM 2988 O O . ALA B 2 145 ? 25.535 -15.128 14.321 1.00 18.55 144 ALA L O 1
ATOM 2990 N N . LYS B 2 146 ? 25.194 -17.173 15.223 1.00 17.33 145 LYS L N 1
ATOM 2991 C CA . LYS B 2 146 ? 25.661 -17.871 14.020 1.00 17.23 145 LYS L CA 1
ATOM 2992 C C . LYS B 2 146 ? 24.577 -18.812 13.550 1.00 16.57 145 LYS L C 1
ATOM 2993 O O . LYS B 2 146 ? 24.027 -19.587 14.347 1.00 16.49 145 LYS L O 1
ATOM 2999 N N . VAL B 2 147 ? 24.242 -18.723 12.267 1.00 15.33 146 VAL L N 1
ATOM 3000 C CA . VAL B 2 147 ? 23.279 -19.623 11.654 1.00 16.45 146 VAL L CA 1
ATOM 3001 C C . VAL B 2 147 ? 23.980 -20.415 10.571 1.00 16.73 146 VAL L C 1
ATOM 3002 O O . VAL B 2 147 ? 24.633 -19.820 9.745 1.00 19.17 146 VAL L O 1
ATOM 3006 N N . GLN B 2 148 ? 23.897 -21.738 10.608 1.00 14.64 147 GLN L N 1
ATOM 3007 C CA . GLN B 2 148 ? 24.466 -22.593 9.571 1.00 15.53 147 GLN L CA 1
ATOM 3008 C C . GLN B 2 148 ? 23.364 -23.440 8.973 1.00 14.58 147 GLN L C 1
ATOM 3009 O O . GLN B 2 148 ? 22.623 -24.078 9.670 1.00 16.03 147 GLN L O 1
ATOM 3015 N N . TRP B 2 149 ? 23.284 -23.446 7.668 1.00 12.53 148 TRP L N 1
ATOM 3016 C CA . TRP B 2 149 ? 22.369 -24.286 6.926 1.00 12.30 148 TRP L CA 1
ATOM 3017 C C . TRP B 2 149 ? 23.046 -25.579 6.495 1.00 12.15 148 TRP L C 1
ATOM 3018 O O . TRP B 2 149 ? 24.193 -25.580 6.061 1.00 12.47 148 TRP L O 1
ATOM 3029 N N . LYS B 2 150 ? 22.296 -26.667 6.601 1.00 13.16 149 LYS L N 1
ATOM 3030 C CA . LYS B 2 150 ? 22.739 -27.983 6.167 1.00 14.20 149 LYS L CA 1
ATOM 3031 C C . LYS B 2 150 ? 21.640 -28.591 5.328 1.00 13.79 149 LYS L C 1
ATOM 3032 O O . LYS B 2 150 ? 20.471 -28.536 5.687 1.00 15.12 149 LYS L O 1
ATOM 3038 N N . VAL B 2 151 ? 22.032 -29.184 4.214 1.00 12.54 150 VAL L N 1
ATOM 3039 C CA . VAL B 2 151 ? 21.132 -29.888 3.300 1.00 12.45 150 VAL L CA 1
ATOM 3040 C C . VAL B 2 151 ? 21.714 -31.292 3.126 1.00 12.54 150 VAL L C 1
ATOM 3041 O O . VAL B 2 151 ? 22.824 -31.454 2.622 1.00 13.26 150 VAL L O 1
ATOM 3045 N N . ASP B 2 152 ? 20.977 -32.306 3.565 1.00 12.85 151 ASP L N 1
ATOM 3046 C CA . ASP B 2 152 ? 21.494 -33.714 3.589 1.00 12.42 151 ASP L CA 1
ATOM 3047 C C . ASP B 2 152 ? 22.908 -33.748 4.214 1.00 12.97 151 ASP L C 1
ATOM 3048 O O . ASP B 2 152 ? 23.822 -34.426 3.735 1.00 13.86 151 ASP L O 1
ATOM 3053 N N . ASN B 2 153 ? 23.035 -32.999 5.314 1.00 12.91 152 ASN L N 1
ATOM 3054 C CA . ASN B 2 153 ? 24.234 -32.902 6.150 1.00 13.72 152 ASN L CA 1
ATOM 3055 C C . ASN B 2 153 ? 25.398 -32.146 5.491 1.00 13.40 152 ASN L C 1
ATOM 3056 O O . ASN B 2 153 ? 26.477 -32.037 6.078 1.00 15.73 152 ASN L O 1
ATOM 3061 N N . ALA B 2 154 ? 25.186 -31.592 4.304 1.00 12.56 153 ALA L N 1
ATOM 3062 C CA . ALA B 2 154 ? 26.227 -30.750 3.678 1.00 12.65 153 ALA L CA 1
ATOM 3063 C C . ALA B 2 154 ? 26.066 -29.303 4.125 1.00 12.80 153 ALA L C 1
ATOM 3064 O O . ALA B 2 154 ? 24.987 -28.728 3.997 1.00 12.65 153 ALA L O 1
ATOM 3066 N N . LEU B 2 155 ? 27.146 -28.735 4.659 1.00 12.79 154 LEU L N 1
ATOM 3067 C CA . LEU B 2 155 ? 27.128 -27.334 5.109 1.00 13.48 154 LEU L CA 1
ATOM 3068 C C . LEU B 2 155 ? 27.036 -26.426 3.896 1.00 13.77 154 LEU L C 1
ATOM 3069 O O . LEU B 2 155 ? 27.837 -26.551 2.951 1.00 13.28 154 LEU L O 1
ATOM 3074 N N . GLN B 2 156 ? 26.068 -25.507 3.883 1.00 13.09 155 GLN L N 1
ATOM 3075 C CA . GLN B 2 156 ? 25.886 -24.558 2.793 1.00 13.67 155 GLN L CA 1
ATOM 3076 C C . GLN B 2 156 ? 26.619 -23.279 3.076 1.00 14.84 155 GLN L C 1
ATOM 3077 O O . GLN B 2 156 ? 26.510 -22.746 4.191 1.00 17.95 155 GLN L O 1
ATOM 3083 N N . SER B 2 157 ? 27.298 -22.754 2.073 1.00 13.34 156 SER L N 1
ATOM 3084 C CA . SER B 2 157 ? 27.980 -21.493 2.211 1.00 12.59 156 SER L CA 1
ATOM 3085 C C . SER B 2 157 ? 27.799 -20.684 0.924 1.00 13.19 156 SER L C 1
ATOM 3086 O O . SER B 2 157 ? 27.985 -21.213 -0.153 1.00 14.02 156 SER L O 1
ATOM 3089 N N . GLY B 2 158 ? 27.431 -19.409 1.029 1.00 13.28 157 GLY L N 1
ATOM 3090 C CA . GLY B 2 158 ? 27.345 -18.544 -0.119 1.00 13.41 157 GLY L CA 1
ATOM 3091 C C . GLY B 2 158 ? 25.959 -18.386 -0.711 1.00 13.37 157 GLY L C 1
ATOM 3092 O O . GLY B 2 158 ? 25.770 -17.559 -1.600 1.00 15.37 157 GLY L O 1
ATOM 3093 N N . ASN B 2 159 ? 25.006 -19.196 -0.253 1.00 13.32 158 ASN L N 1
ATOM 3094 C CA . ASN B 2 159 ? 23.659 -19.215 -0.829 1.00 13.18 158 ASN L CA 1
ATOM 3095 C C . ASN B 2 159 ? 22.583 -18.810 0.182 1.00 12.62 158 ASN L C 1
ATOM 3096 O O . ASN B 2 159 ? 21.424 -19.184 0.046 1.00 13.55 158 ASN L O 1
ATOM 3101 N N . SER B 2 160 ? 22.978 -18.043 1.200 1.00 12.81 159 SER L N 1
ATOM 3102 C CA . SER B 2 160 ? 22.013 -17.501 2.167 1.00 13.16 159 SER L CA 1
ATOM 3103 C C . SER B 2 160 ? 22.266 -16.015 2.444 1.00 13.54 159 SER L C 1
ATOM 3104 O O . SER B 2 160 ? 23.368 -15.499 2.213 1.00 14.68 159 SER L O 1
ATOM 3107 N N . GLN B 2 161 ? 21.211 -15.335 2.894 1.00 12.60 160 GLN L N 1
ATOM 3108 C CA . GLN B 2 161 ? 21.305 -13.953 3.326 1.00 12.28 160 GLN L CA 1
ATOM 3109 C C . GLN B 2 161 ? 20.538 -13.780 4.609 1.00 12.74 160 GLN L C 1
ATOM 3110 O O . GLN B 2 161 ? 19.492 -14.392 4.783 1.00 13.47 160 GLN L O 1
ATOM 3116 N N . GLU B 2 162 ? 21.061 -12.899 5.458 1.00 12.63 161 GLU L N 1
ATOM 3117 C CA . GLU B 2 162 ? 20.466 -12.578 6.748 1.00 13.23 161 GLU L CA 1
ATOM 3118 C C . GLU B 2 162 ? 19.934 -11.169 6.773 1.00 12.29 161 GLU L C 1
ATOM 3119 O O . GLU B 2 162 ? 20.469 -10.266 6.136 1.00 13.02 161 GLU L O 1
ATOM 3125 N N . SER B 2 163 ? 18.910 -10.998 7.618 1.00 11.71 162 SER L N 1
ATOM 3126 C CA . SER B 2 163 ? 18.408 -9.684 7.992 1.00 11.75 162 SER L CA 1
ATOM 3127 C C . SER B 2 163 ? 18.168 -9.654 9.492 1.00 11.97 162 SER L C 1
ATOM 3128 O O . SER B 2 163 ? 17.742 -10.643 10.066 1.00 12.84 162 SER L O 1
ATOM 3131 N N A VAL B 2 164 ? 18.461 -8.527 10.132 0.50 12.52 163 VAL L N 1
ATOM 3132 N N B VAL B 2 164 ? 18.438 -8.509 10.121 0.50 12.45 163 VAL L N 1
ATOM 3133 C CA A VAL B 2 164 ? 18.242 -8.383 11.544 0.50 12.60 163 VAL L CA 1
ATOM 3134 C CA B VAL B 2 164 ? 18.336 -8.345 11.552 0.50 12.36 163 VAL L CA 1
ATOM 3135 C C A VAL B 2 164 ? 17.405 -7.133 11.810 0.50 12.05 163 VAL L C 1
ATOM 3136 C C B VAL B 2 164 ? 17.518 -7.092 11.894 0.50 12.06 163 VAL L C 1
ATOM 3137 O O A VAL B 2 164 ? 17.482 -6.132 11.086 0.50 12.72 163 VAL L O 1
ATOM 3138 O O B VAL B 2 164 ? 17.785 -6.018 11.341 0.50 12.66 163 VAL L O 1
ATOM 3145 N N . THR B 2 165 ? 16.587 -7.201 12.839 1.00 11.90 164 THR L N 1
ATOM 3146 C CA . THR B 2 165 ? 15.785 -6.061 13.227 1.00 12.50 164 THR L CA 1
ATOM 3147 C C . THR B 2 165 ? 16.605 -5.072 14.025 1.00 13.37 164 THR L C 1
ATOM 3148 O O . THR B 2 165 ? 17.667 -5.408 14.556 1.00 13.44 164 THR L O 1
ATOM 3152 N N . GLU B 2 166 ? 16.114 -3.840 14.115 1.00 14.04 165 GLU L N 1
ATOM 3153 C CA . GLU B 2 166 ? 16.611 -2.931 15.113 1.00 13.68 165 GLU L CA 1
ATOM 3154 C C . GLU B 2 166 ? 16.252 -3.452 16.500 1.00 13.14 165 GLU L C 1
ATOM 3155 O O . GLU B 2 166 ? 15.322 -4.281 16.694 1.00 14.18 165 GLU L O 1
ATOM 3161 N N . GLN B 2 167 ? 16.983 -2.998 17.507 1.00 13.26 166 GLN L N 1
ATOM 3162 C CA . GLN B 2 167 ? 16.724 -3.437 18.849 1.00 13.15 166 GLN L CA 1
ATOM 3163 C C . GLN B 2 167 ? 15.331 -3.003 19.289 1.00 13.69 166 GLN L C 1
ATOM 3164 O O . GLN B 2 167 ? 14.923 -1.850 19.101 1.00 13.90 166 GLN L O 1
ATOM 3170 N N . ASP B 2 168 ? 14.590 -3.915 19.887 1.00 14.87 167 ASP L N 1
ATOM 3171 C CA . ASP B 2 168 ? 13.181 -3.656 20.201 1.00 16.11 167 ASP L CA 1
ATOM 3172 C C . ASP B 2 168 ? 13.106 -2.607 21.294 1.00 17.25 167 ASP L C 1
ATOM 3173 O O . ASP B 2 168 ? 13.863 -2.677 22.259 1.00 16.75 167 ASP L O 1
ATOM 3178 N N . SER B 2 169 ? 12.188 -1.640 21.163 1.00 18.82 168 SER L N 1
ATOM 3179 C CA . SER B 2 169 ? 12.092 -0.546 22.126 1.00 20.61 168 SER L CA 1
ATOM 3180 C C . SER B 2 169 ? 11.503 -0.943 23.475 1.00 21.82 168 SER L C 1
ATOM 3181 O O . SER B 2 169 ? 11.655 -0.195 24.443 1.00 24.34 168 SER L O 1
ATOM 3184 N N . LYS B 2 170 ? 10.812 -2.076 23.555 1.00 21.69 169 LYS L N 1
ATOM 3185 C CA . LYS B 2 170 ? 10.183 -2.495 24.815 1.00 22.29 169 LYS L CA 1
ATOM 3186 C C . LYS B 2 170 ? 11.025 -3.536 25.562 1.00 20.76 169 LYS L C 1
ATOM 3187 O O . LYS B 2 170 ? 11.186 -3.442 26.776 1.00 21.02 169 LYS L O 1
ATOM 3193 N N . ASP B 2 171 ? 11.533 -4.536 24.840 1.00 18.40 170 ASP L N 1
ATOM 3194 C CA . ASP B 2 171 ? 12.280 -5.642 25.477 1.00 17.79 170 ASP L CA 1
ATOM 3195 C C . ASP B 2 171 ? 13.779 -5.717 25.165 1.00 15.39 170 ASP L C 1
ATOM 3196 O O . ASP B 2 171 ? 14.472 -6.573 25.682 1.00 13.72 170 ASP L O 1
ATOM 3201 N N . SER B 2 172 ? 14.253 -4.815 24.301 1.00 12.88 171 SER L N 1
ATOM 3202 C CA . SER B 2 172 ? 15.677 -4.675 23.983 1.00 13.11 171 SER L CA 1
ATOM 3203 C C . SER B 2 172 ? 16.278 -5.888 23.270 1.00 11.77 171 SER L C 1
ATOM 3204 O O . SER B 2 172 ? 17.502 -6.089 23.343 1.00 12.82 171 SER L O 1
ATOM 3207 N N . THR B 2 173 ? 15.443 -6.715 22.648 1.00 11.37 172 THR L N 1
ATOM 3208 C CA . THR B 2 173 ? 15.931 -7.876 21.919 1.00 11.51 172 THR L CA 1
ATOM 3209 C C . THR B 2 173 ? 16.018 -7.606 20.417 1.00 11.29 172 THR L C 1
ATOM 3210 O O . THR B 2 173 ? 15.580 -6.565 19.909 1.00 12.52 172 THR L O 1
ATOM 3214 N N . TYR B 2 174 ? 16.618 -8.563 19.730 1.00 10.65 173 TYR L N 1
ATOM 3215 C CA . TYR B 2 174 ? 16.734 -8.598 18.303 1.00 11.46 173 TYR L CA 1
ATOM 3216 C C . TYR B 2 174 ? 16.007 -9.864 17.798 1.00 11.77 173 TYR L C 1
ATOM 3217 O O . TYR B 2 174 ? 15.844 -10.864 18.491 1.00 12.28 173 TYR L O 1
ATOM 3226 N N . SER B 2 175 ? 15.651 -9.802 16.523 1.00 11.19 174 SER L N 1
ATOM 3227 C CA . SER B 2 175 ? 15.253 -10.968 15.750 1.00 11.19 174 SER L CA 1
ATOM 3228 C C . SER B 2 175 ? 16.045 -10.983 14.444 1.00 10.61 174 SER L C 1
ATOM 3229 O O . SER B 2 175 ? 16.503 -9.941 13.956 1.00 12.05 174 SER L O 1
ATOM 3232 N N . LEU B 2 176 ? 16.231 -12.176 13.885 1.00 11.50 175 LEU L N 1
ATOM 3233 C CA . LEU B 2 176 ? 17.064 -12.366 12.698 1.00 11.72 175 LEU L CA 1
ATOM 3234 C C . LEU B 2 176 ? 16.452 -13.405 11.805 1.00 12.35 175 LEU L C 1
ATOM 3235 O O . LEU B 2 176 ? 15.902 -14.401 12.311 1.00 13.29 175 LEU L O 1
ATOM 3240 N N . SER B 2 177 ? 16.457 -13.168 10.500 1.00 12.23 176 SER L N 1
ATOM 3241 C CA . SER B 2 177 ? 16.059 -14.177 9.534 1.00 12.97 176 SER L CA 1
ATOM 3242 C C . SER B 2 177 ? 17.271 -14.538 8.698 1.00 14.19 176 SER L C 1
ATOM 3243 O O . SER B 2 177 ? 18.143 -13.683 8.428 1.00 14.42 176 SER L O 1
ATOM 3246 N N . SER B 2 178 ? 17.342 -15.813 8.350 1.00 13.66 177 SER L N 1
ATOM 3247 C CA . SER B 2 178 ? 18.316 -16.323 7.391 1.00 12.32 177 SER L CA 1
ATOM 3248 C C . SER B 2 178 ? 17.515 -17.034 6.320 1.00 13.18 177 SER L C 1
ATOM 3249 O O . SER B 2 178 ? 16.634 -17.833 6.654 1.00 13.63 177 SER L O 1
ATOM 3252 N N . THR B 2 179 ? 17.754 -16.686 5.063 1.00 12.49 178 THR L N 1
ATOM 3253 C CA . THR B 2 179 ? 17.033 -17.262 3.922 1.00 12.53 178 THR L CA 1
ATOM 3254 C C . THR B 2 179 ? 18.020 -17.975 3.014 1.00 12.60 178 THR L C 1
ATOM 3255 O O . THR B 2 179 ? 18.958 -17.360 2.560 1.00 11.66 178 THR L O 1
ATOM 3259 N N . LEU B 2 180 ? 17.821 -19.270 2.860 1.00 12.89 179 LEU L N 1
ATOM 3260 C CA . LEU B 2 180 ? 18.569 -20.116 1.930 1.00 12.75 179 LEU L CA 1
ATOM 3261 C C . LEU B 2 180 ? 17.813 -20.143 0.629 1.00 12.53 179 LEU L C 1
ATOM 3262 O O . LEU B 2 180 ? 16.640 -20.481 0.632 1.00 13.39 179 LEU L O 1
ATOM 3267 N N . THR B 2 181 ? 18.501 -19.864 -0.480 1.00 13.20 180 THR L N 1
ATOM 3268 C CA . THR B 2 181 ? 17.866 -19.834 -1.808 1.00 13.65 180 THR L CA 1
ATOM 3269 C C . THR B 2 181 ? 18.488 -20.936 -2.654 1.00 14.13 180 THR L C 1
ATOM 3270 O O . THR B 2 181 ? 19.719 -20.984 -2.782 1.00 14.34 180 THR L O 1
ATOM 3274 N N . LEU B 2 182 ? 17.646 -21.803 -3.208 1.00 14.09 181 LEU L N 1
ATOM 3275 C CA . LEU B 2 182 ? 18.090 -22.918 -4.035 1.00 15.10 181 LEU L CA 1
ATOM 3276 C C . LEU B 2 182 ? 17.185 -23.005 -5.247 1.00 14.41 181 LEU L C 1
ATOM 3277 O O . LEU B 2 182 ? 16.055 -22.526 -5.224 1.00 14.83 181 LEU L O 1
ATOM 3282 N N . SER B 2 183 ? 17.661 -23.646 -6.309 1.00 13.12 182 SER L N 1
ATOM 3283 C CA . SER B 2 183 ? 16.778 -23.925 -7.435 1.00 13.41 182 SER L CA 1
ATOM 3284 C C . SER B 2 183 ? 15.732 -24.959 -7.019 1.00 13.60 182 SER L C 1
ATOM 3285 O O . SER B 2 183 ? 15.949 -25.755 -6.121 1.00 14.30 182 SER L O 1
ATOM 3288 N N . LYS B 2 184 ? 14.592 -24.973 -7.691 1.00 14.13 183 LYS L N 1
ATOM 3289 C CA . LYS B 2 184 ? 13.608 -26.038 -7.466 1.00 14.91 183 LYS L CA 1
ATOM 3290 C C . LYS B 2 184 ? 14.212 -27.413 -7.711 1.00 14.44 183 LYS L C 1
ATOM 3291 O O . LYS B 2 184 ? 13.958 -28.337 -6.952 1.00 14.24 183 LYS L O 1
ATOM 3297 N N . ALA B 2 185 ? 14.992 -27.560 -8.773 1.00 14.67 184 ALA L N 1
ATOM 3298 C CA . ALA B 2 185 ? 15.610 -28.825 -9.095 1.00 14.93 184 ALA L CA 1
ATOM 3299 C C . ALA B 2 185 ? 16.470 -29.296 -7.933 1.00 14.81 184 ALA L C 1
ATOM 3300 O O . ALA B 2 185 ? 16.415 -30.461 -7.555 1.00 16.06 184 ALA L O 1
ATOM 3302 N N . ASP B 2 186 ? 17.290 -28.405 -7.361 1.00 14.19 185 ASP L N 1
ATOM 3303 C CA . ASP B 2 186 ? 18.129 -28.813 -6.218 1.00 14.62 185 ASP L CA 1
ATOM 3304 C C . ASP B 2 186 ? 17.282 -29.104 -5.001 1.00 13.91 185 ASP L C 1
ATOM 3305 O O . ASP B 2 186 ? 17.540 -30.035 -4.262 1.00 15.68 185 ASP L O 1
ATOM 3310 N N . TYR B 2 187 ? 16.265 -28.287 -4.754 1.00 13.38 186 TYR L N 1
ATOM 3311 C CA . TYR B 2 187 ? 15.430 -28.543 -3.586 1.00 13.99 186 TYR L CA 1
ATOM 3312 C C . TYR B 2 187 ? 14.800 -29.924 -3.657 1.00 14.88 186 TYR L C 1
ATOM 3313 O O . TYR B 2 187 ? 14.730 -30.667 -2.667 1.00 14.85 186 TYR L O 1
ATOM 3322 N N . GLU B 2 188 ? 14.335 -30.283 -4.845 1.00 14.96 187 GLU L N 1
ATOM 3323 C CA . GLU B 2 188 ? 13.619 -31.563 -5.029 1.00 17.23 187 GLU L CA 1
ATOM 3324 C C . GLU B 2 188 ? 14.527 -32.792 -5.064 1.00 16.61 187 GLU L C 1
ATOM 3325 O O . GLU B 2 188 ? 14.021 -33.928 -5.007 1.00 18.19 187 GLU L O 1
ATOM 3331 N N . LYS B 2 189 ? 15.835 -32.593 -5.124 1.00 16.21 188 LYS L N 1
ATOM 3332 C CA . LYS B 2 189 ? 16.809 -33.694 -5.078 1.00 17.15 188 LYS L CA 1
ATOM 3333 C C . LYS B 2 189 ? 17.371 -34.001 -3.708 1.00 16.21 188 LYS L C 1
ATOM 3334 O O . LYS B 2 189 ? 18.208 -34.918 -3.571 1.00 18.90 188 LYS L O 1
ATOM 3340 N N . HIS B 2 190 ? 16.990 -33.246 -2.684 1.00 13.39 189 HIS L N 1
ATOM 3341 C CA . HIS B 2 190 ? 17.524 -33.454 -1.358 1.00 13.72 189 HIS L CA 1
ATOM 3342 C C . HIS B 2 190 ? 16.376 -33.538 -0.381 1.00 14.35 189 HIS L C 1
ATOM 3343 O O . HIS B 2 190 ? 15.262 -33.097 -0.713 1.00 16.36 189 HIS L O 1
ATOM 3350 N N . LYS B 2 191 ? 16.632 -34.066 0.799 1.00 15.52 190 LYS L N 1
ATOM 3351 C CA . LYS B 2 191 ? 15.549 -34.388 1.719 1.00 15.26 190 LYS L CA 1
ATOM 3352 C C . LYS B 2 191 ? 15.587 -33.598 3.009 1.00 14.58 190 LYS L C 1
ATOM 3353 O O . LYS B 2 191 ? 14.569 -33.060 3.430 1.00 15.21 190 LYS L O 1
ATOM 3359 N N . VAL B 2 192 ? 16.723 -33.547 3.697 1.00 13.28 191 VAL L N 1
ATOM 3360 C CA . VAL B 2 192 ? 16.762 -32.976 5.035 1.00 13.44 191 VAL L CA 1
ATOM 3361 C C . VAL B 2 192 ? 17.305 -31.568 4.969 1.00 13.09 191 VAL L C 1
ATOM 3362 O O . VAL B 2 192 ? 18.458 -31.333 4.523 1.00 13.44 191 VAL L O 1
ATOM 3366 N N . TYR B 2 193 ? 16.519 -30.636 5.484 1.00 12.62 192 TYR L N 1
ATOM 3367 C CA . TYR B 2 193 ? 16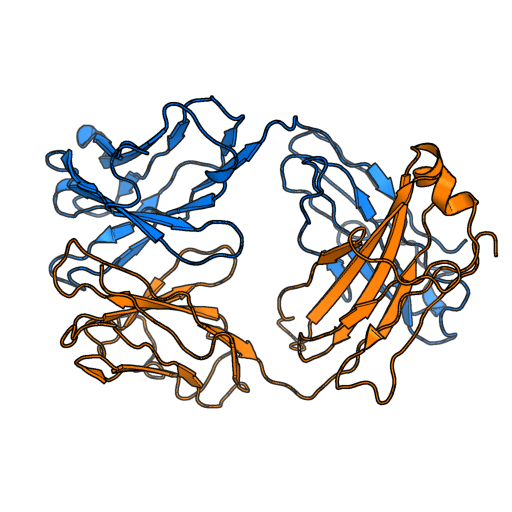.851 -29.215 5.508 1.00 12.39 192 TYR L CA 1
ATOM 3368 C C . TYR B 2 193 ? 16.923 -28.774 6.935 1.00 12.24 192 TYR L C 1
ATOM 3369 O O . TYR B 2 193 ? 15.930 -28.904 7.657 1.00 12.93 192 TYR L O 1
ATOM 3378 N N . ALA B 2 194 ? 18.056 -28.206 7.329 1.00 12.17 193 ALA L N 1
ATOM 3379 C CA . ALA B 2 194 ? 18.282 -27.874 8.729 1.00 12.23 193 ALA L CA 1
ATOM 3380 C C . ALA B 2 194 ? 18.961 -26.566 8.901 1.00 13.58 193 ALA L C 1
ATOM 3381 O O . ALA B 2 194 ? 19.871 -26.223 8.121 1.00 12.79 193 ALA L O 1
ATOM 3383 N N A CYS B 2 195 ? 18.563 -25.786 9.915 0.50 12.87 194 CYS L N 1
ATOM 3384 N N B CYS B 2 195 ? 18.514 -25.856 9.937 0.50 14.12 194 CYS L N 1
ATOM 3385 C CA A CYS B 2 195 ? 19.335 -24.601 10.310 0.50 13.36 194 CYS L CA 1
ATOM 3386 C CA B CYS B 2 195 ? 19.050 -24.589 10.360 0.50 14.09 194 CYS L CA 1
ATOM 3387 C C A CYS B 2 195 ? 19.787 -24.771 11.751 0.50 12.94 194 CYS L C 1
ATOM 3388 C C B CYS B 2 195 ? 19.666 -24.886 11.723 0.50 13.90 194 CYS L C 1
ATOM 3389 O O A CYS B 2 195 ? 18.965 -25.038 12.646 0.50 13.62 194 CYS L O 1
ATOM 3390 O O B CYS B 2 195 ? 18.994 -25.489 12.573 0.50 14.08 194 CYS L O 1
ATOM 3395 N N A GLU B 2 196 ? 21.103 -24.657 11.942 0.50 13.11 195 GLU L N 1
ATOM 3396 N N B GLU B 2 196 ? 20.928 -24.501 11.925 0.50 13.64 195 GLU L N 1
ATOM 3397 C CA A GLU B 2 196 ? 21.753 -24.802 13.238 0.50 13.16 195 GLU L CA 1
ATOM 3398 C CA B GLU B 2 196 ? 21.628 -24.764 13.186 0.50 13.89 195 GLU L CA 1
ATOM 3399 C C A GLU B 2 196 ? 22.055 -23.405 13.723 0.50 12.93 195 GLU L C 1
ATOM 3400 C C B GLU B 2 196 ? 22.148 -23.463 13.764 0.50 13.28 195 GLU L C 1
ATOM 3401 O O A GLU B 2 196 ? 22.623 -22.587 12.987 0.50 11.99 195 GLU L O 1
ATOM 3402 O O B GLU B 2 196 ? 23.009 -22.808 13.165 0.50 12.40 195 GLU L O 1
ATOM 3413 N N . VAL B 2 197 ? 21.662 -23.133 14.963 1.00 12.69 196 VAL L N 1
ATOM 3414 C CA . VAL B 2 197 ? 21.837 -21.828 15.573 1.00 12.77 196 VAL L CA 1
ATOM 3415 C C . VAL B 2 197 ? 22.743 -21.932 16.815 1.00 11.34 196 VAL L C 1
ATOM 3416 O O . VAL B 2 197 ? 22.489 -22.728 17.726 1.00 12.44 196 VAL L O 1
ATOM 3420 N N . THR B 2 198 ? 23.764 -21.084 16.830 1.00 12.40 197 THR L N 1
ATOM 3421 C CA . THR B 2 198 ? 24.733 -20.976 17.921 1.00 12.12 197 THR L CA 1
ATOM 3422 C C . THR B 2 198 ? 24.576 -19.550 18.470 1.00 12.47 197 THR L C 1
ATOM 3423 O O . THR B 2 198 ? 24.524 -18.562 17.712 1.00 12.43 197 THR L O 1
ATOM 3427 N N . HIS B 2 199 ? 24.464 -19.432 19.790 1.00 12.27 198 HIS L N 1
ATOM 3428 C CA . HIS B 2 199 ? 24.276 -18.167 20.469 1.00 12.35 198 HIS L CA 1
ATOM 3429 C C . HIS B 2 199 ? 24.778 -18.380 21.885 1.00 12.21 198 HIS L C 1
ATOM 3430 O O . HIS B 2 199 ? 24.658 -19.469 22.445 1.00 13.28 198 HIS L O 1
ATOM 3437 N N . GLN B 2 200 ? 25.316 -17.332 22.497 1.00 11.83 199 GLN L N 1
ATOM 3438 C CA . GLN B 2 200 ? 25.899 -17.491 23.833 1.00 12.51 199 GLN L CA 1
ATOM 3439 C C . GLN B 2 200 ? 24.895 -17.848 24.903 1.00 12.44 199 GLN L C 1
ATOM 3440 O O . GLN B 2 200 ? 25.289 -18.334 25.949 1.00 12.81 199 GLN L O 1
ATOM 3446 N N . GLY B 2 201 ? 23.615 -17.624 24.636 1.00 11.50 200 GLY L N 1
ATOM 3447 C CA . GLY B 2 201 ? 22.547 -18.037 25.551 1.00 11.67 200 GLY L CA 1
ATOM 3448 C C . GLY B 2 201 ? 22.115 -19.487 25.439 1.00 12.34 200 GLY L C 1
ATOM 3449 O O . GLY B 2 201 ? 21.315 -19.942 26.263 1.00 12.55 200 GLY L O 1
ATOM 3450 N N . LEU B 2 202 ? 22.652 -20.214 24.447 1.00 12.44 201 LEU L N 1
ATOM 3451 C CA . LEU B 2 202 ? 22.321 -21.638 24.225 1.00 12.20 201 LEU L CA 1
ATOM 3452 C C . LEU B 2 202 ? 23.511 -22.482 24.657 1.00 12.62 201 LEU L C 1
ATOM 3453 O O . LEU B 2 202 ? 24.616 -22.292 24.171 1.00 14.01 201 LEU L O 1
ATOM 3458 N N . SER B 2 203 ? 23.278 -23.449 25.536 1.00 12.25 202 SER L N 1
ATOM 3459 C CA . SER B 2 203 ? 24.368 -24.327 26.035 1.00 13.04 202 SER L CA 1
ATOM 3460 C C . SER B 2 203 ? 24.963 -25.160 24.934 1.00 13.17 202 SER L C 1
ATOM 3461 O O . SER B 2 203 ? 26.152 -25.459 24.946 1.00 14.58 202 SER L O 1
ATOM 3464 N N A SER B 2 204 ? 24.129 -25.570 23.981 0.50 13.61 203 SER L N 1
ATOM 3465 N N B SER B 2 204 ? 24.131 -25.517 23.963 0.50 13.94 203 SER L N 1
ATOM 3466 C CA A SER B 2 204 ? 24.604 -26.226 22.767 0.50 13.76 203 SER L CA 1
ATOM 3467 C CA B SER B 2 204 ? 24.602 -26.165 22.759 0.50 14.42 203 SER L CA 1
ATOM 3468 C C A SER B 2 204 ? 23.766 -25.715 21.602 0.50 14.06 203 SER L C 1
ATOM 3469 C C B SER B 2 204 ? 23.773 -25.662 21.593 0.50 14.40 203 SER L C 1
ATOM 3470 O O A SER B 2 204 ? 22.654 -25.239 21.814 0.50 13.38 203 SER L O 1
ATOM 3471 O O B SER B 2 204 ? 22.684 -25.131 21.793 0.50 13.84 203 SER L O 1
ATOM 3476 N N . PRO B 2 205 ? 24.295 -25.796 20.373 1.00 15.06 204 PRO L N 1
ATOM 3477 C CA . PRO B 2 205 ? 23.515 -25.284 19.261 1.00 14.81 204 PRO L CA 1
ATOM 3478 C C . PRO B 2 205 ? 22.157 -25.955 19.078 1.00 14.78 204 PRO L C 1
ATOM 3479 O O . PRO B 2 205 ? 21.994 -27.142 19.348 1.00 15.28 204 PRO L O 1
ATOM 3483 N N . VAL B 2 206 ? 21.181 -25.172 18.677 1.00 13.71 205 VAL L N 1
ATOM 3484 C CA . VAL B 2 206 ? 19.812 -25.625 18.434 1.00 14.43 205 VAL L CA 1
ATOM 3485 C C . VAL B 2 206 ? 19.666 -25.858 16.921 1.00 13.16 205 VAL L C 1
ATOM 3486 O O . VAL B 2 206 ? 19.959 -24.944 16.134 1.00 13.54 205 VAL L O 1
ATOM 3490 N N . THR B 2 207 ? 19.193 -27.033 16.507 1.00 14.91 206 THR L N 1
ATOM 3491 C CA . THR B 2 207 ? 18.898 -27.334 15.113 1.00 14.76 206 THR L CA 1
ATOM 3492 C C . THR B 2 207 ? 17.403 -27.527 14.951 1.00 14.12 206 THR L C 1
ATOM 3493 O O . THR B 2 207 ? 16.767 -28.250 15.733 1.00 15.54 206 THR L O 1
ATOM 3497 N N . LYS B 2 208 ? 16.814 -26.801 13.996 1.00 13.54 207 LYS L N 1
ATOM 3498 C CA . LYS B 2 208 ? 15.461 -27.031 13.536 1.00 13.90 207 LYS L CA 1
ATOM 3499 C C . LYS B 2 208 ? 15.541 -27.543 12.129 1.00 13.44 207 LYS L C 1
ATOM 3500 O O . LYS B 2 208 ? 16.329 -27.051 11.331 1.00 13.97 207 LYS L O 1
ATOM 3506 N N . SER B 2 209 ? 14.722 -28.538 11.817 1.00 13.80 208 SER L N 1
ATOM 3507 C CA . SER B 2 209 ? 14.836 -29.189 10.535 1.00 14.19 208 SER L CA 1
ATOM 3508 C C . SER B 2 209 ? 13.484 -29.679 10.061 1.00 13.92 208 SER L C 1
ATOM 3509 O O . SER B 2 209 ? 12.522 -29.823 10.849 1.00 14.21 208 SER L O 1
ATOM 3512 N N . PHE B 2 210 ? 13.408 -29.984 8.772 1.00 13.54 209 PHE L N 1
ATOM 3513 C CA . PHE B 2 210 ? 12.272 -30.672 8.194 1.00 13.08 209 PHE L CA 1
ATOM 3514 C C . PHE B 2 210 ? 12.785 -31.607 7.105 1.00 13.20 209 PHE L C 1
ATOM 3515 O O . PHE B 2 210 ? 13.894 -31.421 6.575 1.00 13.11 209 PHE L O 1
ATOM 3523 N N . ASN B 2 211 ? 11.967 -32.587 6.760 1.00 12.86 210 ASN L N 1
ATOM 3524 C CA . ASN B 2 211 ? 12.209 -33.461 5.649 1.00 14.81 210 ASN L CA 1
ATOM 3525 C C . ASN B 2 211 ? 11.268 -33.047 4.546 1.00 15.01 210 ASN L C 1
ATOM 3526 O O . ASN B 2 211 ? 10.055 -32.959 4.757 1.00 14.94 210 ASN L O 1
ATOM 3531 N N . ARG B 2 212 ? 11.794 -32.782 3.368 1.00 14.92 211 ARG L N 1
ATOM 3532 C CA . ARG B 2 212 ? 10.949 -32.379 2.253 1.00 16.89 211 ARG L CA 1
ATOM 3533 C C . ARG B 2 212 ? 9.884 -33.464 1.997 1.00 18.65 211 ARG L C 1
ATOM 3534 O O . ARG B 2 212 ? 10.192 -34.665 1.914 1.00 18.79 211 ARG L O 1
ATOM 3542 N N . GLY B 2 213 ? 8.637 -33.028 1.857 1.00 20.67 212 GLY L N 1
ATOM 3543 C CA . GLY B 2 213 ? 7.545 -33.964 1.560 1.00 23.21 212 GLY L CA 1
ATOM 3544 C C . GLY B 2 213 ? 6.848 -34.519 2.794 1.00 25.65 212 GLY L C 1
ATOM 3545 O O . GLY B 2 213 ? 5.831 -35.209 2.645 1.00 27.33 212 GLY L O 1
ATOM 3546 N N . GLU B 2 214 ? 7.360 -34.237 4.001 1.00 27.19 213 GLU L N 1
ATOM 3547 C CA . GLU B 2 214 ? 6.782 -34.784 5.234 1.00 28.11 213 GLU L CA 1
ATOM 3548 C C . GLU B 2 214 ? 6.213 -33.658 6.060 1.00 29.39 213 GLU L C 1
ATOM 3549 O O . GLU B 2 214 ? 5.703 -32.674 5.516 1.00 31.26 213 GLU L O 1
#

B-factor: mean 18.43, std 8.04, range [9.61, 59.1]

Secondary structure (DSSP, 8-state):
--EEEEPPPEEE-TT--EEEEEEEESS-GGGS-EEEEEE-TT---EEEEEEETTTTEEEE-TTTTTTSEEEEEGGGTEEEEEESS--GGG-EEEEEEEEPSSSSTTSEEEE---EEEEE-S---BPPEEEEEPPPTTPPTTSEEEEEEEEEEEBSS--EEEEGGGTB-TTEEEPPPEE-TTS-EEEEEEEEEEGGGTTT---EEEEEEGGGTEEEEEE----/---EEEE-SEEEE-TTS-EEEEEEESS--TT-EEEEEE-TTS--EEEEETTTEE-TT--TTEEEEEETTEEEEEESS--GGG-EEEEEEEEEETTEEEE---EEEEE----BPPEEEEEPPPHHHHTTTEEEEEEEEEEEBSS--EEEEEETTEEE-SSEEEEEPPPPTTT--EEEEEEEEEEHHHHHT--EEEEEEE-TT-SS-EEEEEETT-

Radius of gyration: 24.52 Å; Cα contacts (8 Å, |Δi|>4): 1236; chains: 2; bounding box: 57×69×51 Å

Nearest PDB structures (foldseek):
  2vxv-assembly1_H  TM=1.005E+00  e=6.950E-45  Homo sapiens
  5wk3-assembly4_W  TM=9.652E-01  e=1.442E-38  Homo sapiens
  3ncj-assembly1_H  TM=9.754E-01  e=1.024E-37  Homo sapiens
  3nac-assembly1_H  TM=9.745E-01  e=9.410E-37  Homo sapiens
  6pzg-assembly1_H  TM=9.548E-01  e=1.028E-34  Homo sapiens

Solvent-accessible surface area: 19922 Å² total; per-residue (Å²): 176,57,71,8,76,9,35,50,102,42,65,50,83,59,48,73,72,13,106,1,30,0,110,1,46,54,37,87,3,48,59,48,40,0,0,0,0,34,26,56,84,84,132,8,4,47,22,2,0,0,0,64,2,15,94,54,74,48,92,45,3,107,81,12,105,73,111,10,70,6,30,22,51,116,90,128,58,10,0,31,0,63,16,103,64,3,122,57,76,16,27,0,44,1,4,0,0,22,6,5,63,70,174,32,43,106,0,3,29,40,32,0,99,10,1,55,0,18,5,21,89,19,70,81,81,17,11,48,9,16,30,4,23,4,52,119,164,32,93,111,77,25,77,1,3,0,0,0,5,0,16,37,1,4,14,87,81,15,75,28,43,2,32,104,40,92,36,98,90,36,41,29,58,3,67,27,30,99,24,133,78,21,28,24,10,15,6,0,2,0,31,8,78,16,90,18,30,79,127,87,60,13,52,0,29,2,30,0,147,57,34,135,35,156,46,102,35,112,4,100,54,196,154,32,88,7,59,19,56,55,79,67,35,47,14,38,79,42,102,152,1,64,0,35,1,115,3,54,110,68,0,66,42,40,0,0,0,0,16,16,58,93,75,104,26,3,111,10,8,0,33,51,3,67,56,105,12,116,113,5,48,80,53,2,54,9,64,33,75,20,54,95,3,40,0,17,0,47,41,1,75,90,93,3,28,9,39,0,11,0,0,3,8,63,112,40,26,67,4,20,11,0,128,13,0,67,2,8,25,113,78,105,77,21,43,9,60,10,41,21,4,58,12,16,90,94,2,21,181,79,34,39,0,2,0,0,0,0,0,7,59,0,10,18,104,117,32,108,21,42,3,64,10,61,136,55,102,43,106,83,48,49,73,87,11,31,16,108,30,41,108,195,59,15,7,2,0,10,7,2,27,0,56,20,50,76,58,66,10,82,148,68,77,56,0,10,0,29,0,55,8,128,31,37,127,73,72,42,74,84,41,32,56,61,79,168

Sequence (436 aa):
EVQLVQSGTEVKKPGESLKISCCKGSGYTVTSYWIIGWVRQMPGKGLEWMGFIYPGDSETRYSPTFQGQVVTISADKSFNTAFLQWSSLKASDTAMYYCCARVGSGWYPYTFDIWGQGTMVTVSSSASSTKGPSVFPLAPSSKSTSGGTAALGCCLVKDYFPEEPVTVSWNSGALTSSGVHTFPAVVLQSSGLYSSLSSSVVTVPSSSLGTQTTYICCNVNHKPSNNTKKVDKKKVEPKEIVMTQSSPATLSVSPGERATLSCCRASESSISSSNLAWYQQKPGQAPRLFIYTTASTRAATTDDIPARFSGSSGSGTEFTLTISSSSLQSSEDFAVYYCQQYNNWPSITFGQGTRLEIKRTVAAPSVFIFPPSDEQLKSGTASVVCLLNNFYPREAKVQWKVDNALQSGNSQESVVTEQDSKDSTYSLSSTLTLSKADYEKHKVYACCEEVTHQGLSSSPVTKSFNRGE